Protein 5MQ6 (pdb70)

Organism: Thermothelomyces thermophilus (strain ATCC 42464 / BCRC 31852 / DSM 1799) (NCBI:txid573729)

Radius of gyration: 24.21 Å; Cα contacts (8 Å, |Δi|>4): 1312; chains: 1; bounding box: 60×59×62 Å

Secondary structure (DSSP, 8-state):
-HHHHHTTHHHHHHHHHHTT--TTGGGGEEEGGG-SSHHHHGGGS-SS--HHHHHTSPPPPTT-EEEEEEE--SHHHHHHHHHHHHTTS--STTSEEEE-SSSSTTTHHHH---TT-B-SS-HHHHSTTHHHHT---SBSS-BHHHHHHHHHHHHHHTT-TTSEE-SEEEEEEEEETTTTEEEEEEEE---TTS--EEEEEEEEEEEE---SS-SBEEE--TTGGG--S-EEEGGG--HHHH-SBTTB---GGGTT-EEEEE--SHHHHHHHHHHHTT-SEEEEEESS---EE-----BPPHHHIIIIIS-STTHHHHHHHHHHHHHTT---TT---SS-SGGGG-GGGHHHHB-SSS----SSHHHHHHHHHHHHHHHHHHHHHHHHHHHHH-SSHHHHHHH---S-GGGS--EE-SSHHHHTTSTTEEEEE-TTS---EEETTEEEETTEEEE-SEEEE---BS-TTGGGG-HHHHHT-EEE-GGG-BHHHHHHHH----BTTTB-TT-TTEEE---TTS---SSHHHHHHHHHHHHHHHHHHHHHHTTS-EEEEE-HHHHHHHHHHHHHTGGGGGGGTTPPSSGGGTTTT--THHHHHHTTS--SB-HHHHHHHHHHHHTTS--TTEEEEE--

Foldseek 3Di:
DVLVVVVVLLVVLLVLLVLFQDPCQLPQKDFQCPDPDPVSNCLQAAPPADLVVVVPDDDDDFPAEAAEEEEAQALLSLLLVVLCVVLVNQPDPRHYAYEYLARDHHQLLRQFLFAQAWDQQFPLQFQPPCVVLVDDDFKRIDHSVVRRVSSVSSCVVSVCPVRYDYSKAWAAWAADPPLQKIWTWIWHDNDPPDHIDTHIYIHNFYEYPLDQFHTDMDGPFAAPSAAAFAEHESSHDDCVQQPADSPGLARQNQAPFFEEEEDAAQSCLRNVLSSLVHHQAYEYFDQAAALAAARPMGTDDVVCCPPQRPPDVPRNLVLNVLLQCQLLVRHDDPDDSRSPDDSSVANLLLLAFFAQPPDFQDPDPVSLVVLLVVSCSSQVVVLVVSLVVLVVQAPDVVVSVLNRGSHGPNQGPHYHDPPRSNSNNDPRYHYDYQSNHGWHHAHHQGTDHPNDTDGGNYYYYHPTGQFSCPLVNQPQVSSNYWYAFAPRHTSSCCCVPVNDWDAQQFAHARHKNYTYQHDFLHGAGSRNSSSSNLRSNLVSLLVSLLCVVAVHAKTKGFDRVNRVVSLVVQLSRLSSNVSNVSHNADSSCSRVPNVCVVSSSSSGHYHRHHDVVRSVVSCVCSVPSPVPRMDMDHSD

Sequence (636 aa):
PEDLKLHQLSQKYTAEAAKRFRPEGLGQFIRLKEVGNERFRALAEDPWVDHAALNAKEPVKDGSRYKFIILGAGYGGLLYAVRLAEAGLASGPDDILMVDAAGGFGGTWWWNRYPGLHCCDVESYSYMPLLEETGYIPKSKYAAGPELLEHAYRIATQWKLHDKALFRSNVKTIRWDDESRLWSLEVTEGRGPGQQSRELKLQARYVLLASGILTNPQVPKIPGLETFTGPVFHTARWNYDVTGGSPTDEALNRLEGKRVGIIGTGATAIQVVPKLAKYAKELYVFQRTPSGVWWRGQRPTDPVEWKTKIARKKGWQRERMLNLDSYLTDAAEEGQENMVADGWTEMPAFSAVIGSPRHGIVEPTPEKIAEHLGRLYKLDLPHAEQVRARTDSIVKDPKTAAKLKAWYPTWCKRPTFSDEYLQTFNLPNVHLVDTDGKGVDAANPSGLVVADKEYPLDILVLSTGYVTPSIGGGSPAVRTGVDIYGRGGKSLDDKWQTHGAATLHGVCSNGFPNLFFTPLSQSSQAANNAFTLDVGTEHIVQVIKTAEDRVDGDALVEVTSEAEEAWSFEIMKHAGWFASVTGCTPGYITSEGEAPMEMAKRARSGNLSQGMASYMKLLQEYRADGSLKGFDISSRA

Structure (mmCIF, N/CA/C/O backbone):
data_5MQ6
#
_entry.id   5MQ6
#
_cell.length_a   59.200
_cell.length_b   91.020
_cell.length_c   133.520
_cell.angle_alpha   90.00
_cell.angle_beta   90.00
_cell.angle_gamma   90.00
#
_symmetry.space_group_name_H-M   'P 21 21 21'
#
loop_
_entity.id
_entity.type
_entity.pdbx_description
1 polymer 'Pyridine nucleotide-disulfide oxidoreductase-like protein'
2 non-polymer 'FLAVIN-ADENINE DINUCLEOTIDE'
3 non-polymer 'NADPH DIHYDRO-NICOTINAMIDE-ADENINE-DINUCLEOTIDE PHOSPHATE'
4 non-polymer GLYCEROL
5 water water
#
loop_
_atom_site.group_PDB
_atom_site.id
_atom_site.type_symbol
_atom_site.label_atom_id
_atom_site.label_alt_id
_atom_site.label_comp_id
_atom_site.label_asym_id
_atom_site.label_entity_id
_atom_site.label_seq_id
_atom_site.pdbx_PDB_ins_code
_atom_site.Cartn_x
_atom_site.Cartn_y
_atom_site.Cartn_z
_atom_site.occupancy
_atom_site.B_iso_or_equiv
_atom_site.auth_seq_id
_atom_site.auth_comp_id
_atom_site.auth_asym_id
_atom_site.auth_atom_id
_atom_site.pdbx_PDB_model_num
ATOM 1 N N . PRO A 1 14 ? 70.828 97.653 54.612 1.00 55.10 14 PRO A N 1
ATOM 2 C CA . PRO A 1 14 ? 70.944 98.894 53.850 1.00 63.54 14 PRO A CA 1
ATOM 3 C C . PRO A 1 14 ? 69.598 99.519 53.460 1.00 70.38 14 PRO A C 1
ATOM 4 O O . PRO A 1 14 ? 68.558 98.851 53.450 1.00 68.16 14 PRO A O 1
ATOM 8 N N . GLU A 1 15 ? 69.658 100.805 53.146 1.00 67.64 15 GLU A N 1
ATOM 9 C CA . GLU A 1 15 ? 68.572 101.533 52.481 1.00 69.39 15 GLU A CA 1
ATOM 10 C C . GLU A 1 15 ? 67.886 100.780 51.264 1.00 64.13 15 GLU A C 1
ATOM 11 O O . GLU A 1 15 ? 66.683 100.487 51.335 1.00 59.95 15 GLU A O 1
ATOM 17 N N . ASP A 1 16 ? 68.640 100.433 50.206 1.00 60.93 16 ASP A N 1
ATOM 18 C CA . ASP A 1 16 ? 68.156 99.662 49.025 1.00 58.95 16 ASP A CA 1
ATOM 19 C C . ASP A 1 16 ? 67.346 98.435 49.522 1.00 60.58 16 ASP A C 1
ATOM 20 O O . ASP A 1 16 ? 66.144 98.256 49.130 1.00 53.59 16 ASP A O 1
ATOM 25 N N . LEU A 1 17 ? 67.968 97.652 50.429 1.00 43.33 17 LEU A N 1
ATOM 26 C CA . LEU A 1 17 ? 67.373 96.368 50.887 1.00 53.43 17 LEU A CA 1
ATOM 27 C C . LEU A 1 17 ? 66.184 96.632 51.839 1.00 58.32 17 LEU A C 1
ATOM 28 O O . LEU A 1 17 ? 65.158 95.929 51.790 1.00 59.03 17 LEU A O 1
ATOM 33 N N . LYS A 1 18 ? 66.293 97.679 52.653 1.00 60.85 18 LYS A N 1
ATOM 34 C CA . LYS A 1 18 ? 65.174 98.116 53.465 1.00 65.84 18 LYS A CA 1
ATOM 35 C C . LYS A 1 18 ? 63.950 98.410 52.594 1.00 52.03 18 LYS A C 1
ATOM 36 O O . LYS A 1 18 ? 62.894 97.863 52.833 1.00 54.41 18 LYS A O 1
ATOM 42 N N . LEU A 1 19 ? 64.103 99.265 51.582 1.00 50.29 19 LEU A N 1
ATOM 43 C CA . LEU A 1 19 ? 62.992 99.640 50.703 1.00 58.28 19 LEU A CA 1
ATOM 44 C C . LEU A 1 19 ? 62.204 98.366 50.215 1.00 53.22 19 LEU A C 1
ATOM 45 O O . LEU A 1 19 ? 61.017 98.460 50.026 1.00 53.97 19 LEU A O 1
ATOM 50 N N . HIS A 1 20 ? 62.792 97.167 50.156 1.00 62.90 20 HIS A N 1
ATOM 51 C CA . HIS A 1 20 ? 61.920 95.935 50.002 1.00 68.82 20 HIS A CA 1
ATOM 52 C C . HIS A 1 20 ? 61.182 95.410 51.296 1.00 67.23 20 HIS A C 1
ATOM 53 O O . HIS A 1 20 ? 61.195 94.263 51.622 1.00 61.10 20 HIS A O 1
ATOM 60 N N . GLN A 1 21 ? 60.591 96.327 52.056 1.00 60.95 21 GLN A N 1
ATOM 61 C CA . GLN A 1 21 ? 59.295 96.127 52.726 1.00 63.25 21 GLN A CA 1
ATOM 62 C C . GLN A 1 21 ? 58.148 96.589 51.746 1.00 60.83 21 GLN A C 1
ATOM 63 O O . GLN A 1 21 ? 56.963 96.408 51.983 1.00 69.09 21 GLN A O 1
ATOM 69 N N . LEU A 1 22 ? 58.523 97.217 50.644 1.00 46.00 22 LEU A N 1
ATOM 70 C CA . LEU A 1 22 ? 57.671 97.347 49.451 1.00 44.42 22 LEU A CA 1
ATOM 71 C C . LEU A 1 22 ? 56.986 96.006 49.058 1.00 46.28 22 LEU A C 1
ATOM 72 O O . LEU A 1 22 ? 55.717 95.914 48.846 1.00 39.02 22 LEU A O 1
ATOM 77 N N . SER A 1 23 ? 57.815 94.961 48.977 1.00 43.43 23 SER A N 1
ATOM 78 C CA . SER A 1 23 ? 57.286 93.630 48.649 1.00 53.15 23 SER A CA 1
ATOM 79 C C . SER A 1 23 ? 56.358 93.089 49.778 1.00 53.43 23 SER A C 1
ATOM 80 O O . SER A 1 23 ? 55.514 92.222 49.519 1.00 50.66 23 SER A O 1
ATOM 83 N N . GLN A 1 24 ? 56.442 93.663 50.985 1.00 48.64 24 GLN A N 1
ATOM 84 C CA . GLN A 1 24 ? 55.364 93.465 51.960 1.00 46.97 24 GLN A CA 1
ATOM 85 C C . GLN A 1 24 ? 54.061 94.182 51.607 1.00 40.13 24 GLN A C 1
ATOM 86 O O . GLN A 1 24 ? 52.968 93.604 51.766 1.00 43.46 24 GLN A O 1
ATOM 92 N N . LYS A 1 25 ? 54.134 95.427 51.150 1.00 35.28 25 LYS A N 1
ATOM 93 C CA . LYS A 1 25 ? 52.922 96.122 50.666 1.00 40.26 25 LYS A CA 1
ATOM 94 C C . LYS A 1 25 ? 52.328 95.393 49.434 1.00 41.97 25 LYS A C 1
ATOM 95 O O . LYS A 1 25 ? 51.110 95.280 49.312 1.00 46.31 25 LYS A O 1
ATOM 101 N N . TYR A 1 26 ? 53.205 94.902 48.557 1.00 38.72 26 TYR A N 1
ATOM 102 C CA . TYR A 1 26 ? 52.835 94.145 47.347 1.00 36.37 26 TYR A CA 1
ATOM 103 C C . TYR A 1 26 ? 52.105 92.816 47.686 1.00 42.47 26 TYR A C 1
ATOM 104 O O . TYR A 1 26 ? 51.037 92.562 47.126 1.00 33.16 26 TYR A O 1
ATOM 113 N N . THR A 1 27 ? 52.647 92.001 48.606 1.00 45.53 27 THR A N 1
ATOM 114 C CA . THR A 1 27 ? 51.913 90.771 48.984 1.00 44.24 27 THR A CA 1
ATOM 115 C C . THR A 1 27 ? 50.561 91.096 49.707 1.00 40.95 27 THR A C 1
ATOM 116 O O . THR A 1 27 ? 49.537 90.512 49.353 1.00 50.28 27 THR A O 1
ATOM 120 N N . ALA A 1 28 ? 50.506 92.094 50.596 1.00 41.51 28 ALA A N 1
ATOM 121 C CA . ALA A 1 28 ? 49.213 92.514 51.207 1.00 39.65 28 ALA A CA 1
ATOM 122 C C . ALA A 1 28 ? 48.135 92.885 50.187 1.00 43.31 28 ALA A C 1
ATOM 123 O O . ALA A 1 28 ? 46.926 92.461 50.313 1.00 42.42 28 ALA A O 1
ATOM 125 N N . GLU A 1 29 ? 48.549 93.675 49.188 1.00 36.49 29 GLU A N 1
ATOM 126 C CA . GLU A 1 29 ? 47.617 94.087 48.137 1.00 39.21 29 GLU A CA 1
ATOM 127 C C . GLU A 1 29 ? 47.232 92.915 47.230 1.00 41.63 29 GLU A C 1
ATOM 128 O O . GLU A 1 29 ? 46.087 92.895 46.706 1.00 40.82 29 GLU A O 1
ATOM 134 N N . ALA A 1 30 ? 48.148 91.950 47.064 1.00 43.28 30 ALA A N 1
ATOM 135 C CA . ALA A 1 30 ? 47.838 90.754 46.258 1.00 42.97 30 ALA A CA 1
ATOM 136 C C . ALA A 1 30 ? 46.860 89.828 46.992 1.00 47.65 30 ALA A C 1
ATOM 137 O O . ALA A 1 30 ? 45.915 89.314 46.368 1.00 42.46 30 ALA A O 1
ATOM 139 N N . ALA A 1 31 ? 47.073 89.676 48.311 1.00 47.46 31 ALA A N 1
ATOM 140 C CA . ALA A 1 31 ? 46.242 88.837 49.204 1.00 47.39 31 ALA A CA 1
ATOM 141 C C . ALA A 1 31 ? 44.820 89.333 49.241 1.00 47.67 31 ALA A C 1
ATOM 142 O O . ALA A 1 31 ? 43.859 88.554 49.161 1.00 48.48 31 ALA A O 1
ATOM 144 N N . LYS A 1 32 ? 44.708 90.645 49.392 1.00 44.95 32 LYS A N 1
ATOM 145 C CA . LYS A 1 32 ? 43.441 91.324 49.311 1.00 46.54 32 LYS A CA 1
ATOM 146 C C . LYS A 1 32 ? 42.548 90.783 48.212 1.00 50.96 32 LYS A C 1
ATOM 147 O O . LYS A 1 32 ? 41.348 90.768 48.385 1.00 41.77 32 LYS A O 1
ATOM 153 N N . ARG A 1 33 ? 43.107 90.357 47.078 1.00 53.97 33 ARG A N 1
ATOM 154 C CA . ARG A 1 33 ? 42.257 89.877 45.980 1.00 51.85 33 ARG A CA 1
ATOM 155 C C . ARG A 1 33 ? 42.395 88.405 45.556 1.00 48.89 33 ARG A C 1
ATOM 156 O O . ARG A 1 33 ? 42.005 88.014 44.450 1.00 46.41 33 ARG A O 1
ATOM 164 N N . PHE A 1 34 ? 42.868 8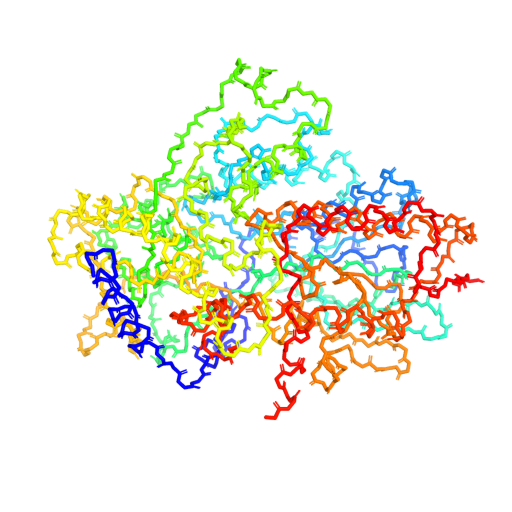7.578 46.477 1.00 49.64 34 PHE A N 1
ATOM 165 C CA . PHE A 1 34 ? 42.783 86.141 46.278 1.00 56.93 34 PHE A CA 1
ATOM 166 C C . PHE A 1 34 ? 41.296 85.785 46.191 1.00 52.74 34 PHE A C 1
ATOM 167 O O . PHE A 1 34 ? 40.509 86.113 47.072 1.00 53.21 34 PHE A O 1
ATOM 175 N N . ARG A 1 35 ? 40.929 85.184 45.070 1.00 57.05 35 ARG A N 1
ATOM 176 C CA . ARG A 1 35 ? 39.625 84.574 44.864 1.00 61.84 35 ARG A CA 1
ATOM 177 C C . ARG A 1 35 ? 39.858 83.060 44.762 1.00 65.36 35 ARG A C 1
ATOM 178 O O . ARG A 1 35 ? 40.549 82.606 43.829 1.00 60.83 35 ARG A O 1
ATOM 186 N N . PRO A 1 36 ? 39.314 82.276 45.724 1.00 60.31 36 PRO A N 1
ATOM 187 C CA . PRO A 1 36 ? 39.389 80.787 45.579 1.00 59.58 36 PRO A CA 1
ATOM 188 C C . PRO A 1 36 ? 38.841 80.198 44.225 1.00 49.32 36 PRO A C 1
ATOM 189 O O . PRO A 1 36 ? 39.371 79.225 43.691 1.00 46.37 36 PRO A O 1
ATOM 193 N N . GLU A 1 37 ? 37.799 80.819 43.691 1.00 51.83 37 GLU A N 1
ATOM 194 C CA . GLU A 1 37 ? 37.204 80.458 42.381 1.00 58.27 37 GLU A CA 1
ATOM 195 C C . GLU A 1 37 ? 38.151 80.642 41.174 1.00 58.85 37 GLU A C 1
ATOM 196 O O . GLU A 1 37 ? 37.873 80.139 40.101 1.00 62.91 37 GLU A O 1
ATOM 202 N N . GLY A 1 38 ? 39.229 81.392 41.306 1.00 56.53 38 GLY A N 1
ATOM 203 C CA . GLY A 1 38 ? 40.067 81.681 40.132 1.00 59.23 38 GLY A CA 1
ATOM 204 C C . GLY A 1 38 ? 39.269 82.257 38.956 1.00 58.11 38 GLY A C 1
ATOM 205 O O . GLY A 1 38 ? 38.462 83.162 39.152 1.00 63.55 38 GLY A O 1
ATOM 206 N N . LEU A 1 39 ? 39.476 81.711 37.749 1.00 50.61 39 LEU A N 1
ATOM 207 C CA . LEU A 1 39 ? 38.709 82.081 36.540 1.00 48.07 39 LEU A CA 1
ATOM 208 C C . LEU A 1 39 ? 37.186 81.922 36.687 1.00 48.80 39 LEU A C 1
ATOM 209 O O . LEU A 1 39 ? 36.427 82.555 35.923 1.00 50.96 39 LEU A O 1
ATOM 214 N N . GLY A 1 40 ? 36.742 81.086 37.640 1.00 43.55 40 GLY A N 1
ATOM 215 C CA . GLY A 1 40 ? 35.285 80.892 37.940 1.00 43.32 40 GLY A CA 1
ATOM 216 C C . GLY A 1 40 ? 34.447 82.134 38.261 1.00 49.14 40 GLY A C 1
ATOM 217 O O . GLY A 1 40 ? 33.223 82.110 38.167 1.00 51.22 40 GLY A O 1
ATOM 218 N N . GLN A 1 41 ? 35.098 83.204 38.694 1.00 46.05 41 GLN A N 1
ATOM 219 C CA . GLN A 1 41 ? 34.450 84.524 38.875 1.00 44.08 41 GLN A CA 1
ATOM 220 C C . GLN A 1 41 ? 33.903 85.269 37.591 1.00 42.01 41 GLN A C 1
ATOM 221 O O . GLN A 1 41 ? 33.188 86.288 37.710 1.00 35.62 41 GLN A O 1
ATOM 227 N N . PHE A 1 42 ? 34.285 84.810 36.387 1.00 38.87 42 PHE A N 1
ATOM 228 C CA . PHE A 1 42 ? 33.950 85.494 35.133 1.00 41.69 42 PHE A CA 1
ATOM 229 C C . PHE A 1 42 ? 33.117 84.556 34.321 1.00 36.58 42 PHE A C 1
ATOM 230 O O . PHE A 1 42 ? 33.171 83.373 34.512 1.00 42.58 42 PHE A O 1
ATOM 238 N N . ILE A 1 43 ? 32.309 85.108 33.436 1.00 38.30 43 ILE A N 1
ATOM 239 C CA . ILE A 1 43 ? 31.607 84.320 32.450 1.00 39.83 43 ILE A CA 1
ATOM 240 C C . ILE A 1 43 ? 31.669 85.076 31.148 1.00 37.71 43 ILE A C 1
ATOM 241 O O . ILE A 1 43 ? 31.651 86.331 31.148 1.00 34.74 43 ILE A O 1
ATOM 246 N N . ARG A 1 44 ? 31.771 84.338 30.042 1.00 33.20 44 ARG A N 1
ATOM 247 C CA . ARG A 1 44 ? 31.664 84.983 28.756 1.00 40.25 44 ARG A CA 1
ATOM 248 C C . ARG A 1 44 ? 30.280 85.608 28.587 1.00 44.83 44 ARG A C 1
ATOM 249 O O . ARG A 1 44 ? 29.219 84.997 28.881 1.00 46.33 44 ARG A O 1
ATOM 257 N N . LEU A 1 45 ? 30.304 86.816 28.062 1.00 42.03 45 LEU A N 1
ATOM 258 C CA . LEU A 1 45 ? 29.099 87.565 27.746 1.00 45.35 45 LEU A CA 1
ATOM 259 C C . LEU A 1 45 ? 28.124 86.709 26.927 1.00 55.69 45 LEU A C 1
ATOM 260 O O . LEU A 1 45 ? 26.949 86.560 27.318 1.00 47.41 45 LEU A O 1
ATOM 265 N N . LYS A 1 46 ? 28.636 86.119 25.831 1.00 54.33 46 LYS A N 1
ATOM 266 C CA . LYS A 1 46 ? 27.819 85.285 24.984 1.00 48.16 46 LYS A CA 1
ATOM 267 C C . LYS A 1 46 ? 27.292 83.992 25.659 1.00 42.54 46 LYS A C 1
ATOM 268 O O . LYS A 1 46 ? 26.359 83.434 25.139 1.00 39.92 46 LYS A O 1
ATOM 274 N N . GLU A 1 47 ? 27.882 83.517 26.759 1.00 41.86 47 GLU A N 1
ATOM 275 C CA . GLU A 1 47 ? 27.269 82.426 27.575 1.00 47.76 47 GLU A CA 1
ATOM 276 C C . GLU A 1 47 ? 26.418 82.791 28.827 1.00 51.71 47 GLU A C 1
ATOM 277 O O . GLU A 1 47 ? 26.124 81.893 29.640 1.00 49.04 47 GLU A O 1
ATOM 283 N N . VAL A 1 48 ? 26.032 84.057 29.025 1.00 49.18 48 VAL A N 1
ATOM 284 C CA . VAL A 1 48 ? 25.275 84.394 30.224 1.00 53.55 48 VAL A CA 1
ATOM 285 C C . VAL A 1 48 ? 23.858 83.795 30.053 1.00 58.70 48 VAL A C 1
ATOM 286 O O . VAL A 1 48 ? 23.337 83.779 28.923 1.00 46.17 48 VAL A O 1
ATOM 290 N N . GLY A 1 49 ? 23.275 83.292 31.153 1.00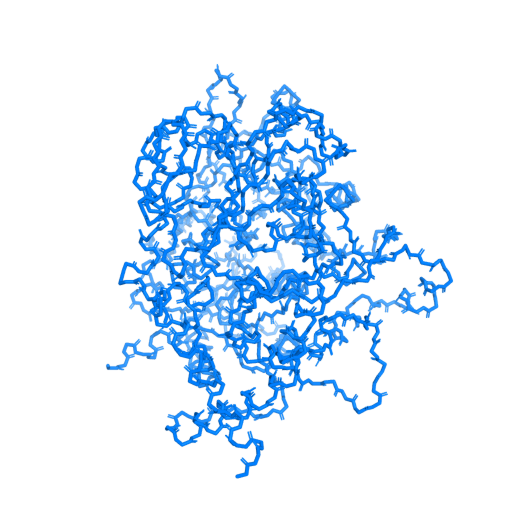 52.51 49 GLY A N 1
ATOM 291 C CA . GLY A 1 49 ? 21.883 82.758 31.134 1.00 57.95 49 GLY A CA 1
ATOM 292 C C . GLY A 1 49 ? 20.885 83.639 30.351 1.00 61.33 49 GLY A C 1
ATOM 293 O O . GLY A 1 49 ? 20.314 83.222 29.334 1.00 72.96 49 GLY A O 1
ATOM 294 N N . ASN A 1 50 ? 20.743 84.876 30.820 1.00 52.84 50 ASN A N 1
ATOM 295 C CA . ASN A 1 50 ? 19.814 85.890 30.315 1.00 53.26 50 ASN A CA 1
ATOM 296 C C . ASN A 1 50 ? 20.114 86.333 28.878 1.00 52.60 50 ASN A C 1
ATOM 297 O O . ASN A 1 50 ? 21.215 86.805 28.579 1.00 68.50 50 ASN A O 1
ATOM 302 N N . GLU A 1 51 ? 19.112 86.232 28.006 1.00 48.83 51 GLU A N 1
ATOM 303 C CA . GLU A 1 51 ? 19.272 86.514 26.574 1.00 63.32 51 GLU A CA 1
ATOM 304 C C . GLU A 1 51 ? 19.580 87.984 26.211 1.00 63.87 51 GLU A C 1
ATOM 305 O O . GLU A 1 51 ? 20.365 88.249 25.281 1.00 49.19 51 GLU A O 1
ATOM 311 N N . ARG A 1 52 ? 18.929 88.920 26.919 1.00 62.23 52 ARG A N 1
ATOM 312 C CA . ARG A 1 52 ? 19.281 90.371 26.879 1.00 65.88 52 ARG A CA 1
ATOM 313 C C . ARG A 1 52 ? 20.776 90.584 26.975 1.00 59.36 52 ARG A C 1
ATOM 314 O O . ARG A 1 52 ? 21.358 91.379 26.223 1.00 56.10 52 ARG A O 1
ATOM 322 N N . PHE A 1 53 ? 21.352 89.888 27.951 1.00 48.82 53 PHE A N 1
ATOM 323 C CA . PHE A 1 53 ? 22.751 89.933 28.246 1.00 49.72 53 PHE A CA 1
ATOM 324 C C . PHE A 1 53 ? 23.675 89.362 27.194 1.00 50.40 53 PHE A C 1
ATOM 325 O O . PHE A 1 53 ? 24.664 90.007 26.815 1.00 43.21 53 PHE A O 1
ATOM 333 N N . ARG A 1 54 ? 23.384 88.130 26.793 1.00 45.54 54 ARG A N 1
ATOM 334 C CA . ARG A 1 54 ? 23.996 87.521 25.621 1.00 46.15 54 ARG A CA 1
ATOM 335 C C . ARG A 1 54 ? 23.999 88.388 24.393 1.00 43.78 54 ARG A C 1
ATOM 336 O O . ARG A 1 54 ? 24.976 88.397 23.643 1.00 48.85 54 ARG A O 1
ATOM 344 N N . ALA A 1 55 ? 22.913 89.105 24.156 1.00 36.40 55 ALA A N 1
ATOM 345 C CA . ALA A 1 55 ? 22.824 89.936 22.967 1.00 31.08 55 ALA A CA 1
ATOM 346 C C . ALA A 1 55 ? 23.826 91.048 22.950 1.00 34.09 55 ALA A C 1
ATOM 347 O O . ALA A 1 55 ? 24.086 91.647 21.896 1.00 38.64 55 ALA A O 1
ATOM 349 N N . LEU A 1 56 ? 24.378 91.344 24.123 1.00 31.77 56 LEU A N 1
ATOM 350 C CA . LEU A 1 56 ? 25.425 92.373 24.233 1.00 36.94 56 LEU A CA 1
ATOM 351 C C . LEU A 1 56 ? 26.698 91.971 23.533 1.00 32.84 56 LEU A C 1
ATOM 352 O O . LEU A 1 56 ? 27.506 92.784 23.224 1.00 35.91 56 LEU A O 1
ATOM 357 N N . ALA A 1 57 ? 26.870 90.698 23.296 1.00 33.62 57 ALA A N 1
ATOM 358 C CA . ALA A 1 57 ? 27.997 90.215 22.589 1.00 33.91 57 ALA A CA 1
ATOM 359 C C . ALA A 1 57 ? 27.893 90.352 21.053 1.00 34.70 57 ALA A C 1
ATOM 360 O O . ALA A 1 57 ? 28.870 90.092 20.352 1.00 30.91 57 ALA A O 1
ATOM 362 N N . GLU A 1 58 ? 26.756 90.789 20.520 1.00 28.19 58 GLU A N 1
ATOM 363 C CA . GLU A 1 58 ? 26.571 90.792 19.086 1.00 32.58 58 GLU A CA 1
ATOM 364 C C . GLU A 1 58 ? 27.309 91.918 18.464 1.00 34.08 58 GLU A C 1
ATOM 365 O O . GLU A 1 58 ? 27.618 92.902 19.112 1.00 31.30 58 GLU A O 1
ATOM 371 N N . ASP A 1 59 ? 27.527 91.796 17.161 1.00 39.51 59 ASP A N 1
ATOM 372 C CA . ASP A 1 59 ? 28.318 92.732 16.360 1.00 33.10 59 ASP A CA 1
ATOM 373 C C . ASP A 1 59 ? 27.475 93.948 16.073 1.00 36.18 59 ASP A C 1
ATOM 374 O O . ASP A 1 59 ? 26.540 93.821 15.341 1.00 40.18 59 ASP A O 1
ATOM 379 N N . PRO A 1 60 ? 27.846 95.134 16.609 1.00 35.15 60 PRO A N 1
ATOM 380 C CA . PRO A 1 60 ? 27.076 96.317 16.315 1.00 33.10 60 PRO A CA 1
ATOM 381 C C . PRO A 1 60 ? 27.300 96.918 14.997 1.00 27.72 60 PRO A C 1
ATOM 382 O O . PRO A 1 60 ? 26.608 97.874 14.671 1.00 30.35 60 PRO A O 1
ATOM 386 N N . TRP A 1 61 ? 28.374 96.551 14.316 1.00 23.35 61 TRP A N 1
ATOM 387 C CA . TRP A 1 61 ? 28.807 97.322 13.203 1.00 26.04 61 TRP A CA 1
ATOM 388 C C . TRP A 1 61 ? 28.444 96.688 11.873 1.00 27.21 61 TRP A C 1
ATOM 389 O O . TRP A 1 61 ? 28.577 97.314 10.818 1.00 30.21 61 TRP A O 1
ATOM 400 N N . VAL A 1 62 ? 28.079 95.429 11.884 1.00 24.49 62 VAL A N 1
ATOM 401 C CA . VAL A 1 62 ? 27.893 94.700 10.586 1.00 27.22 62 VAL A CA 1
ATOM 402 C C . VAL A 1 62 ? 26.694 95.182 9.765 1.00 29.76 62 VAL A C 1
ATOM 403 O O . VAL A 1 62 ? 25.650 95.418 10.284 1.00 30.03 62 VAL A O 1
ATOM 407 N N . ASP A 1 63 ? 26.896 95.389 8.485 1.00 33.32 63 ASP A N 1
ATOM 408 C CA . ASP A 1 63 ? 25.851 95.698 7.571 1.00 32.97 63 ASP A CA 1
ATOM 409 C C . ASP A 1 63 ? 25.322 94.393 6.921 1.00 31.93 63 ASP A C 1
ATOM 410 O O . ASP A 1 63 ? 25.827 93.957 5.891 1.00 34.36 63 ASP A O 1
ATOM 415 N N . HIS A 1 64 ? 24.304 93.815 7.523 1.00 27.25 64 HIS A N 1
ATOM 416 C CA . HIS A 1 64 ? 23.763 92.548 7.086 1.00 33.13 64 HIS A CA 1
ATOM 417 C C . HIS A 1 64 ? 23.172 92.594 5.672 1.00 32.97 64 HIS A C 1
ATOM 418 O O . HIS A 1 64 ? 23.342 91.677 4.900 1.00 30.78 64 HIS A O 1
ATOM 425 N N . ALA A 1 65 ? 22.496 93.673 5.337 1.00 34.91 65 ALA A N 1
ATOM 426 C CA . ALA A 1 65 ? 21.992 93.901 3.971 1.00 35.11 65 ALA A CA 1
ATOM 427 C C . ALA A 1 65 ? 23.090 93.779 2.965 1.00 32.09 65 ALA A C 1
ATOM 428 O O . ALA A 1 65 ? 22.974 93.025 1.991 1.00 39.14 65 ALA A O 1
ATOM 430 N N . ALA A 1 66 ? 24.164 94.521 3.179 1.00 30.66 66 ALA A N 1
ATOM 431 C CA . ALA A 1 66 ? 25.316 94.463 2.254 1.00 35.47 66 ALA A CA 1
ATOM 432 C C . ALA A 1 66 ? 25.878 93.059 2.081 1.00 37.29 66 ALA A C 1
ATOM 433 O O . ALA A 1 66 ? 26.210 92.654 0.955 1.00 37.70 66 ALA A O 1
ATOM 435 N N . LEU A 1 67 ? 26.053 92.368 3.209 1.00 32.02 67 LEU A N 1
ATOM 436 C CA . LEU A 1 67 ? 26.606 90.982 3.163 1.00 32.42 67 LEU A CA 1
ATOM 437 C C . LEU A 1 67 ? 25.627 89.975 2.557 1.00 31.01 67 LEU A C 1
ATOM 438 O O . LEU A 1 67 ? 25.983 89.184 1.746 1.00 28.10 67 LEU A O 1
ATOM 443 N N . ASN A 1 68 ? 24.392 89.996 3.026 1.00 34.59 68 ASN A N 1
ATOM 444 C CA . ASN A 1 68 ? 23.343 89.185 2.418 1.00 37.05 68 ASN A CA 1
ATOM 445 C C . ASN A 1 68 ? 23.157 89.356 0.888 1.00 39.59 68 ASN A C 1
ATOM 446 O O . ASN A 1 68 ? 22.636 88.479 0.239 1.00 42.90 68 ASN A O 1
ATOM 451 N N . ALA A 1 69 ? 23.625 90.452 0.308 1.00 37.32 69 ALA A N 1
ATOM 452 C CA . ALA A 1 69 ? 23.505 90.603 -1.104 1.00 36.53 69 ALA A CA 1
ATOM 453 C C . ALA A 1 69 ? 24.704 90.062 -1.869 1.00 40.24 69 ALA A C 1
ATOM 454 O O . ALA A 1 69 ? 24.676 90.035 -3.082 1.00 44.83 69 ALA A O 1
ATOM 456 N N . LYS A 1 70 ? 25.759 89.618 -1.218 1.00 33.30 70 LYS A N 1
ATOM 457 C CA . LYS A 1 70 ? 26.860 89.060 -1.987 1.00 34.72 70 LYS A CA 1
ATOM 458 C C . LYS A 1 70 ? 26.538 87.591 -2.255 1.00 32.03 70 LYS A C 1
ATOM 459 O O . LYS A 1 70 ? 25.636 87.003 -1.648 1.00 27.86 70 LYS A O 1
ATOM 465 N N . GLU A 1 71 ? 27.249 87.006 -3.195 1.00 34.88 71 GLU A N 1
ATOM 466 C CA . GLU A 1 71 ? 27.061 85.570 -3.510 1.00 38.38 71 GLU A CA 1
ATOM 467 C C . GLU A 1 71 ? 27.406 84.761 -2.241 1.00 32.45 71 GLU A C 1
ATOM 468 O O . GLU A 1 71 ? 28.476 84.898 -1.726 1.00 29.04 71 GLU A O 1
ATOM 474 N N . PRO A 1 72 ? 26.496 83.932 -1.748 1.00 32.02 72 PRO A N 1
ATOM 475 C CA . PRO A 1 72 ? 26.845 83.223 -0.524 1.00 28.26 72 PRO A CA 1
ATOM 476 C C . PRO A 1 72 ? 27.877 82.148 -0.754 1.00 24.57 72 PRO A C 1
ATOM 477 O O . PRO A 1 72 ? 27.994 81.587 -1.841 1.00 27.96 72 PRO A O 1
ATOM 481 N N . VAL A 1 73 ? 28.645 81.869 0.267 1.00 21.33 73 VAL A N 1
ATOM 482 C CA . VAL A 1 73 ? 29.519 80.690 0.267 1.00 21.68 73 VAL A CA 1
ATOM 483 C C . VAL A 1 73 ? 28.661 79.414 0.302 1.00 21.93 73 VAL A C 1
ATOM 484 O O . VAL A 1 73 ? 27.718 79.256 1.116 1.00 17.85 73 VAL A O 1
ATOM 488 N N . LYS A 1 74 ? 28.993 78.473 -0.589 1.00 21.03 74 LYS A N 1
ATOM 489 C CA . LYS A 1 74 ? 28.200 77.239 -0.649 1.00 20.53 74 LYS A CA 1
ATOM 490 C C . LYS A 1 74 ? 28.623 76.211 0.362 1.00 19.66 74 LYS A C 1
ATOM 491 O O . LYS A 1 74 ? 29.840 76.038 0.615 1.00 23.53 74 LYS A O 1
ATOM 497 N N . ASP A 1 75 ? 27.636 75.532 0.923 1.00 16.48 75 ASP A N 1
ATOM 498 C CA . ASP A 1 75 ? 27.875 74.360 1.748 1.00 18.70 75 ASP A CA 1
ATOM 499 C C . ASP A 1 75 ? 28.646 73.326 0.907 1.00 18.14 75 ASP A C 1
ATOM 500 O O . ASP A 1 75 ? 28.416 73.204 -0.273 1.00 17.96 75 ASP A O 1
ATOM 505 N N . GLY A 1 76 ? 29.627 72.672 1.533 1.00 17.70 76 GLY A N 1
ATOM 506 C CA . GLY A 1 76 ? 30.511 71.709 0.870 1.00 18.63 76 GLY A CA 1
ATOM 507 C C . GLY A 1 76 ? 31.661 72.177 0.019 1.00 17.02 76 GLY A C 1
ATOM 508 O O . GLY A 1 76 ? 32.234 71.399 -0.694 1.00 20.48 76 GLY A O 1
ATOM 509 N N . SER A 1 77 ? 31.912 73.458 0.041 1.00 17.63 77 SER A N 1
ATOM 510 C CA . SER A 1 77 ? 33.031 74.123 -0.602 1.00 20.13 77 SER A CA 1
ATOM 511 C C . SER A 1 77 ? 34.417 73.646 -0.100 1.00 18.84 77 SER A C 1
ATOM 512 O O . SER A 1 77 ? 34.545 73.318 1.052 1.00 18.85 77 SER A O 1
ATOM 515 N N . ARG A 1 78 ? 35.413 73.615 -1.005 1.00 19.90 78 ARG A N 1
ATOM 516 C CA . ARG A 1 78 ? 36.781 73.122 -0.759 1.00 19.63 78 ARG A CA 1
ATOM 517 C C . ARG A 1 78 ? 37.766 74.205 -1.126 1.00 19.32 78 ARG A C 1
ATOM 518 O O . ARG A 1 78 ? 37.618 74.867 -2.162 1.00 20.98 78 ARG A O 1
ATOM 526 N N . TYR A 1 79 ? 38.801 74.370 -0.314 1.00 17.43 79 TYR A N 1
ATOM 527 C CA . TYR A 1 79 ? 39.774 75.408 -0.524 1.00 18.85 79 TYR A CA 1
ATOM 528 C C . TYR A 1 79 ? 41.152 74.809 -0.288 1.00 17.76 79 TYR A C 1
ATOM 529 O O . TYR A 1 79 ? 41.271 73.707 0.260 1.00 16.68 79 TYR A O 1
ATOM 538 N N . LYS A 1 80 ? 42.201 75.518 -0.677 1.00 14.98 80 LYS A N 1
ATOM 539 C CA . LYS A 1 80 ? 43.551 75.007 -0.360 1.00 16.25 80 LYS A CA 1
ATOM 540 C C . LYS A 1 80 ? 43.841 75.341 1.121 1.00 14.63 80 LYS A C 1
ATOM 541 O O . LYS A 1 80 ? 44.162 74.470 1.887 1.00 15.62 80 LYS A O 1
ATOM 547 N N . PHE A 1 81 ? 43.780 76.638 1.475 1.00 15.58 81 PHE A N 1
ATOM 548 C CA . PHE A 1 81 ? 43.981 77.132 2.828 1.00 16.77 81 PHE A CA 1
ATOM 549 C C . PHE A 1 81 ? 42.655 77.736 3.379 1.00 17.49 81 PHE A C 1
ATOM 550 O O . PHE A 1 81 ? 41.996 78.565 2.729 1.00 16.42 81 PHE A O 1
ATOM 558 N N . ILE A 1 82 ? 42.302 77.329 4.579 1.00 16.41 82 ILE A N 1
ATOM 559 C CA . ILE A 1 82 ? 41.372 78.106 5.405 1.00 15.60 82 ILE A CA 1
ATOM 560 C C . ILE A 1 82 ? 42.142 78.771 6.523 1.00 14.76 82 ILE A C 1
ATOM 561 O O . ILE A 1 82 ? 42.867 78.138 7.303 1.00 16.00 82 ILE A O 1
ATOM 566 N N . ILE A 1 83 ? 41.956 80.079 6.579 1.00 15.18 83 ILE A N 1
ATOM 567 C CA . ILE A 1 83 ? 42.464 80.908 7.673 1.00 16.55 83 ILE A CA 1
ATOM 568 C C . ILE A 1 83 ? 41.321 81.305 8.624 1.00 17.28 83 ILE A C 1
ATOM 569 O O . ILE A 1 83 ? 40.350 81.896 8.175 1.00 17.44 83 ILE A O 1
ATOM 574 N N . LEU A 1 84 ? 41.469 81.006 9.911 1.00 17.16 84 LEU A N 1
ATOM 575 C CA . LEU A 1 84 ? 40.465 81.400 10.888 1.00 18.55 84 LEU A CA 1
ATOM 576 C C . LEU A 1 84 ? 40.962 82.677 11.500 1.00 18.39 84 LEU A C 1
ATOM 577 O O . LEU A 1 84 ? 42.039 82.720 12.116 1.00 19.55 84 LEU A O 1
ATOM 582 N N . GLY A 1 85 ? 40.210 83.740 11.241 1.00 18.14 85 GLY A N 1
ATOM 583 C CA . GLY A 1 85 ? 40.560 85.052 11.645 1.00 19.58 85 GLY A CA 1
ATOM 584 C C . GLY A 1 85 ? 40.968 85.959 10.491 1.00 18.11 85 GLY A C 1
ATOM 585 O O . GLY A 1 85 ? 41.831 85.592 9.724 1.00 21.49 85 GLY A O 1
ATOM 586 N N . ALA A 1 86 ? 40.396 87.150 10.469 1.00 18.09 86 ALA A N 1
ATOM 587 C CA . ALA A 1 86 ? 40.587 88.137 9.473 1.00 18.63 86 ALA A CA 1
ATOM 588 C C . ALA A 1 86 ? 41.080 89.461 10.122 1.00 18.90 86 ALA A C 1
ATOM 589 O O . ALA A 1 86 ? 40.980 90.559 9.540 1.00 15.41 86 ALA A O 1
ATOM 591 N N . GLY A 1 87 ? 41.680 89.337 11.309 1.00 18.72 87 GLY A N 1
ATOM 592 C CA . GLY A 1 87 ? 42.382 90.460 11.886 1.00 17.75 87 GLY A CA 1
ATOM 593 C C . GLY A 1 87 ? 43.776 90.569 11.268 1.00 17.82 87 GLY A C 1
ATOM 594 O O . GLY A 1 87 ? 44.058 89.960 10.235 1.00 18.62 87 GLY A O 1
ATOM 595 N N . TYR A 1 88 ? 44.650 91.364 11.894 1.00 17.83 88 TYR A N 1
ATOM 596 C CA . TYR A 1 88 ? 46.027 91.543 11.410 1.00 20.06 88 TYR A CA 1
ATOM 597 C C . TYR A 1 88 ? 46.761 90.214 11.288 1.00 19.47 88 TYR A C 1
ATOM 598 O O . TYR A 1 88 ? 47.549 90.017 10.373 1.00 18.09 88 TYR A O 1
ATOM 607 N N . GLY A 1 89 ? 46.514 89.302 12.195 1.00 19.43 89 GLY A N 1
ATOM 608 C CA . GLY A 1 89 ? 47.129 87.999 12.084 1.00 20.04 89 GLY A CA 1
ATOM 609 C C . GLY A 1 89 ? 46.750 87.185 10.876 1.00 19.33 89 GLY A C 1
ATOM 610 O O . GLY A 1 89 ? 47.600 86.687 10.173 1.00 21.14 89 GLY A O 1
ATOM 611 N N . GLY A 1 90 ? 45.464 86.989 10.661 1.00 18.85 90 GLY A N 1
ATOM 612 C CA . GLY A 1 90 ? 45.038 86.295 9.481 1.00 18.47 90 GLY A CA 1
ATOM 613 C C . GLY A 1 90 ? 45.388 86.992 8.196 1.00 17.19 90 GLY A C 1
ATOM 614 O O . GLY A 1 90 ? 45.699 86.335 7.184 1.00 15.16 90 GLY A O 1
ATOM 615 N N . LEU A 1 91 ? 45.299 88.324 8.204 1.00 17.71 91 LEU A N 1
ATOM 616 C CA . LEU A 1 91 ? 45.782 89.066 7.042 1.00 18.54 91 LEU A CA 1
ATOM 617 C C . LEU A 1 91 ? 47.263 88.788 6.732 1.00 19.96 91 LEU A C 1
ATOM 618 O O . LEU A 1 91 ? 47.608 88.615 5.570 1.00 16.68 91 LEU A O 1
ATOM 623 N N . LEU A 1 92 ? 48.123 88.820 7.754 1.00 17.88 92 LEU A N 1
ATOM 624 C CA . LEU A 1 92 ? 49.512 88.459 7.559 1.00 18.71 92 LEU A CA 1
ATOM 625 C C . LEU A 1 92 ? 49.686 87.077 6.987 1.00 17.47 92 LEU A C 1
ATOM 626 O O . LEU A 1 92 ? 50.530 86.857 6.091 1.00 20.00 92 LEU A O 1
ATOM 631 N N . TYR A 1 93 ? 48.908 86.139 7.434 1.00 15.43 93 TYR A N 1
ATOM 632 C CA . TYR A 1 93 ? 49.021 84.782 6.829 1.00 18.14 93 TYR A CA 1
ATOM 633 C C . TYR A 1 93 ? 48.648 84.855 5.336 1.00 17.49 93 TYR A C 1
ATOM 634 O O . TYR A 1 93 ? 49.322 84.261 4.460 1.00 16.97 93 TYR A O 1
ATOM 643 N N . ALA A 1 94 ? 47.563 85.574 5.045 1.00 16.45 94 ALA A N 1
ATOM 644 C CA . ALA A 1 94 ? 47.069 85.641 3.676 1.00 17.30 94 ALA A CA 1
ATOM 645 C C . ALA A 1 94 ? 48.069 86.331 2.756 1.00 19.03 94 ALA A C 1
ATOM 646 O O . ALA A 1 94 ? 48.428 85.800 1.653 1.00 16.33 94 ALA A O 1
ATOM 648 N N . VAL A 1 95 ? 48.534 87.492 3.196 1.00 19.25 95 VAL A N 1
ATOM 649 C CA . VAL A 1 95 ? 49.562 88.185 2.450 1.00 21.24 95 VAL A CA 1
ATOM 650 C C . VAL A 1 95 ? 50.836 87.305 2.256 1.00 20.85 95 VAL A C 1
ATOM 651 O O . VAL A 1 95 ? 51.382 87.218 1.153 1.00 23.30 95 VAL A O 1
ATOM 655 N N . ARG A 1 96 ? 51.285 86.621 3.293 1.00 18.01 96 ARG A N 1
ATOM 656 C CA . ARG A 1 96 ? 52.476 85.844 3.199 1.00 19.06 96 ARG A CA 1
ATOM 657 C C . ARG A 1 96 ? 52.288 84.662 2.235 1.00 16.68 96 ARG A C 1
ATOM 658 O O . ARG A 1 96 ? 53.191 84.334 1.471 1.00 18.31 96 ARG A O 1
ATOM 666 N N . LEU A 1 97 ? 51.148 83.989 2.292 1.00 16.26 97 LEU A N 1
ATOM 667 C CA . LEU A 1 97 ? 50.859 82.919 1.354 1.00 16.86 97 LEU A CA 1
ATOM 668 C C . LEU A 1 97 ? 50.886 83.436 -0.107 1.00 18.29 97 LEU A C 1
ATOM 669 O O . LEU A 1 97 ? 51.499 82.824 -1.013 1.00 18.04 97 LEU A O 1
ATOM 674 N N . ALA A 1 98 ? 50.228 84.560 -0.317 1.00 17.60 98 ALA A N 1
ATOM 675 C CA . ALA A 1 98 ? 50.175 85.154 -1.666 1.00 19.77 98 ALA A CA 1
ATOM 676 C C . ALA A 1 98 ? 51.608 85.443 -2.152 1.00 21.56 98 ALA A C 1
ATOM 677 O O . ALA A 1 98 ? 51.939 84.989 -3.186 1.00 23.12 98 ALA A O 1
ATOM 679 N N . GLU A 1 99 ? 52.463 86.088 -1.353 1.00 23.05 99 GLU A N 1
ATOM 680 C CA . GLU A 1 99 ? 53.854 86.430 -1.724 1.00 24.42 99 GLU A CA 1
ATOM 681 C C . GLU A 1 99 ? 54.747 85.183 -1.821 1.00 24.76 99 GLU A C 1
ATOM 682 O O . GLU A 1 99 ? 55.718 85.162 -2.549 1.00 28.13 99 GLU A O 1
ATOM 688 N N . ALA A 1 100 ? 54.419 84.129 -1.139 1.00 20.78 100 ALA A N 1
ATOM 689 C CA . ALA A 1 100 ? 55.194 82.917 -1.258 1.00 21.80 100 ALA A CA 1
ATOM 690 C C . ALA A 1 100 ? 54.864 82.135 -2.494 1.00 21.71 100 ALA A C 1
ATOM 691 O O . ALA A 1 100 ? 55.471 81.093 -2.692 1.00 24.06 100 ALA A O 1
ATOM 693 N N . GLY A 1 101 ? 53.871 82.587 -3.263 1.00 20.40 101 GLY A N 1
ATOM 694 C CA . GLY A 1 101 ? 53.372 81.872 -4.424 1.00 20.43 101 GLY A CA 1
ATOM 695 C C . GLY A 1 101 ? 52.489 80.665 -4.098 1.00 19.72 101 GLY A C 1
ATOM 696 O O . GLY A 1 101 ? 52.339 79.817 -4.942 1.00 17.92 101 GLY A O 1
ATOM 697 N N . LEU A 1 102 ? 51.923 80.561 -2.895 1.00 17.84 102 LEU A N 1
ATOM 698 C CA . LEU A 1 102 ? 51.098 79.400 -2.517 1.00 17.31 102 LEU A CA 1
ATOM 699 C C . LEU A 1 102 ? 49.576 79.573 -2.756 1.00 17.36 102 LEU A C 1
ATOM 700 O O . LEU A 1 102 ? 48.831 78.646 -2.611 1.00 16.47 102 LEU A O 1
ATOM 705 N N . ALA A 1 103 ? 49.146 80.754 -3.133 1.00 17.73 103 ALA A N 1
ATOM 706 C CA . ALA A 1 103 ? 47.706 81.065 -3.183 1.00 24.00 103 ALA A CA 1
ATOM 707 C C . ALA A 1 103 ? 47.401 81.908 -4.410 1.00 29.58 103 ALA A C 1
ATOM 708 O O . ALA A 1 103 ? 46.920 82.996 -4.313 1.00 33.18 103 ALA A O 1
ATOM 710 N N . SER A 1 104 ? 47.721 81.408 -5.573 1.00 31.93 104 SER A N 1
ATOM 711 C CA . SER A 1 104 ? 47.419 82.131 -6.835 1.00 36.96 104 SER A CA 1
ATOM 712 C C . SER A 1 104 ? 46.053 81.855 -7.423 1.00 45.45 104 SER A C 1
ATOM 713 O O . SER A 1 104 ? 45.404 82.769 -7.948 1.00 48.52 104 SER A O 1
ATOM 716 N N . GLY A 1 105 ? 45.650 80.597 -7.349 1.00 40.46 105 GLY A N 1
ATOM 717 C CA . GLY A 1 105 ? 44.304 80.154 -7.677 1.00 39.33 105 GLY A CA 1
ATOM 718 C C . GLY A 1 105 ? 43.118 80.804 -6.957 1.00 36.83 105 GLY A C 1
ATOM 719 O O . GLY A 1 105 ? 43.187 81.255 -5.809 1.00 37.23 105 GLY A O 1
ATOM 720 N N . PRO A 1 106 ? 41.983 80.802 -7.605 1.00 38.33 106 PRO A N 1
ATOM 721 C CA . PRO A 1 106 ? 40.857 81.564 -7.041 1.00 40.27 106 PRO A CA 1
ATOM 722 C C . PRO A 1 106 ? 40.224 80.997 -5.734 1.00 36.91 106 PRO A C 1
ATOM 723 O O . PRO A 1 106 ? 39.693 81.800 -4.942 1.00 36.16 106 PRO A O 1
ATOM 727 N N . ASP A 1 107 ? 40.298 79.666 -5.521 1.00 26.17 107 ASP A N 1
ATOM 728 C CA . ASP A 1 107 ? 39.881 79.007 -4.263 1.00 28.35 107 ASP A CA 1
ATOM 729 C C . ASP A 1 107 ? 41.003 78.590 -3.309 1.00 22.60 107 ASP A C 1
ATOM 730 O O . ASP A 1 107 ? 40.829 77.657 -2.501 1.00 21.71 107 ASP A O 1
ATOM 735 N N . ASP A 1 108 ? 42.164 79.224 -3.442 1.00 19.42 108 ASP A N 1
ATOM 736 C CA . ASP A 1 108 ? 43.273 78.904 -2.602 1.00 18.77 108 ASP A CA 1
ATOM 737 C C . ASP A 1 108 ? 43.153 79.409 -1.158 1.00 19.13 108 ASP A C 1
ATOM 738 O O . ASP A 1 108 ? 43.806 78.891 -0.304 1.00 20.67 108 ASP A O 1
ATOM 743 N N . ILE A 1 109 ? 42.352 80.440 -0.918 1.00 19.25 109 ILE A N 1
ATOM 744 C CA . ILE A 1 109 ? 42.171 81.046 0.397 1.00 19.98 109 ILE A CA 1
ATOM 745 C C . ILE A 1 109 ? 40.715 81.294 0.676 1.00 19.85 109 ILE A C 1
ATOM 746 O O . ILE A 1 109 ? 40.046 81.916 -0.135 1.00 22.13 109 ILE A O 1
ATOM 751 N N . LEU A 1 110 ? 40.252 80.854 1.864 1.00 17.95 110 LEU A N 1
ATOM 752 C CA . LEU A 1 110 ? 39.082 81.357 2.503 1.00 18.15 110 LEU A CA 1
ATOM 753 C C . LEU A 1 110 ? 39.450 81.759 3.892 1.00 17.72 110 LEU A C 1
ATOM 754 O O . LEU A 1 110 ? 39.905 80.938 4.670 1.00 19.21 110 LEU A O 1
ATOM 759 N N . MET A 1 111 ? 39.197 83.021 4.191 1.00 16.02 111 MET A N 1
ATOM 760 C CA . MET A 1 111 ? 39.363 83.555 5.544 1.00 19.45 111 MET A CA 1
ATOM 761 C C . MET A 1 111 ? 37.991 83.515 6.172 1.00 20.30 111 MET A C 1
ATOM 762 O O . MET A 1 111 ? 36.991 83.874 5.494 1.00 20.73 111 MET A O 1
ATOM 767 N N . VAL A 1 112 ? 37.938 83.049 7.421 1.00 15.58 112 VAL A N 1
ATOM 768 C CA . VAL A 1 112 ? 36.676 82.913 8.147 1.00 17.60 112 VAL A CA 1
ATOM 769 C C . VAL A 1 112 ? 36.776 83.637 9.457 1.00 18.94 112 VAL A C 1
ATOM 770 O O . VAL A 1 112 ? 37.737 83.461 10.231 1.00 19.21 112 VAL A O 1
ATOM 774 N N . ASP A 1 113 ? 35.742 84.432 9.755 1.00 19.13 113 ASP A N 1
ATOM 775 C CA . ASP A 1 113 ? 35.743 85.244 10.951 1.00 16.57 113 ASP A CA 1
ATOM 776 C C . ASP A 1 113 ? 34.286 85.477 11.371 1.00 17.17 113 ASP A C 1
ATOM 777 O O . ASP A 1 113 ? 33.416 85.737 10.552 1.00 18.38 113 ASP A O 1
ATOM 782 N N . ALA A 1 114 ? 34.051 85.461 12.656 1.00 17.72 114 ALA A N 1
ATOM 783 C CA . ALA A 1 114 ? 32.780 85.837 13.284 1.00 18.83 114 ALA A CA 1
ATOM 784 C C . ALA A 1 114 ? 32.517 87.326 13.145 1.00 20.36 114 ALA A C 1
ATOM 785 O O . ALA A 1 114 ? 31.405 87.707 13.127 1.00 21.29 114 ALA A O 1
ATOM 787 N N . ALA A 1 115 ? 33.526 88.173 13.040 1.00 21.34 115 ALA A N 1
ATOM 788 C CA . ALA A 1 115 ? 33.301 89.590 12.766 1.00 22.29 115 ALA A CA 1
ATOM 789 C C . ALA A 1 115 ? 32.610 89.832 11.470 1.00 22.74 115 ALA A C 1
ATOM 790 O O . ALA A 1 115 ? 32.651 89.008 10.551 1.00 21.29 115 ALA A O 1
ATOM 792 N N . GLY A 1 116 ? 32.046 91.026 11.334 1.00 24.21 116 GLY A N 1
ATOM 793 C CA . GLY A 1 116 ? 31.344 91.422 10.084 1.00 22.41 116 GLY A CA 1
ATOM 794 C C . GLY A 1 116 ? 32.217 91.948 8.964 1.00 20.61 116 GLY A C 1
ATOM 795 O O . GLY A 1 116 ? 31.748 92.302 7.835 1.00 19.73 116 GLY A O 1
ATOM 796 N N . GLY A 1 117 ? 33.512 91.996 9.227 1.00 19.41 117 GLY A N 1
ATOM 797 C CA . GLY A 1 117 ? 34.439 92.500 8.254 1.00 18.37 117 GLY A CA 1
ATOM 798 C C . GLY A 1 117 ? 35.870 92.301 8.766 1.00 16.58 117 GLY A C 1
ATOM 799 O O . GLY A 1 117 ? 36.083 91.710 9.813 1.00 18.56 117 GLY A O 1
ATOM 800 N N . PHE A 1 118 ? 36.827 92.817 8.007 1.00 15.79 118 PHE A N 1
ATOM 801 C CA . PHE A 1 118 ? 38.242 92.677 8.340 1.00 19.06 118 PHE A CA 1
ATOM 802 C C . PHE A 1 118 ? 38.616 93.483 9.574 1.00 22.22 118 PHE A C 1
ATOM 803 O O . PHE A 1 118 ? 37.981 94.500 9.884 1.00 21.41 118 PHE A O 1
ATOM 811 N N . GLY A 1 119 ? 39.667 93.040 10.247 1.00 21.20 119 GLY A N 1
ATOM 812 C CA . GLY A 1 119 ? 40.241 93.853 11.310 1.00 23.42 119 GLY A CA 1
ATOM 813 C C . GLY A 1 119 ? 40.395 93.196 12.673 1.00 18.93 119 GLY A C 1
ATOM 814 O O . GLY A 1 119 ? 41.172 93.661 13.449 1.00 19.77 119 GLY A O 1
ATOM 815 N N . GLY A 1 120 ? 39.639 92.119 12.948 1.00 20.76 120 GLY A N 1
ATOM 816 C CA . GLY A 1 120 ? 39.651 91.474 14.237 1.00 17.78 120 GLY A CA 1
ATOM 817 C C . GLY A 1 120 ? 39.377 92.476 15.386 1.00 19.47 120 GLY A C 1
ATOM 818 O O . GLY A 1 120 ? 38.341 93.185 15.398 1.00 19.21 120 GLY A O 1
ATOM 819 N N . THR A 1 121 ? 40.294 92.511 16.337 1.00 16.77 121 THR A N 1
ATOM 820 C CA . THR A 1 121 ? 40.314 93.533 17.366 1.00 18.27 121 THR A CA 1
ATOM 821 C C . THR A 1 121 ? 39.793 94.930 16.926 1.00 17.95 121 THR A C 1
ATOM 822 O O . THR A 1 121 ? 38.982 95.531 17.646 1.00 18.54 121 THR A O 1
ATOM 826 N N . TRP A 1 122 ? 40.312 95.403 15.790 1.00 18.15 122 TRP A N 1
ATOM 827 C CA . TRP A 1 122 ? 40.010 96.740 15.243 1.00 22.02 122 TRP A CA 1
ATOM 828 C C . TRP A 1 122 ? 38.643 96.836 14.513 1.00 23.25 122 TRP A C 1
ATOM 829 O O . TRP A 1 122 ? 38.209 97.946 14.162 1.00 20.31 122 TRP A O 1
ATOM 840 N N . TRP A 1 123 ? 38.046 95.673 14.229 1.00 22.80 123 TRP A N 1
ATOM 841 C CA . TRP A 1 123 ? 36.661 95.583 13.760 1.00 22.14 123 TRP A CA 1
ATOM 842 C C . TRP A 1 123 ? 35.746 95.727 14.989 1.00 19.70 123 TRP A C 1
ATOM 843 O O . TRP A 1 123 ? 34.846 96.505 14.983 1.00 21.81 123 TRP A O 1
ATOM 854 N N . TRP A 1 124 ? 35.968 94.924 16.014 1.00 18.85 124 TRP A N 1
ATOM 855 C CA . TRP A 1 124 ? 35.056 94.857 17.149 1.00 19.97 124 TRP A CA 1
ATOM 856 C C . TRP A 1 124 ? 35.069 96.073 18.083 1.00 24.86 124 TRP A C 1
ATOM 857 O O . TRP A 1 124 ? 34.042 96.589 18.447 1.00 25.77 124 TRP A O 1
ATOM 868 N N . ASN A 1 125 ? 36.258 96.544 18.410 1.00 27.74 125 ASN A N 1
ATOM 869 C CA . ASN A 1 125 ? 36.468 97.591 19.384 1.00 25.04 125 ASN A CA 1
ATOM 870 C C . ASN A 1 125 ? 36.513 98.866 18.646 1.00 24.51 125 ASN A C 1
ATOM 871 O O . ASN A 1 125 ? 37.393 99.110 17.767 1.00 24.62 125 ASN A O 1
ATOM 876 N N . ARG A 1 126 ? 35.530 99.714 18.939 1.00 23.52 126 ARG A N 1
ATOM 877 C CA . ARG A 1 126 ? 35.533 101.055 18.349 1.00 24.53 126 ARG A CA 1
ATOM 878 C C . ARG A 1 126 ? 35.062 102.086 19.381 1.00 30.12 126 ARG A C 1
ATOM 879 O O . ARG A 1 126 ? 34.470 103.102 19.030 1.00 30.58 126 ARG A O 1
ATOM 887 N N . TYR A 1 127 ? 35.354 101.817 20.654 1.00 30.07 127 TYR A N 1
ATOM 888 C CA . TYR A 1 127 ? 34.849 102.629 21.749 1.00 27.83 127 TYR A CA 1
ATOM 889 C C . TYR A 1 127 ? 35.540 103.995 21.678 1.00 29.55 127 TYR A C 1
ATOM 890 O O . TYR A 1 127 ? 36.523 104.134 20.967 1.00 27.46 127 TYR A O 1
ATOM 899 N N . PRO A 1 128 ? 34.991 105.036 22.352 1.00 30.31 128 PRO A N 1
ATOM 900 C CA . PRO A 1 128 ? 35.566 106.395 22.270 1.00 26.97 128 PRO A CA 1
ATOM 901 C C . PRO A 1 128 ? 36.952 106.467 22.901 1.00 22.23 128 PRO A C 1
ATOM 902 O O . PRO A 1 128 ? 37.174 105.934 23.987 1.00 28.02 128 PRO A O 1
ATOM 906 N N . GLY A 1 129 ? 37.884 107.036 22.205 1.00 25.31 129 GLY A N 1
ATOM 907 C CA . GLY A 1 129 ? 39.283 107.097 22.682 1.00 31.52 129 GLY A CA 1
ATOM 908 C C . GLY A 1 129 ? 40.251 105.944 22.366 1.00 29.87 129 GLY A C 1
ATOM 909 O O . GLY A 1 129 ? 41.437 106.016 22.698 1.00 26.79 129 GLY A O 1
ATOM 910 N N . LEU A 1 130 ? 39.775 104.906 21.699 1.00 29.29 130 LEU A N 1
ATOM 911 C CA . LEU A 1 130 ? 40.602 103.756 21.428 1.00 26.10 130 LEU A CA 1
ATOM 912 C C . LEU A 1 130 ? 41.820 104.084 20.583 1.00 21.68 130 LEU A C 1
ATOM 913 O O . LEU A 1 130 ? 41.729 104.694 19.544 1.00 23.16 130 LEU A O 1
ATOM 918 N N . HIS A 1 131 ? 42.965 103.665 21.081 1.00 18.73 131 HIS A N 1
ATOM 919 C CA . HIS A 1 131 ? 44.218 103.729 20.382 1.00 21.43 131 HIS A CA 1
ATOM 920 C C . HIS A 1 131 ? 45.039 102.464 20.647 1.00 21.41 131 HIS A C 1
ATOM 921 O O . HIS A 1 131 ? 44.899 101.839 21.689 1.00 23.85 131 HIS A O 1
ATOM 928 N N . CYS A 1 132 ? 45.883 102.066 19.723 1.00 23.34 132 CYS A N 1
ATOM 929 C CA A CYS A 1 132 ? 46.897 101.054 19.962 0.58 24.20 132 CYS A CA 1
ATOM 930 C CA B CYS A 1 132 ? 46.859 100.996 20.056 0.42 23.99 132 CYS A CA 1
ATOM 931 C C . CYS A 1 132 ? 47.842 101.656 21.033 1.00 25.62 132 CYS A C 1
ATOM 932 O O . CYS A 1 132 ? 48.094 102.861 21.000 1.00 25.22 132 CYS A O 1
ATOM 937 N N . ASP A 1 133 ? 48.344 100.837 21.925 1.00 23.54 133 ASP A N 1
ATOM 938 C CA . ASP A 1 133 ? 49.251 101.224 23.019 1.00 22.39 133 ASP A CA 1
ATOM 939 C C . ASP A 1 133 ? 50.703 101.067 22.652 1.00 21.49 133 ASP A C 1
ATOM 940 O O . ASP A 1 133 ? 51.560 101.620 23.347 1.00 25.62 133 ASP A O 1
ATOM 945 N N . VAL A 1 134 ? 51.001 100.422 21.512 1.00 20.01 134 VAL A N 1
ATOM 946 C CA . VAL A 1 134 ? 52.327 100.353 20.987 1.00 17.23 134 VAL A CA 1
ATOM 947 C C . VAL A 1 134 ? 52.411 101.404 19.860 1.00 17.79 134 VAL A C 1
ATOM 948 O O . VAL A 1 134 ? 51.433 101.581 19.099 1.00 18.69 134 VAL A O 1
ATOM 952 N N . GLU A 1 135 ? 53.561 102.059 19.737 1.00 15.30 135 GLU A N 1
ATOM 953 C CA . GLU A 1 135 ? 53.809 102.941 18.572 1.00 18.31 135 GLU A CA 1
ATOM 954 C C . GLU A 1 135 ? 53.256 102.371 17.245 1.00 21.39 135 GLU A C 1
ATOM 955 O O . GLU A 1 135 ? 53.619 101.265 16.837 1.00 18.21 135 GLU A O 1
ATOM 961 N N . SER A 1 136 ? 52.500 103.200 16.538 1.00 21.77 136 SER A N 1
ATOM 962 C CA . SER A 1 136 ? 51.946 102.900 15.224 1.00 19.72 136 SER A CA 1
ATOM 963 C C . SER A 1 136 ? 52.971 102.367 14.227 1.00 20.18 136 SER A C 1
ATOM 964 O O . SER A 1 136 ? 52.676 101.372 13.481 1.00 20.18 136 SER A O 1
ATOM 967 N N . TYR A 1 137 ? 54.162 102.988 14.187 1.00 19.08 137 TYR A N 1
ATOM 968 C CA . TYR A 1 137 ? 55.210 102.613 13.223 1.00 20.17 137 TYR A CA 1
ATOM 969 C C . TYR A 1 137 ? 55.757 101.198 13.496 1.00 19.58 137 TYR A C 1
ATOM 970 O O . TYR A 1 137 ? 56.274 100.541 12.614 1.00 19.83 137 TYR A O 1
ATOM 979 N N . SER A 1 138 ? 55.637 100.756 14.733 1.00 21.84 138 SER A N 1
ATOM 980 C CA . SER A 1 138 ? 56.076 99.436 15.168 1.00 18.01 138 SER A CA 1
ATOM 981 C C . SER A 1 138 ? 54.981 98.398 15.108 1.00 19.69 138 SER A C 1
ATOM 982 O O . SER A 1 138 ? 55.265 97.222 14.892 1.00 22.73 138 SER A O 1
ATOM 985 N N . TYR A 1 139 ? 53.732 98.844 15.252 1.00 19.72 139 TYR A N 1
ATOM 986 C CA . TYR A 1 1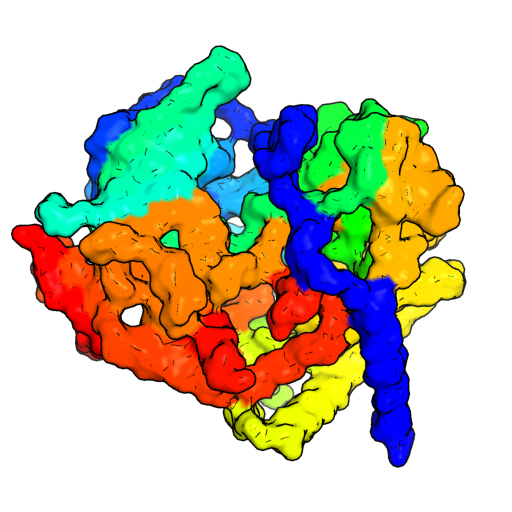39 ? 52.580 97.972 15.412 1.00 19.60 139 TYR A CA 1
ATOM 987 C C . TYR A 1 139 ? 51.842 97.672 14.113 1.00 20.73 139 TYR A C 1
ATOM 988 O O . TYR A 1 139 ? 51.554 96.519 13.827 1.00 19.48 139 TYR A O 1
ATOM 997 N N . MET A 1 140 ? 51.519 98.703 13.326 1.00 18.70 140 MET A N 1
ATOM 998 C CA . MET A 1 140 ? 50.739 98.484 12.101 1.00 19.99 140 MET A CA 1
ATOM 999 C C . MET A 1 140 ? 51.533 97.583 11.130 1.00 19.24 140 MET A C 1
ATOM 1000 O O . MET A 1 140 ? 52.673 97.836 10.834 1.00 19.43 140 MET A O 1
ATOM 1005 N N . PRO A 1 141 ? 50.977 96.487 10.711 1.00 18.09 141 PRO A N 1
ATOM 1006 C CA . PRO A 1 141 ? 51.687 95.625 9.791 1.00 18.53 141 PRO A CA 1
ATOM 1007 C C . PRO A 1 141 ? 51.886 96.148 8.407 1.00 17.89 141 PRO A C 1
ATOM 1008 O O . PRO A 1 141 ? 51.062 96.896 7.890 1.00 20.66 141 PRO A O 1
ATOM 1012 N N . LEU A 1 142 ? 52.961 95.698 7.782 1.00 17.44 142 LEU A N 1
ATOM 1013 C CA . LEU A 1 142 ? 53.152 95.873 6.337 1.00 20.18 142 LEU A CA 1
ATOM 1014 C C . LEU A 1 142 ? 53.182 97.329 5.928 1.00 21.34 142 LEU A C 1
ATOM 1015 O O . LEU A 1 142 ? 52.728 97.691 4.835 1.00 20.18 142 LEU A O 1
ATOM 1020 N N . LEU A 1 143 ? 53.780 98.157 6.777 1.00 20.81 143 LEU A N 1
ATOM 1021 C CA . LEU A 1 143 ? 53.901 99.582 6.474 1.00 24.49 143 LEU A CA 1
ATOM 1022 C C . LEU A 1 143 ? 54.743 99.807 5.229 1.00 25.12 143 LEU A C 1
ATOM 1023 O O . LEU A 1 143 ? 54.335 100.500 4.302 1.00 27.82 143 LEU A O 1
ATOM 1028 N N . GLU A 1 144 ? 55.892 99.172 5.180 1.00 27.38 144 GLU A N 1
ATOM 1029 C CA . GLU A 1 144 ? 56.749 99.386 4.044 1.00 29.82 144 GLU A CA 1
ATOM 1030 C C . GLU A 1 144 ? 56.068 98.880 2.765 1.00 33.14 144 GLU A C 1
ATOM 1031 O O . GLU A 1 144 ? 56.215 99.505 1.740 1.00 30.52 144 GLU A O 1
ATOM 1037 N N . GLU A 1 145 ? 55.314 97.777 2.844 1.00 31.66 145 GLU A N 1
ATOM 1038 C CA . GLU A 1 145 ? 54.734 97.140 1.661 1.00 28.92 145 GLU A CA 1
ATOM 1039 C C . GLU A 1 145 ? 53.480 97.822 1.166 1.00 25.88 145 GLU A C 1
ATOM 1040 O O . GLU A 1 145 ? 53.149 97.752 -0.022 1.00 29.62 145 GLU A O 1
ATOM 1046 N N . THR A 1 146 ? 52.777 98.509 2.039 1.00 21.45 146 THR A N 1
ATOM 1047 C CA . THR A 1 146 ? 51.634 99.242 1.629 1.00 24.15 146 THR A CA 1
ATOM 1048 C C . THR A 1 146 ? 51.988 100.697 1.259 1.00 28.18 146 THR A C 1
ATOM 1049 O O . THR A 1 146 ? 51.172 101.403 0.665 1.00 30.97 146 THR A O 1
ATOM 1053 N N . GLY A 1 147 ? 53.174 101.168 1.647 1.00 28.83 147 GLY A N 1
ATOM 1054 C CA . GLY A 1 147 ? 53.464 102.604 1.592 1.00 30.71 147 GLY A CA 1
ATOM 1055 C C . GLY A 1 147 ? 52.694 103.559 2.532 1.00 27.18 147 GLY A C 1
ATOM 1056 O O . GLY A 1 147 ? 52.810 104.732 2.425 1.00 28.56 147 GLY A O 1
ATOM 1057 N N . TYR A 1 148 ? 51.952 103.064 3.493 1.00 24.59 148 TYR A N 1
ATOM 1058 C CA . TYR A 1 148 ? 51.129 103.888 4.340 1.00 24.44 148 TYR A CA 1
ATOM 1059 C C . TYR A 1 148 ? 51.968 104.555 5.432 1.00 28.89 148 TYR A C 1
ATOM 1060 O O . TYR A 1 148 ? 52.914 103.948 5.970 1.00 26.09 148 TYR A O 1
ATOM 1069 N N . ILE A 1 149 ? 51.639 105.817 5.722 1.00 29.12 149 ILE A N 1
ATOM 1070 C CA . ILE A 1 149 ? 52.353 106.614 6.735 1.00 29.50 149 ILE A CA 1
ATOM 1071 C C . ILE A 1 149 ? 51.306 106.881 7.772 1.00 25.89 149 ILE A C 1
ATOM 1072 O O . ILE A 1 149 ? 50.392 107.641 7.506 1.00 27.13 149 ILE A O 1
ATOM 1077 N N . PRO A 1 150 ? 51.418 106.266 8.964 1.00 21.12 150 PRO A N 1
ATOM 1078 C CA . PRO A 1 150 ? 50.514 106.584 10.010 1.00 21.42 150 PRO A CA 1
ATOM 1079 C C . PRO A 1 150 ? 50.530 108.079 10.410 1.00 23.63 150 PRO A C 1
ATOM 1080 O O . PRO A 1 150 ? 51.589 108.715 10.321 1.00 19.67 150 PRO A O 1
ATOM 1084 N N . LYS A 1 151 ? 49.357 108.571 10.807 1.00 22.01 151 LYS A N 1
ATOM 1085 C CA . LYS A 1 151 ? 49.105 110.000 11.065 1.00 30.01 151 LYS A CA 1
ATOM 1086 C C . LYS A 1 151 ? 49.733 110.512 12.360 1.00 30.96 151 LYS A C 1
ATOM 1087 O O . LYS A 1 151 ? 50.042 111.671 12.461 1.00 28.25 151 LYS A O 1
ATOM 1093 N N . SER A 1 152 ? 49.884 109.627 13.330 1.00 29.04 152 SER A N 1
ATOM 1094 C CA . SER A 1 152 ? 50.367 109.932 14.697 1.00 25.06 152 SER A CA 1
ATOM 1095 C C . SER A 1 152 ? 51.308 108.839 15.240 1.00 26.40 152 SER A C 1
ATOM 1096 O O . SER A 1 152 ? 51.502 107.729 14.612 1.00 22.53 152 SER A O 1
ATOM 1099 N N . LYS A 1 153 ? 51.885 109.151 16.396 1.00 26.22 153 LYS A N 1
ATOM 1100 C CA . LYS A 1 153 ? 52.727 108.190 17.118 1.00 26.28 153 LYS A CA 1
ATOM 1101 C C . LYS A 1 153 ? 51.970 106.923 17.575 1.00 21.14 153 LYS A C 1
ATOM 1102 O O . LYS A 1 153 ? 52.547 105.902 17.586 1.00 22.40 153 LYS A O 1
ATOM 1108 N N . TYR A 1 154 ? 50.730 107.079 17.979 1.00 18.70 154 TYR A N 1
ATOM 1109 C CA . TYR A 1 154 ? 49.818 106.066 18.409 1.00 20.75 154 TYR A CA 1
ATOM 1110 C C . TYR A 1 154 ? 48.568 106.212 17.517 1.00 27.76 154 TYR A C 1
ATOM 1111 O O . TYR A 1 154 ? 47.913 107.279 17.451 1.00 30.24 154 TYR A O 1
ATOM 1120 N N . ALA A 1 155 ? 48.219 105.120 16.863 1.00 27.05 155 ALA A N 1
ATOM 1121 C CA . ALA A 1 155 ? 47.032 105.076 16.002 1.00 25.01 155 ALA A CA 1
ATOM 1122 C C . ALA A 1 155 ? 45.730 104.937 16.737 1.00 22.43 155 ALA A C 1
ATOM 1123 O O . ALA A 1 155 ? 45.593 104.132 17.664 1.00 22.57 155 ALA A O 1
ATOM 1125 N N . ALA A 1 156 ? 44.718 105.667 16.264 1.00 24.77 156 ALA A N 1
ATOM 1126 C CA . ALA A 1 156 ? 43.330 105.499 16.750 1.00 24.62 156 ALA A CA 1
ATOM 1127 C C . ALA A 1 156 ? 42.614 104.316 15.983 1.00 23.58 156 ALA A C 1
ATOM 1128 O O . ALA A 1 156 ? 43.055 103.902 14.922 1.00 23.96 156 ALA A O 1
ATOM 1130 N N . GLY A 1 157 ? 41.568 103.772 16.594 1.00 23.70 157 GLY A N 1
ATOM 1131 C CA . GLY A 1 157 ? 40.781 102.691 16.053 1.00 25.20 157 GLY A CA 1
ATOM 1132 C C . GLY A 1 157 ? 40.544 102.813 14.577 1.00 27.60 157 GLY A C 1
ATOM 1133 O O . GLY A 1 157 ? 40.913 101.900 13.819 1.00 30.63 157 GLY A O 1
ATOM 1134 N N . PRO A 1 158 ? 39.916 103.916 14.144 1.00 28.53 158 PRO A N 1
ATOM 1135 C CA . PRO A 1 158 ? 39.559 104.095 12.747 1.00 26.14 158 PRO A CA 1
ATOM 1136 C C . PRO A 1 158 ? 40.696 103.989 11.801 1.00 24.85 158 PRO A C 1
ATOM 1137 O O . PRO A 1 158 ? 40.543 103.390 10.749 1.00 25.67 158 PRO A O 1
ATOM 1141 N N . GLU A 1 159 ? 41.842 104.558 12.144 1.00 22.44 159 GLU A N 1
ATOM 1142 C CA . GLU A 1 159 ? 43.002 104.411 11.313 1.00 23.26 159 GLU A CA 1
ATOM 1143 C C . GLU A 1 159 ? 43.462 102.919 11.248 1.00 23.62 159 GLU A C 1
ATOM 1144 O O . GLU A 1 159 ? 43.960 102.448 10.199 1.00 21.58 159 GLU A O 1
ATOM 1150 N N . LEU A 1 160 ? 43.271 102.216 12.356 1.00 20.29 160 LEU A N 1
ATOM 1151 C CA . LEU A 1 160 ? 43.657 100.827 12.456 1.00 21.22 160 LEU A CA 1
ATOM 1152 C C . LEU A 1 160 ? 42.789 99.912 11.645 1.00 20.91 160 LEU A C 1
ATOM 1153 O O . LEU A 1 160 ? 43.283 98.993 10.963 1.00 21.24 160 LEU A O 1
ATOM 1158 N N . LEU A 1 161 ? 41.508 100.170 11.727 1.00 22.64 161 LEU A N 1
ATOM 1159 C CA . LEU A 1 161 ? 40.547 99.448 10.929 1.00 23.95 161 LEU A CA 1
ATOM 1160 C C . LEU A 1 161 ? 40.718 99.730 9.403 1.00 24.32 161 LEU A C 1
ATOM 1161 O O . LEU A 1 161 ? 40.743 98.782 8.545 1.00 19.50 161 LEU A O 1
ATOM 1166 N N . GLU A 1 162 ? 40.909 101.003 9.068 1.00 20.50 162 GLU A N 1
ATOM 1167 C CA . GLU A 1 162 ? 41.107 101.351 7.692 1.00 23.39 162 GLU A CA 1
ATOM 1168 C C . GLU A 1 162 ? 42.375 100.635 7.119 1.00 26.29 162 GLU A C 1
ATOM 1169 O O . GLU A 1 162 ? 42.400 100.217 5.966 1.00 22.89 162 GLU A O 1
ATOM 1175 N N . HIS A 1 163 ? 43.413 100.476 7.933 1.00 23.80 163 HIS A N 1
ATOM 1176 C CA . HIS A 1 163 ? 44.611 99.822 7.472 1.00 22.56 163 HIS A CA 1
ATOM 1177 C C . HIS A 1 163 ? 44.388 98.325 7.164 1.00 20.72 163 HIS A C 1
ATOM 1178 O O . HIS A 1 163 ? 44.954 97.819 6.170 1.00 21.33 163 HIS A O 1
ATOM 1185 N N . ALA A 1 164 ? 43.610 97.671 8.010 1.00 18.44 164 ALA A N 1
ATOM 1186 C CA . ALA A 1 164 ? 43.142 96.317 7.746 1.00 20.14 164 ALA A CA 1
ATOM 1187 C C . ALA A 1 164 ? 42.459 96.227 6.360 1.00 22.51 164 ALA A C 1
ATOM 1188 O O . ALA A 1 164 ? 42.759 95.330 5.550 1.00 23.14 164 ALA A O 1
ATOM 1190 N N . TYR A 1 165 ? 41.578 97.182 6.085 1.00 21.68 165 TYR A N 1
ATOM 1191 C CA . TYR A 1 165 ? 40.949 97.324 4.752 1.00 22.78 165 TYR A CA 1
ATOM 1192 C C . TYR A 1 165 ? 41.931 97.637 3.673 1.00 22.87 165 TYR A C 1
ATOM 1193 O O . TYR A 1 165 ? 41.830 97.078 2.580 1.00 23.28 165 TYR A O 1
ATOM 1202 N N . ARG A 1 166 ? 42.928 98.459 3.992 1.00 22.79 166 ARG A N 1
ATOM 1203 C CA . ARG A 1 166 ? 43.972 98.749 3.026 1.00 20.28 166 ARG A CA 1
ATOM 1204 C C . ARG A 1 166 ? 44.705 97.462 2.624 1.00 23.58 166 ARG A C 1
ATOM 1205 O O . ARG A 1 166 ? 45.076 97.237 1.433 1.00 23.86 166 ARG A O 1
ATOM 1213 N N . ILE A 1 167 ? 44.991 96.629 3.617 1.00 24.21 167 ILE A N 1
ATOM 1214 C CA . ILE A 1 167 ? 45.729 95.387 3.336 1.00 20.88 167 ILE A CA 1
ATOM 1215 C C . ILE A 1 167 ? 44.832 94.475 2.500 1.00 20.97 167 ILE A C 1
ATOM 1216 O O . ILE A 1 167 ? 45.272 93.943 1.489 1.00 20.45 167 ILE A O 1
ATOM 1221 N N . ALA A 1 168 ? 43.594 94.292 2.928 1.00 22.52 168 ALA A N 1
ATOM 1222 C CA . ALA A 1 168 ? 42.721 93.384 2.188 1.00 23.89 168 ALA A CA 1
ATOM 1223 C C . ALA A 1 168 ? 42.525 93.809 0.746 1.00 25.32 168 ALA A C 1
ATOM 1224 O O . ALA A 1 168 ? 42.443 92.952 -0.180 1.00 24.74 168 ALA A O 1
ATOM 1226 N N . THR A 1 169 ? 42.487 95.133 0.533 1.00 25.96 169 THR A N 1
ATOM 1227 C CA . THR A 1 169 ? 42.374 95.717 -0.803 1.00 25.63 169 THR A CA 1
ATOM 1228 C C . THR A 1 169 ? 43.618 95.466 -1.606 1.00 25.94 169 THR A C 1
ATOM 1229 O O . THR A 1 169 ? 43.551 95.011 -2.744 1.00 25.60 169 THR A O 1
ATOM 1233 N N . GLN A 1 170 ? 44.766 95.754 -1.007 1.00 23.18 170 GLN A N 1
ATOM 1234 C CA . GLN A 1 170 ? 46.004 95.618 -1.708 1.00 22.34 170 GLN A CA 1
ATOM 1235 C C . GLN A 1 170 ? 46.219 94.167 -2.169 1.00 25.91 170 GLN A C 1
ATOM 1236 O O . GLN A 1 170 ? 46.690 93.938 -3.285 1.00 24.61 170 GLN A O 1
ATOM 1242 N N . TRP A 1 171 ? 45.862 93.188 -1.355 1.00 24.34 171 TRP A N 1
ATOM 1243 C CA . TRP A 1 171 ? 46.125 91.798 -1.758 1.00 25.13 171 TRP A CA 1
ATOM 1244 C C . TRP A 1 171 ? 44.911 91.089 -2.240 1.00 23.74 171 TRP A C 1
ATOM 1245 O O . TRP A 1 171 ? 44.922 89.867 -2.332 1.00 22.79 171 TRP A O 1
ATOM 1256 N N . LYS A 1 172 ? 43.868 91.849 -2.581 1.00 22.47 172 LYS A N 1
ATOM 1257 C CA . LYS A 1 172 ? 42.666 91.336 -3.196 1.00 25.60 172 LYS A CA 1
ATOM 1258 C C . LYS A 1 172 ? 42.029 90.237 -2.438 1.00 25.21 172 LYS A C 1
ATOM 1259 O O . LYS A 1 172 ? 41.723 89.195 -2.938 1.00 28.19 172 LYS A O 1
ATOM 1265 N N . LEU A 1 173 ? 41.733 90.533 -1.199 1.00 27.20 173 LEU A N 1
ATOM 1266 C CA . LEU A 1 173 ? 41.175 89.553 -0.304 1.00 24.67 173 LEU A CA 1
ATOM 1267 C C . LEU A 1 173 ? 39.710 89.694 -0.090 1.00 19.89 173 LEU A C 1
ATOM 1268 O O . LEU A 1 173 ? 39.126 88.853 0.563 1.00 21.77 173 LEU A O 1
ATOM 1273 N N . HIS A 1 174 ? 39.085 90.745 -0.628 1.00 19.72 174 HIS A N 1
ATOM 1274 C CA . HIS A 1 174 ? 37.685 90.973 -0.352 1.00 22.67 174 HIS A CA 1
ATOM 1275 C C . HIS A 1 174 ? 36.730 89.880 -0.740 1.00 22.38 174 HIS A C 1
ATOM 1276 O O . HIS A 1 174 ? 35.708 89.716 -0.114 1.00 21.92 174 HIS A O 1
ATOM 1283 N N . ASP A 1 175 ? 37.025 89.172 -1.798 1.00 20.97 175 ASP A N 1
ATOM 1284 C CA . ASP A 1 175 ? 36.165 88.091 -2.288 1.00 26.34 175 ASP A CA 1
ATOM 1285 C C . ASP A 1 175 ? 36.724 86.784 -1.774 1.00 27.75 175 ASP A C 1
ATOM 1286 O O . ASP A 1 175 ? 36.426 85.768 -2.347 1.00 23.16 175 ASP A O 1
ATOM 1291 N N . LYS A 1 176 ? 37.591 86.772 -0.752 1.00 27.34 176 LYS A N 1
ATOM 1292 C CA . LYS A 1 176 ? 38.082 85.508 -0.172 1.00 21.57 176 LYS A CA 1
ATOM 1293 C C . LYS A 1 176 ? 37.830 85.366 1.348 1.00 21.49 176 LYS A C 1
ATOM 1294 O O . LYS A 1 176 ? 38.565 84.705 2.076 1.00 21.04 176 LYS A O 1
ATOM 1300 N N . ALA A 1 177 ? 36.782 85.991 1.795 1.00 18.02 177 ALA A N 1
ATOM 1301 C CA . ALA A 1 177 ? 36.393 86.020 3.169 1.00 21.13 177 ALA A CA 1
ATOM 1302 C C . ALA A 1 177 ? 34.934 85.696 3.411 1.00 20.04 177 ALA A C 1
ATOM 1303 O O . ALA A 1 177 ? 34.053 86.116 2.733 1.00 24.19 177 ALA A O 1
ATOM 1305 N N . LEU A 1 178 ? 34.706 84.947 4.462 1.00 18.67 178 LEU A N 1
ATOM 1306 C CA . LEU A 1 178 ? 33.437 84.625 4.933 1.00 17.89 178 LEU A CA 1
ATOM 1307 C C . LEU A 1 178 ? 33.286 85.219 6.349 1.00 18.44 178 LEU A C 1
ATOM 1308 O O . LEU A 1 178 ? 33.916 84.784 7.311 1.00 16.72 178 LEU A O 1
ATOM 1313 N N . PHE A 1 179 ? 32.401 86.198 6.472 1.00 18.78 179 PHE A N 1
ATOM 1314 C CA . PHE A 1 179 ? 32.234 86.920 7.759 1.00 19.26 179 PHE A CA 1
ATOM 1315 C C . PHE A 1 179 ? 30.965 86.449 8.478 1.00 19.48 179 PHE A C 1
ATOM 1316 O O . PHE A 1 179 ? 30.215 85.578 7.954 1.00 23.39 179 PHE A O 1
ATOM 1324 N N . ARG A 1 180 ? 30.746 86.997 9.661 1.00 18.67 180 ARG A N 1
ATOM 1325 C CA . ARG A 1 180 ? 29.620 86.627 10.499 1.00 21.66 180 ARG A CA 1
ATOM 1326 C C . ARG A 1 180 ? 29.585 85.149 10.822 1.00 21.95 180 ARG A C 1
ATOM 1327 O O . ARG A 1 180 ? 28.518 84.607 11.171 1.00 22.44 180 ARG A O 1
ATOM 1335 N N . SER A 1 181 ? 30.715 84.468 10.705 1.00 21.13 181 SER A N 1
ATOM 1336 C CA . SER A 1 181 ? 30.701 83.038 10.817 1.00 20.08 181 SER A CA 1
ATOM 1337 C C . SER A 1 181 ? 31.480 82.497 12.015 1.00 20.63 181 SER A C 1
ATOM 1338 O O . SER A 1 181 ? 32.684 82.731 12.146 1.00 20.59 181 SER A O 1
ATOM 1341 N N . ASN A 1 182 ? 30.830 81.675 12.809 1.00 18.82 182 ASN A N 1
ATOM 1342 C CA . ASN A 1 182 ? 31.443 81.004 13.908 1.00 21.22 182 ASN A CA 1
ATOM 1343 C C . ASN A 1 182 ? 31.859 79.620 13.524 1.00 19.30 182 ASN A C 1
ATOM 1344 O O . ASN A 1 182 ? 31.034 78.777 13.154 1.00 19.73 182 ASN A O 1
ATOM 1349 N N . VAL A 1 183 ? 33.139 79.344 13.694 1.00 18.29 183 VAL A N 1
ATOM 1350 C CA . VAL A 1 183 ? 33.670 77.982 13.509 1.00 17.92 183 VAL A CA 1
ATOM 1351 C C . VAL A 1 183 ? 33.489 77.257 14.804 1.00 17.33 183 VAL A C 1
ATOM 1352 O O . VAL A 1 183 ? 33.863 77.783 15.843 1.00 18.83 183 VAL A O 1
ATOM 1356 N N . LYS A 1 184 ? 32.964 76.032 14.749 1.00 18.80 184 LYS A N 1
ATOM 1357 C CA . LYS A 1 184 ? 32.733 75.212 15.987 1.00 21.27 184 LYS A CA 1
ATOM 1358 C C . LYS A 1 184 ? 33.625 73.998 16.107 1.00 21.60 184 LYS A C 1
ATOM 1359 O O . LYS A 1 184 ? 34.028 73.634 17.200 1.00 24.33 184 LYS A O 1
ATOM 1365 N N . THR A 1 185 ? 33.953 73.374 14.973 1.00 21.24 185 THR A N 1
ATOM 1366 C CA . THR A 1 185 ? 34.632 72.105 14.913 1.00 21.13 185 THR A CA 1
ATOM 1367 C C . THR A 1 185 ? 35.553 72.114 13.732 1.00 17.74 185 THR A C 1
ATOM 1368 O O . THR A 1 185 ? 35.188 72.603 12.666 1.00 16.66 185 THR A O 1
ATOM 1372 N N . ILE A 1 186 ? 36.730 71.536 13.905 1.00 19.14 186 ILE A N 1
ATOM 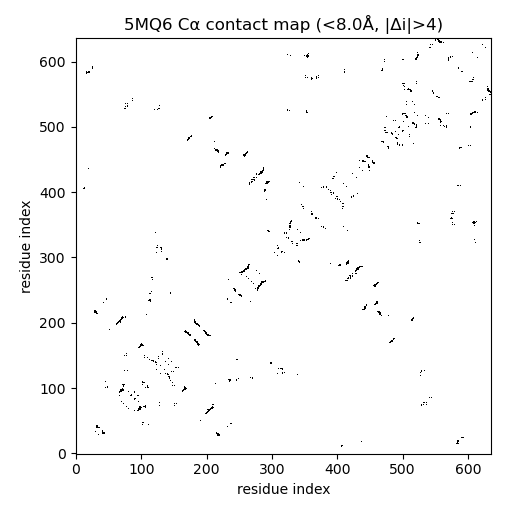1373 C CA . ILE A 1 186 ? 37.695 71.340 12.827 1.00 18.21 186 ILE A CA 1
ATOM 1374 C C . ILE A 1 186 ? 38.094 69.867 12.944 1.00 20.96 186 ILE A C 1
ATOM 1375 O O . ILE A 1 186 ? 38.620 69.400 13.970 1.00 20.85 186 ILE A O 1
ATOM 1380 N N . ARG A 1 187 ? 37.824 69.099 11.894 1.00 18.90 187 ARG A N 1
ATOM 1381 C CA . ARG A 1 187 ? 37.958 67.677 11.961 1.00 21.02 187 ARG A CA 1
ATOM 1382 C C . ARG A 1 187 ? 38.721 67.158 10.767 1.00 18.23 187 ARG A C 1
ATOM 1383 O O . ARG A 1 187 ? 38.318 67.403 9.639 1.00 18.60 187 ARG A O 1
ATOM 1391 N N . TRP A 1 188 ? 39.793 66.410 11.013 1.00 19.61 188 TRP A N 1
ATOM 1392 C CA . TRP A 1 188 ? 40.587 65.801 9.951 1.00 22.06 188 TRP A CA 1
ATOM 1393 C C . TRP A 1 188 ? 39.880 64.517 9.482 1.00 24.59 188 TRP A C 1
ATOM 1394 O O . TRP A 1 188 ? 39.447 63.708 10.318 1.00 22.45 188 TRP A O 1
ATOM 1405 N N . ASP A 1 189 ? 39.851 64.317 8.173 1.00 22.74 189 ASP A N 1
ATOM 1406 C CA . ASP A 1 189 ? 39.273 63.140 7.567 1.00 27.02 189 ASP A CA 1
ATOM 1407 C C . ASP A 1 189 ? 40.388 62.276 6.972 1.00 28.62 189 ASP A C 1
ATOM 1408 O O . ASP A 1 189 ? 40.912 62.660 5.918 1.00 27.57 189 ASP A O 1
ATOM 1413 N N . ASP A 1 190 ? 40.737 61.133 7.652 1.00 29.45 190 ASP A N 1
ATOM 1414 C CA . ASP A 1 190 ? 41.806 60.212 7.246 1.00 33.96 190 ASP A CA 1
ATOM 1415 C C . ASP A 1 190 ? 41.576 59.722 5.831 1.00 35.01 190 ASP A C 1
ATOM 1416 O O . ASP A 1 190 ? 42.534 59.399 5.137 1.00 43.70 190 ASP A O 1
ATOM 1421 N N . GLU A 1 191 ? 40.341 59.651 5.380 1.00 38.83 191 GLU A N 1
ATOM 1422 C CA . GLU A 1 191 ? 40.085 59.083 4.050 1.00 45.25 191 GLU A CA 1
ATOM 1423 C C . GLU A 1 191 ? 40.420 60.046 2.959 1.00 36.95 191 GLU A C 1
ATOM 1424 O O . GLU A 1 191 ? 41.330 59.818 2.237 1.00 40.46 191 GLU A O 1
ATOM 1430 N N . SER A 1 192 ? 39.699 61.134 2.852 1.00 33.02 192 SER A N 1
ATOM 1431 C CA . SER A 1 192 ? 40.007 62.152 1.859 1.00 29.50 192 SER A CA 1
ATOM 1432 C C . SER A 1 192 ? 41.229 63.080 2.173 1.00 24.87 192 SER A C 1
ATOM 1433 O O . SER A 1 192 ? 41.595 63.903 1.328 1.00 26.84 192 SER A O 1
ATOM 1436 N N . ARG A 1 193 ? 41.829 62.960 3.357 1.00 20.66 193 ARG A N 1
ATOM 1437 C CA . ARG A 1 193 ? 42.979 63.774 3.707 1.00 25.43 193 ARG A CA 1
ATOM 1438 C C . ARG A 1 193 ? 42.675 65.283 3.605 1.00 21.26 193 ARG A C 1
ATOM 1439 O O . ARG A 1 193 ? 43.349 66.004 2.897 1.00 18.57 193 ARG A O 1
ATOM 1447 N N . LEU A 1 194 ? 41.585 65.694 4.235 1.00 20.44 194 LEU A N 1
ATOM 1448 C CA . LEU A 1 194 ? 41.180 67.084 4.253 1.00 19.77 194 LEU A CA 1
ATOM 1449 C C . LEU A 1 194 ? 40.661 67.378 5.634 1.00 20.02 194 LEU A C 1
ATOM 1450 O O . LEU A 1 194 ? 40.163 66.481 6.319 1.00 17.83 194 LEU A O 1
ATOM 1455 N N . TRP A 1 195 ? 40.824 68.631 6.048 1.00 17.24 195 TRP A N 1
ATOM 1456 C CA . TRP A 1 195 ? 40.144 69.158 7.200 1.00 17.83 195 TRP A CA 1
ATOM 1457 C C . TRP A 1 195 ? 38.700 69.574 6.784 1.00 17.69 195 TRP A C 1
ATOM 1458 O O . TRP A 1 195 ? 38.523 70.113 5.696 1.00 17.26 195 TRP A O 1
ATOM 1469 N N . SER A 1 196 ? 37.712 69.296 7.646 1.00 15.00 196 SER A N 1
ATOM 1470 C CA . SER A 1 196 ? 36.365 69.812 7.539 1.00 16.11 196 SER A CA 1
ATOM 1471 C C . SER A 1 196 ? 36.096 70.761 8.717 1.00 16.83 196 SER A C 1
ATOM 1472 O O . SER A 1 196 ? 36.322 70.402 9.876 1.00 17.09 196 SER A O 1
ATOM 1475 N N . LEU A 1 197 ? 35.589 71.934 8.398 1.00 14.81 197 LEU A N 1
ATOM 1476 C CA . LEU A 1 197 ? 35.152 72.862 9.387 1.00 17.42 197 LEU A CA 1
ATOM 1477 C C . LEU A 1 197 ? 33.629 72.922 9.420 1.00 18.73 197 LEU A C 1
ATOM 1478 O O . LEU A 1 197 ? 33.026 73.041 8.361 1.00 18.93 197 LEU A O 1
ATOM 1483 N N . GLU A 1 198 ? 33.060 72.881 10.626 1.00 18.09 198 GLU A N 1
ATOM 1484 C CA . GLU A 1 198 ? 31.664 73.186 10.843 1.00 19.84 198 GLU A CA 1
ATOM 1485 C C . GLU A 1 198 ? 31.526 74.595 11.268 1.00 18.94 198 GLU A C 1
ATOM 1486 O O . GLU A 1 198 ? 32.040 74.956 12.329 1.00 18.34 198 GLU A O 1
ATOM 1492 N N . VAL A 1 199 ? 30.729 75.341 10.512 1.00 16.24 199 VAL A N 1
ATOM 1493 C CA . VAL A 1 199 ? 30.646 76.774 10.576 1.00 17.87 199 VAL A CA 1
ATOM 1494 C C . VAL A 1 199 ? 29.151 77.175 10.567 1.00 18.56 199 VAL A C 1
ATOM 1495 O O . VAL A 1 199 ? 28.333 76.621 9.793 1.00 18.48 199 VAL A O 1
ATOM 1499 N N . THR A 1 200 ? 28.807 78.160 11.374 1.00 19.06 200 THR A N 1
ATOM 1500 C CA . THR A 1 200 ? 27.461 78.788 11.359 1.00 21.21 200 THR A CA 1
ATOM 1501 C C . THR A 1 200 ? 27.569 80.231 10.965 1.00 20.33 200 THR A C 1
ATOM 1502 O O . THR A 1 200 ? 28.238 81.005 11.666 1.00 23.03 200 THR A O 1
ATOM 1506 N N . GLU A 1 201 ? 26.978 80.587 9.835 1.00 17.51 201 GLU A N 1
ATOM 1507 C CA . GLU A 1 201 ? 26.986 81.952 9.326 1.00 18.34 201 GLU A CA 1
ATOM 1508 C C . GLU A 1 201 ? 25.680 82.667 9.684 1.00 24.09 201 GLU A C 1
ATOM 1509 O O . GLU A 1 201 ? 24.616 82.301 9.153 1.00 23.96 201 GLU A O 1
ATOM 1515 N N . GLY A 1 202 ? 25.805 83.707 10.529 1.00 28.73 202 GLY A N 1
ATOM 1516 C CA . GLY A 1 202 ? 24.773 84.702 10.767 1.00 25.57 202 GLY A CA 1
ATOM 1517 C C . GLY A 1 202 ? 24.325 85.400 9.529 1.00 23.76 202 GLY A C 1
ATOM 1518 O O . GLY A 1 202 ? 25.139 85.742 8.685 1.00 26.49 202 GLY A O 1
ATOM 1519 N N . ARG A 1 203 ? 23.011 85.575 9.382 1.00 24.90 203 ARG A N 1
ATOM 1520 C CA . ARG A 1 203 ? 22.478 86.322 8.221 1.00 26.50 203 ARG A CA 1
ATOM 1521 C C . ARG A 1 203 ? 21.654 87.540 8.583 1.00 30.16 203 ARG A C 1
ATOM 1522 O O . ARG A 1 203 ? 21.038 88.161 7.719 1.00 26.79 203 ARG A O 1
ATOM 1530 N N . GLY A 1 204 ? 21.638 87.911 9.838 1.00 33.75 204 GLY A N 1
ATOM 1531 C CA . GLY A 1 204 ? 21.015 89.189 10.204 1.00 37.79 204 GLY A CA 1
ATOM 1532 C C . GLY A 1 204 ? 19.725 88.941 10.962 1.00 45.61 204 GLY A C 1
ATOM 1533 O O . GLY A 1 204 ? 19.278 87.792 11.109 1.00 35.23 204 GLY A O 1
ATOM 1534 N N . PRO A 1 205 ? 19.122 90.022 11.470 1.00 53.82 205 PRO A N 1
ATOM 1535 C CA . PRO A 1 205 ? 18.003 89.831 12.385 1.00 52.00 205 PRO A CA 1
ATOM 1536 C C . PRO A 1 205 ? 16.779 89.217 11.667 1.00 48.10 205 PRO A C 1
ATOM 1537 O O . PRO A 1 205 ? 16.538 89.526 10.478 1.00 43.60 205 PRO A O 1
ATOM 1541 N N . GLY A 1 206 ? 16.075 88.319 12.378 1.00 50.16 206 GLY A N 1
ATOM 1542 C CA . GLY A 1 206 ? 14.954 87.507 11.796 1.00 50.38 206 GLY A CA 1
ATOM 1543 C C . GLY A 1 206 ? 15.270 86.714 10.509 1.00 57.97 206 GLY A C 1
ATOM 1544 O O . GLY A 1 206 ? 14.361 86.454 9.721 1.00 51.04 206 GLY A O 1
ATOM 1545 N N . GLN A 1 207 ? 16.540 86.351 10.264 1.00 42.94 207 GLN A N 1
ATOM 1546 C CA . GLN A 1 207 ? 16.915 85.519 9.105 1.00 43.11 207 GLN A CA 1
ATOM 1547 C C . GLN A 1 207 ? 17.423 84.258 9.677 1.00 37.92 207 GLN A C 1
ATOM 1548 O O . GLN A 1 207 ? 17.862 84.241 10.773 1.00 46.76 207 GLN A O 1
ATOM 1554 N N . GLN A 1 208 ? 17.401 83.177 8.945 1.00 31.62 208 GLN A N 1
ATOM 1555 C CA . GLN A 1 208 ? 17.918 81.980 9.502 1.00 33.30 208 GLN A CA 1
ATOM 1556 C C . GLN A 1 208 ? 19.452 81.984 9.220 1.00 28.14 208 GLN A C 1
ATOM 1557 O O . GLN A 1 208 ? 19.858 82.394 8.142 1.00 31.38 208 GLN A O 1
ATOM 1563 N N . SER A 1 209 ? 20.245 81.581 10.206 1.00 24.11 209 SER A N 1
ATOM 1564 C CA . SER A 1 209 ? 21.662 81.254 10.070 1.00 26.18 209 SER A CA 1
ATOM 1565 C C . SER A 1 209 ? 21.853 80.093 9.093 1.00 25.22 209 SER A C 1
ATOM 1566 O O . SER A 1 209 ? 20.954 79.329 8.915 1.00 25.10 209 SER A O 1
ATOM 1569 N N . ARG A 1 210 ? 23.000 80.002 8.447 1.00 22.25 210 ARG A N 1
ATOM 1570 C CA . ARG A 1 210 ? 23.322 78.932 7.462 1.00 21.38 210 ARG A CA 1
ATOM 1571 C C . ARG A 1 210 ? 24.373 78.035 8.117 1.00 21.16 210 ARG A C 1
ATOM 1572 O O . ARG A 1 210 ? 25.339 78.532 8.695 1.00 20.64 210 ARG A O 1
ATOM 1580 N N . GLU A 1 211 ? 24.137 76.744 8.156 1.00 18.82 211 GLU A N 1
ATOM 1581 C CA . GLU A 1 211 ? 25.091 75.805 8.606 1.00 20.52 211 GLU A CA 1
ATOM 1582 C C . GLU A 1 211 ? 25.910 75.430 7.386 1.00 22.69 211 GLU A C 1
ATOM 1583 O O . GLU A 1 211 ? 25.329 75.089 6.329 1.00 21.50 211 GLU A O 1
ATOM 1589 N N . LEU A 1 212 ? 27.245 75.540 7.527 1.00 19.68 212 LEU A N 1
ATOM 1590 C CA . LEU A 1 212 ? 28.192 75.240 6.452 1.00 18.37 212 LEU A CA 1
ATOM 1591 C C . LEU A 1 212 ? 29.247 74.243 6.893 1.00 18.29 212 LEU A C 1
ATOM 1592 O O . LEU A 1 212 ? 29.685 74.286 8.075 1.00 17.65 212 LEU A O 1
ATOM 1597 N N . LYS A 1 213 ? 29.562 73.322 5.951 1.00 16.98 213 LYS A N 1
ATOM 1598 C CA . LYS A 1 213 ? 30.687 72.439 6.044 1.00 18.12 213 LYS A CA 1
ATOM 1599 C C . LYS A 1 213 ? 31.699 72.826 4.978 1.00 19.26 213 LYS A C 1
ATOM 1600 O O . LYS A 1 213 ? 31.379 72.815 3.783 1.00 18.73 213 LYS A O 1
ATOM 1606 N N . LEU A 1 214 ? 32.912 73.185 5.410 1.00 17.59 214 LEU A N 1
ATOM 1607 C CA . LEU A 1 214 ? 33.910 73.695 4.482 1.00 18.76 214 LEU A CA 1
ATOM 1608 C C . LEU A 1 214 ? 35.113 72.849 4.618 1.00 21.30 214 LEU A C 1
ATOM 1609 O O . LEU A 1 214 ? 35.433 72.478 5.725 1.00 19.83 214 LEU A O 1
ATOM 1614 N N . GLN A 1 215 ? 35.755 72.538 3.494 1.00 19.47 215 GLN A N 1
ATOM 1615 C CA . GLN A 1 215 ? 36.946 71.727 3.536 1.00 18.67 215 GLN A CA 1
ATOM 1616 C C . GLN A 1 215 ? 38.201 72.400 3.047 1.00 17.22 215 GLN A C 1
ATOM 1617 O O . GLN A 1 215 ? 38.146 73.296 2.231 1.00 18.18 215 GLN A O 1
ATOM 1623 N N . ALA A 1 216 ? 39.333 71.985 3.581 1.00 15.58 216 ALA A N 1
ATOM 1624 C CA . ALA A 1 216 ? 40.619 72.563 3.172 1.00 17.25 216 ALA A CA 1
ATOM 1625 C C . ALA A 1 216 ? 41.750 71.595 3.314 1.00 17.22 216 ALA A C 1
ATOM 1626 O O . ALA A 1 216 ? 41.709 70.769 4.201 1.00 17.86 216 ALA A O 1
ATOM 1628 N N . ARG A 1 217 ? 42.835 71.816 2.585 1.00 17.30 217 ARG A N 1
ATOM 1629 C CA . ARG A 1 217 ? 44.059 70.974 2.757 1.00 15.10 217 ARG A CA 1
ATOM 1630 C C . ARG A 1 217 ? 44.800 71.382 4.015 1.00 14.65 217 ARG A C 1
ATOM 1631 O O . ARG A 1 217 ? 45.307 70.566 4.703 1.00 17.92 217 ARG A O 1
ATOM 1639 N N . TYR A 1 218 ? 44.849 72.679 4.289 1.00 14.41 218 TYR A N 1
ATOM 1640 C CA . TYR A 1 218 ? 45.485 73.247 5.431 1.00 14.36 218 TYR A CA 1
ATOM 1641 C C . TYR A 1 218 ? 44.543 74.163 6.204 1.00 15.92 218 TYR A C 1
ATOM 1642 O O . TYR A 1 218 ? 43.751 74.955 5.554 1.00 14.22 218 TYR A O 1
ATOM 1651 N N . VAL A 1 219 ? 44.673 74.131 7.526 1.00 13.57 219 VAL A N 1
ATOM 1652 C CA . VAL A 1 219 ? 43.964 75.105 8.359 1.00 14.96 219 VAL A CA 1
ATOM 1653 C C . VAL A 1 219 ? 44.984 75.894 9.147 1.00 13.37 219 VAL A C 1
ATOM 1654 O O . VAL A 1 219 ? 45.774 75.354 9.815 1.00 14.82 219 VAL A O 1
ATOM 1658 N N . LEU A 1 220 ? 44.937 77.202 9.035 1.00 13.54 220 LEU A N 1
ATOM 1659 C CA . LEU A 1 220 ? 45.840 78.119 9.740 1.00 15.06 220 LEU A CA 1
ATOM 1660 C C . LEU A 1 220 ? 45.000 78.938 10.775 1.00 14.45 220 LEU A C 1
ATOM 1661 O O . LEU A 1 220 ? 44.148 79.743 10.390 1.00 14.20 220 LEU A O 1
ATOM 1666 N N . LEU A 1 221 ? 45.256 78.777 12.053 1.00 15.10 221 LEU A N 1
ATOM 1667 C CA . LEU A 1 221 ? 44.491 79.533 13.049 1.00 16.72 221 LEU A CA 1
ATOM 1668 C C . LEU A 1 221 ? 45.195 80.850 13.369 1.00 16.75 221 LEU A C 1
ATOM 1669 O O . LEU A 1 221 ? 46.352 80.862 13.778 1.00 17.83 221 LEU A O 1
ATOM 1674 N N . ALA A 1 222 ? 44.497 81.963 13.173 1.00 15.96 222 ALA A N 1
ATOM 1675 C CA . ALA A 1 222 ? 44.931 83.277 13.696 1.00 18.40 222 ALA A CA 1
ATOM 1676 C C . ALA A 1 222 ? 43.725 83.829 14.499 1.00 20.97 222 ALA A C 1
ATOM 1677 O O . ALA A 1 222 ? 43.150 84.887 14.247 1.00 22.48 222 ALA A O 1
ATOM 1679 N N . SER A 1 223 ? 43.362 83.062 15.501 1.00 22.22 223 SER A N 1
ATOM 1680 C CA . SER A 1 223 ? 42.066 83.199 16.208 1.00 24.63 223 SER A CA 1
ATOM 1681 C C . SER A 1 223 ? 42.185 84.206 17.312 1.00 25.39 223 SER A C 1
ATOM 1682 O O . SER A 1 223 ? 41.167 84.463 18.016 1.00 23.25 223 SER A O 1
ATOM 1687 N N . GLY A 1 224 ? 43.420 84.700 17.561 1.00 27.57 224 GLY A N 1
ATOM 1688 C CA . GLY A 1 224 ? 43.619 85.793 18.546 1.00 29.34 224 GLY A CA 1
ATOM 1689 C C . GLY A 1 224 ? 43.658 85.320 20.002 1.00 31.40 224 GLY A C 1
ATOM 1690 O O . GLY A 1 224 ? 43.679 84.116 20.302 1.00 25.85 224 GLY A O 1
ATOM 1691 N N . ILE A 1 225 ? 43.714 86.309 20.897 1.00 27.89 225 ILE A N 1
ATOM 1692 C CA . ILE A 1 225 ? 43.900 86.056 22.319 1.00 29.13 225 ILE A CA 1
ATOM 1693 C C . ILE A 1 225 ? 42.902 86.807 23.226 1.00 32.30 225 ILE A C 1
ATOM 1694 O O . ILE A 1 225 ? 42.657 86.363 24.344 1.00 29.83 225 ILE A O 1
ATOM 1699 N N . LEU A 1 226 ? 42.386 87.964 22.771 1.00 32.45 226 LEU A N 1
ATOM 1700 C CA . LEU A 1 226 ? 41.440 88.809 23.582 1.00 33.19 226 LEU A CA 1
ATOM 1701 C C . LEU A 1 226 ? 40.184 89.022 22.716 1.00 33.44 226 LEU A C 1
ATOM 1702 O O . LEU A 1 226 ? 40.001 90.076 22.051 1.00 36.71 226 LEU A O 1
ATOM 1707 N N . THR A 1 227 ? 39.359 87.967 22.692 1.00 29.42 227 THR A N 1
ATOM 1708 C CA . THR A 1 227 ? 38.360 87.724 21.632 1.00 30.50 227 THR A CA 1
ATOM 1709 C C . THR A 1 227 ? 36.930 87.608 22.111 1.00 34.44 227 THR A C 1
ATOM 1710 O O . THR A 1 227 ? 36.015 87.853 21.362 1.00 29.74 227 THR A O 1
ATOM 1714 N N . ASN A 1 228 ? 36.766 87.274 23.383 1.00 38.18 228 ASN A N 1
ATOM 1715 C CA . ASN A 1 228 ? 35.481 86.879 23.953 1.00 34.69 228 ASN A CA 1
ATOM 1716 C C . ASN A 1 228 ? 35.244 87.728 25.159 1.00 33.41 228 ASN A C 1
ATOM 1717 O O . ASN A 1 228 ? 35.799 87.407 26.237 1.00 28.72 228 ASN A O 1
ATOM 1722 N N . PRO A 1 229 ? 34.485 88.822 24.995 1.00 33.20 229 PRO A N 1
ATOM 1723 C CA . PRO A 1 229 ? 34.263 89.744 26.124 1.00 33.04 229 PRO A CA 1
ATOM 1724 C C . PRO A 1 229 ? 33.692 88.983 27.304 1.00 32.42 229 PRO A C 1
ATOM 1725 O O . PRO A 1 229 ? 32.755 88.214 27.096 1.00 30.95 229 PRO A O 1
ATOM 1729 N N . GLN A 1 230 ? 34.238 89.202 28.522 1.00 32.99 230 GLN A N 1
ATOM 1730 C CA . GLN A 1 230 ? 33.663 88.620 29.731 1.00 32.17 230 GLN A CA 1
ATOM 1731 C C . GLN A 1 230 ? 33.057 89.666 30.604 1.00 34.15 230 GLN A C 1
ATOM 1732 O O . GLN A 1 230 ? 33.270 90.876 30.421 1.00 36.49 230 GLN A O 1
ATOM 1738 N N . VAL A 1 231 ? 32.287 89.168 31.559 1.00 40.15 231 VAL A N 1
ATOM 1739 C CA . VAL A 1 231 ? 31.745 89.960 32.674 1.00 39.33 231 VAL A CA 1
ATOM 1740 C C . VAL A 1 231 ? 31.897 89.175 33.952 1.00 38.68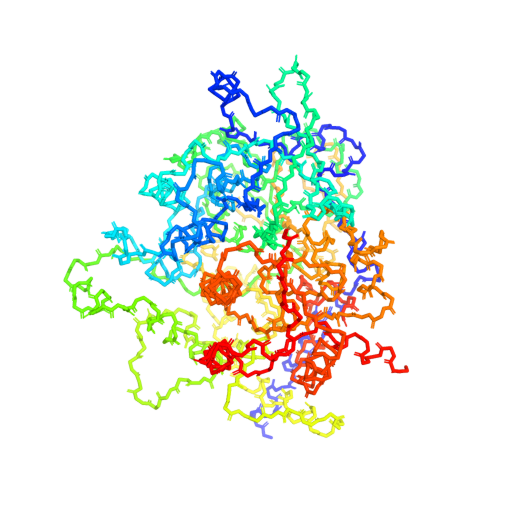 231 VAL A C 1
ATOM 1741 O O . VAL A 1 231 ? 31.888 87.920 33.954 1.00 36.20 231 VAL A O 1
ATOM 1745 N N . PRO A 1 232 ? 32.048 89.913 35.046 1.00 44.35 232 PRO A N 1
ATOM 1746 C CA . PRO A 1 232 ? 32.130 89.250 36.341 1.00 41.02 232 PRO A CA 1
ATOM 1747 C C . PRO A 1 232 ? 30.759 88.738 36.741 1.00 40.22 232 PRO A C 1
ATOM 1748 O O . PRO A 1 232 ? 29.760 89.313 36.316 1.00 42.59 232 PRO A O 1
ATOM 1752 N N . LYS A 1 233 ? 30.729 87.677 37.545 1.00 40.98 233 LYS A N 1
ATOM 1753 C CA . LYS A 1 233 ? 29.485 87.123 38.069 1.00 42.34 233 LYS A CA 1
ATOM 1754 C C . LYS A 1 233 ? 29.022 88.046 39.191 1.00 45.42 233 LYS A C 1
ATOM 1755 O O . LYS A 1 233 ? 29.148 87.681 40.350 1.00 51.65 233 LYS A O 1
ATOM 1761 N N . ILE A 1 234 ? 28.521 89.232 38.871 1.00 47.07 234 ILE A N 1
ATOM 1762 C CA . ILE A 1 234 ? 28.053 90.129 39.932 1.00 47.22 234 ILE A CA 1
ATOM 1763 C C . ILE A 1 234 ? 26.586 89.792 40.233 1.00 43.11 234 ILE A C 1
ATOM 1764 O O . ILE A 1 234 ? 25.728 90.062 39.393 1.00 35.15 234 ILE A O 1
ATOM 1769 N N . PRO A 1 235 ? 26.280 89.276 41.441 1.00 48.26 235 PRO A N 1
ATOM 1770 C CA . PRO A 1 235 ? 24.879 88.911 41.770 1.00 51.58 235 PRO A CA 1
ATOM 1771 C C . PRO A 1 235 ? 23.876 89.975 41.381 1.00 52.28 235 PRO A C 1
ATOM 1772 O O . PRO A 1 235 ? 24.055 91.146 41.730 1.00 63.32 235 PRO A O 1
ATOM 1776 N N . GLY A 1 236 ? 22.864 89.581 40.622 1.00 53.64 236 GLY A N 1
ATOM 1777 C CA . GLY A 1 236 ? 21.775 90.475 40.271 1.00 46.42 236 GLY A CA 1
ATOM 1778 C C . GLY A 1 236 ? 22.089 91.439 39.177 1.00 51.46 236 GLY A C 1
ATOM 1779 O O . GLY A 1 236 ? 21.335 92.393 38.960 1.00 55.23 236 GLY A O 1
ATOM 1780 N N . LEU A 1 237 ? 23.184 91.220 38.449 1.00 52.99 237 LEU A N 1
ATOM 1781 C CA . LEU A 1 237 ? 23.563 92.147 37.348 1.00 51.63 237 LEU A CA 1
ATOM 1782 C C . LEU A 1 237 ? 22.532 92.146 36.209 1.00 53.13 237 LEU A C 1
ATOM 1783 O O . LEU A 1 237 ? 22.222 93.172 35.588 1.00 55.52 237 LEU A O 1
ATOM 1788 N N . GLU A 1 238 ? 22.013 90.960 35.932 1.00 60.04 238 GLU A N 1
ATOM 1789 C CA . GLU A 1 238 ? 20.925 90.768 34.978 1.00 64.18 238 GLU A CA 1
ATOM 1790 C C . GLU A 1 238 ? 19.782 91.768 35.165 1.00 62.82 238 GLU A C 1
ATOM 1791 O O . GLU A 1 238 ? 19.196 92.201 34.186 1.00 75.11 238 GLU A O 1
ATOM 1797 N N . THR A 1 239 ? 19.538 92.174 36.418 1.00 66.55 239 THR A N 1
ATOM 1798 C CA . THR A 1 239 ? 18.368 92.985 36.856 1.00 61.09 239 THR A CA 1
ATOM 1799 C C . THR A 1 239 ? 18.521 94.502 36.701 1.00 64.40 239 THR A C 1
ATOM 1800 O O . THR A 1 239 ? 17.505 95.226 36.695 1.00 62.34 239 THR A O 1
ATOM 1804 N N . PHE A 1 240 ? 19.755 95.004 36.636 1.00 52.69 240 PHE A N 1
ATOM 1805 C CA . PHE A 1 240 ? 19.951 96.441 36.383 1.00 51.86 240 PHE A CA 1
ATOM 1806 C C . PHE A 1 240 ? 19.080 96.870 35.206 1.00 48.69 240 PHE A C 1
ATOM 1807 O O . PHE A 1 240 ? 19.123 96.265 34.149 1.00 57.17 240 PHE A O 1
ATOM 1815 N N . THR A 1 241 ? 18.289 97.912 35.359 1.00 46.93 241 THR A N 1
ATOM 1816 C CA . THR A 1 241 ? 17.302 98.213 34.323 1.00 48.30 241 THR A CA 1
ATOM 1817 C C . THR A 1 241 ? 17.730 99.254 33.300 1.00 43.43 241 THR A C 1
ATOM 1818 O O . THR A 1 241 ? 17.075 99.430 32.306 1.00 50.55 241 THR A O 1
ATOM 1822 N N . GLY A 1 242 ? 18.803 99.977 33.534 1.00 43.58 242 GLY A N 1
ATOM 1823 C CA . GLY A 1 242 ? 19.290 100.948 32.527 1.00 42.49 242 GLY A CA 1
ATOM 1824 C C . GLY A 1 242 ? 20.092 100.268 31.396 1.00 38.58 242 GLY A C 1
ATOM 1825 O O . GLY A 1 242 ? 20.427 99.084 31.496 1.00 36.73 242 GLY A O 1
ATOM 1826 N N . PRO A 1 243 ? 20.375 100.994 30.305 1.00 31.81 243 PRO A N 1
ATOM 1827 C CA . PRO A 1 243 ? 21.204 100.466 29.231 1.00 38.92 243 PRO A CA 1
ATOM 1828 C C . PRO A 1 243 ? 22.639 100.023 29.724 1.00 43.25 243 PRO A C 1
ATOM 1829 O O . PRO A 1 243 ? 23.298 100.695 30.520 1.00 44.35 243 PRO A O 1
ATOM 1833 N N . VAL A 1 244 ? 23.075 98.849 29.295 1.00 42.11 244 VAL A N 1
ATOM 1834 C CA . VAL A 1 244 ? 24.331 98.235 29.667 1.00 37.21 244 VAL A CA 1
ATOM 1835 C C . VAL A 1 244 ? 24.967 97.810 28.337 1.00 45.42 244 VAL A C 1
ATOM 1836 O O . VAL A 1 244 ? 24.245 97.362 27.389 1.00 33.66 244 VAL A O 1
ATOM 1840 N N . PHE A 1 245 ? 26.303 97.911 28.290 1.00 36.00 245 PHE A N 1
ATOM 1841 C CA . PHE A 1 245 ? 27.046 97.445 27.172 1.00 37.48 245 PHE A CA 1
ATOM 1842 C C . PHE A 1 245 ? 28.485 97.222 27.569 1.00 42.55 245 PHE A C 1
ATOM 1843 O O . PHE A 1 245 ? 28.921 97.739 28.590 1.00 38.87 245 PHE A O 1
ATOM 1851 N N . HIS A 1 246 ? 29.179 96.392 26.785 1.00 34.50 246 HIS A N 1
ATOM 1852 C CA . HIS A 1 246 ? 30.592 96.108 27.028 1.00 30.24 246 HIS A CA 1
ATOM 1853 C C . HIS A 1 246 ? 31.381 97.022 26.101 1.00 27.38 246 HIS A C 1
ATOM 1854 O O . HIS A 1 246 ? 30.927 97.409 25.047 1.00 29.70 246 HIS A O 1
ATOM 1861 N N . THR A 1 247 ? 32.544 97.468 26.527 1.00 25.50 247 THR A N 1
ATOM 1862 C CA . THR A 1 247 ? 33.360 98.351 25.709 1.00 22.86 247 THR A CA 1
ATOM 1863 C C . THR A 1 247 ? 33.726 97.753 24.357 1.00 21.74 247 THR A C 1
ATOM 1864 O O . THR A 1 247 ? 33.970 98.455 23.344 1.00 21.98 247 THR A O 1
ATOM 1868 N N . ALA A 1 248 ? 33.864 96.429 24.358 1.00 21.25 248 ALA A N 1
ATOM 1869 C CA . ALA A 1 248 ? 34.208 95.680 23.121 1.00 25.62 248 ALA A CA 1
ATOM 1870 C C . ALA A 1 248 ? 32.985 95.574 22.166 1.00 31.79 248 ALA A C 1
ATOM 1871 O O . ALA A 1 248 ? 33.120 95.212 21.005 1.00 29.78 248 ALA A O 1
ATOM 1873 N N . ARG A 1 249 ? 31.792 95.900 22.673 1.00 29.43 249 ARG A N 1
ATOM 1874 C CA . ARG A 1 249 ? 30.612 96.054 21.784 1.00 29.96 249 ARG A CA 1
ATOM 1875 C C . ARG A 1 249 ? 29.875 97.400 22.076 1.00 31.42 249 ARG A C 1
ATOM 1876 O O . ARG A 1 249 ? 28.690 97.405 22.561 1.00 29.22 249 ARG A O 1
ATOM 1884 N N . TRP A 1 250 ? 30.563 98.518 21.758 1.00 28.57 250 TRP A N 1
ATOM 1885 C CA . TRP A 1 250 ? 30.085 99.836 22.176 1.00 30.79 250 TRP A CA 1
ATOM 1886 C C . TRP A 1 250 ? 28.728 100.225 21.557 1.00 34.71 250 TRP A C 1
ATOM 1887 O O . TRP A 1 250 ? 28.541 100.127 20.361 1.00 35.80 250 TRP A O 1
ATOM 1898 N N . ASN A 1 251 ? 27.859 100.783 22.383 1.00 36.33 251 ASN A N 1
ATOM 1899 C CA . ASN A 1 251 ? 26.489 101.199 21.971 1.00 31.23 251 ASN A CA 1
ATOM 1900 C C . ASN A 1 251 ? 26.376 102.708 21.836 1.00 32.73 251 ASN A C 1
ATOM 1901 O O . ASN A 1 251 ? 26.031 103.437 22.794 1.00 32.40 251 ASN A O 1
ATOM 1906 N N . TYR A 1 252 ? 26.647 103.148 20.613 1.00 32.32 252 TYR A N 1
ATOM 1907 C CA . TYR A 1 252 ? 26.568 104.517 20.244 1.00 34.69 252 TYR A CA 1
ATOM 1908 C C . TYR A 1 252 ? 25.156 105.099 20.203 1.00 43.68 252 TYR A C 1
ATOM 1909 O O . TYR A 1 252 ? 25.006 106.356 20.163 1.00 39.30 252 TYR A O 1
ATOM 1918 N N . ASP A 1 253 ? 24.138 104.229 20.230 1.00 44.26 253 ASP A N 1
ATOM 1919 C CA . ASP A 1 253 ? 22.749 104.697 20.223 1.00 46.79 253 ASP A CA 1
ATOM 1920 C C . ASP A 1 253 ? 22.478 105.201 21.617 1.00 44.90 253 ASP A C 1
ATOM 1921 O O . ASP A 1 253 ? 21.815 106.176 21.754 1.00 46.69 253 ASP A O 1
ATOM 1926 N N . VAL A 1 254 ? 23.051 104.565 22.625 1.00 42.22 254 VAL A N 1
ATOM 1927 C CA . VAL A 1 254 ? 22.900 104.988 24.027 1.00 43.34 254 VAL A CA 1
ATOM 1928 C C . VAL A 1 254 ? 23.721 106.243 24.330 1.00 49.75 254 VAL A C 1
ATOM 1929 O O . VAL A 1 254 ? 23.327 107.122 25.074 1.00 51.17 254 VAL A O 1
ATOM 1933 N N . THR A 1 255 ? 24.859 106.318 23.700 1.00 45.10 255 THR A N 1
ATOM 1934 C CA . THR A 1 255 ? 25.917 107.171 24.113 1.00 40.02 255 THR A CA 1
ATOM 1935 C C . THR A 1 255 ? 25.850 108.494 23.316 1.00 36.92 255 THR A C 1
ATOM 1936 O O . THR A 1 255 ? 26.235 109.608 23.806 1.00 38.54 255 THR A O 1
ATOM 1940 N N . GLY A 1 256 ? 25.358 108.385 22.086 1.00 33.91 256 GLY A N 1
ATOM 1941 C CA . GLY A 1 256 ? 25.577 109.412 21.069 1.00 33.70 256 GLY A CA 1
ATOM 1942 C C . GLY A 1 256 ? 26.976 109.255 20.544 1.00 32.41 256 GLY A C 1
ATOM 1943 O O . GLY A 1 256 ? 27.777 108.493 21.084 1.00 33.96 256 GLY A O 1
ATOM 1944 N N . GLY A 1 257 ? 27.315 110.035 19.544 1.00 30.91 257 GLY A N 1
ATOM 1945 C CA . GLY A 1 257 ? 28.596 109.911 18.875 1.00 38.12 257 GLY A CA 1
ATOM 1946 C C . GLY A 1 257 ? 28.598 108.731 17.908 1.00 38.97 257 GLY A C 1
ATOM 1947 O O . GLY A 1 257 ? 27.561 108.152 17.591 1.00 36.15 257 GLY A O 1
ATOM 1948 N N . SER A 1 258 ? 29.792 108.393 17.449 1.00 41.31 258 SER A N 1
ATOM 1949 C CA . SER A 1 258 ? 30.047 107.298 16.539 1.00 37.15 258 SER A CA 1
ATOM 1950 C C . SER A 1 258 ? 31.550 106.850 16.613 1.00 45.23 258 SER A C 1
ATOM 1951 O O . SER A 1 258 ? 32.447 107.506 17.231 1.00 38.98 258 SER A O 1
ATOM 1954 N N . PRO A 1 259 ? 31.867 105.769 15.924 1.00 40.95 259 PRO A N 1
ATOM 1955 C CA . PRO A 1 259 ? 33.264 105.424 15.922 1.00 36.64 259 PRO A CA 1
ATOM 1956 C C . PRO A 1 259 ? 34.180 106.549 15.568 1.00 30.61 259 PRO A C 1
ATOM 1957 O O . PRO A 1 259 ? 35.345 106.506 15.925 1.00 41.16 259 PRO A O 1
ATOM 1961 N N . THR A 1 260 ? 33.721 107.531 14.823 1.00 36.83 260 THR A N 1
ATOM 1962 C CA . THR A 1 260 ? 34.603 108.674 14.500 1.00 41.71 260 THR A CA 1
ATOM 1963 C C . THR A 1 260 ? 34.035 109.974 14.996 1.00 38.42 260 THR A C 1
ATOM 1964 O O . THR A 1 260 ? 34.369 111.022 14.511 1.00 37.83 260 THR A O 1
ATOM 1968 N N . ASP A 1 261 ? 33.186 109.906 15.987 1.00 34.38 261 ASP A N 1
ATOM 1969 C CA . ASP A 1 261 ? 32.659 111.131 16.608 1.00 38.16 261 ASP A CA 1
ATOM 1970 C C . ASP A 1 261 ? 32.633 110.870 18.098 1.00 36.08 261 ASP A C 1
ATOM 1971 O O . ASP A 1 261 ? 31.820 110.071 18.556 1.00 34.77 261 ASP A O 1
ATOM 1976 N N . GLU A 1 262 ? 33.531 111.508 18.867 1.00 39.65 262 GLU A N 1
ATOM 1977 C CA . GLU A 1 262 ? 33.571 111.279 20.332 1.00 38.47 262 GLU A CA 1
ATOM 1978 C C . GLU A 1 262 ? 32.703 112.210 21.131 1.00 44.06 262 GLU A C 1
ATOM 1979 O O . GLU A 1 262 ? 32.786 112.222 22.404 1.00 36.99 262 GLU A O 1
ATOM 1985 N N . ALA A 1 263 ? 31.909 113.039 20.451 1.00 42.50 263 ALA A N 1
ATOM 1986 C CA . ALA A 1 263 ? 30.955 113.874 21.186 1.00 41.08 263 ALA A CA 1
ATOM 1987 C C . ALA A 1 263 ? 29.759 113.015 21.575 1.00 38.28 263 ALA A C 1
ATOM 1988 O O . ALA A 1 263 ? 28.873 112.745 20.781 1.00 46.07 263 ALA A O 1
ATOM 1990 N N . LEU A 1 264 ? 29.796 112.559 22.816 1.00 36.78 264 LEU A N 1
ATOM 1991 C CA . LEU A 1 264 ? 28.831 111.682 23.432 1.00 38.04 264 LEU A CA 1
ATOM 1992 C C . LEU A 1 264 ? 27.671 112.471 24.025 1.00 39.90 264 LEU A C 1
ATOM 1993 O O . LEU A 1 264 ? 27.347 112.361 25.232 1.00 37.58 264 LEU A O 1
ATOM 1998 N N . ASN A 1 265 ? 27.031 113.252 23.159 1.00 53.66 265 ASN A N 1
ATOM 1999 C CA . ASN A 1 265 ? 25.931 114.181 23.539 1.00 52.15 265 ASN A CA 1
ATOM 2000 C C . ASN A 1 265 ? 24.856 113.519 24.379 1.00 45.01 265 ASN A C 1
ATOM 2001 O O . ASN A 1 265 ? 24.412 114.116 25.280 1.00 50.28 265 ASN A O 1
ATOM 2006 N N . ARG A 1 266 ? 24.517 112.247 24.164 1.00 45.00 266 ARG A N 1
ATOM 2007 C CA . ARG A 1 266 ? 23.446 111.596 24.921 1.00 36.82 266 ARG A CA 1
ATOM 2008 C C . ARG A 1 266 ? 23.741 111.143 26.273 1.00 36.78 266 ARG A C 1
ATOM 2009 O O . ARG A 1 266 ? 22.847 110.618 26.980 1.00 39.92 266 ARG A O 1
ATOM 2017 N N . LEU A 1 267 ? 24.985 111.297 26.677 1.00 37.19 267 LEU A N 1
ATOM 2018 C CA . LEU A 1 267 ? 25.281 111.158 28.102 1.00 44.89 267 LEU A CA 1
ATOM 2019 C C . LEU A 1 267 ? 24.955 112.404 28.946 1.00 42.27 267 LEU A C 1
ATOM 2020 O O . LEU A 1 267 ? 24.908 112.314 30.189 1.00 40.64 267 LEU A O 1
ATOM 2025 N N . GLU A 1 268 ? 24.762 113.552 28.312 1.00 42.13 268 GLU A N 1
ATOM 2026 C CA . GLU A 1 268 ? 24.507 114.786 29.090 1.00 43.93 268 GLU A CA 1
ATOM 2027 C C . GLU A 1 268 ? 23.310 114.562 29.970 1.00 46.71 268 GLU A C 1
ATOM 2028 O O . GLU A 1 268 ? 22.379 113.899 29.576 1.00 53.64 268 GLU A O 1
ATOM 2034 N N . GLY A 1 269 ? 23.401 115.002 31.215 1.00 46.65 269 GLY A N 1
ATOM 2035 C CA . GLY A 1 269 ? 22.352 114.786 32.167 1.00 39.12 269 GLY A CA 1
ATOM 2036 C C . GLY A 1 269 ? 22.376 113.456 32.835 1.00 39.93 269 GLY A C 1
ATOM 2037 O O . GLY A 1 269 ? 21.576 113.240 33.737 1.00 43.56 269 GLY A O 1
ATOM 2038 N N . LYS A 1 270 ? 23.262 112.540 32.439 1.00 38.96 270 LYS A N 1
ATOM 2039 C CA . LYS A 1 270 ? 23.153 111.150 32.905 1.00 40.83 270 LYS A CA 1
ATOM 2040 C C . LYS A 1 270 ? 24.218 110.795 33.888 1.00 33.86 270 LYS A C 1
ATOM 2041 O O . LYS A 1 270 ? 25.350 111.291 33.825 1.00 38.68 270 LYS A O 1
ATOM 2047 N N . ARG A 1 271 ? 23.879 109.774 34.639 1.00 38.11 271 ARG A N 1
ATOM 2048 C CA . ARG A 1 271 ? 24.670 109.150 35.658 1.00 48.32 271 ARG A CA 1
ATOM 2049 C C . ARG A 1 271 ? 25.272 107.816 35.116 1.00 53.43 271 ARG A C 1
ATOM 2050 O O . ARG A 1 271 ? 24.626 106.768 35.128 1.00 48.40 271 ARG A O 1
ATOM 2058 N N . VAL A 1 272 ? 26.517 107.893 34.653 1.00 44.96 272 VAL A N 1
ATOM 2059 C CA . VAL A 1 272 ? 27.212 106.774 33.970 1.00 39.06 272 VAL A CA 1
ATOM 2060 C C . VAL A 1 272 ? 28.163 105.985 34.911 1.00 43.01 272 VAL A C 1
ATOM 2061 O O . VAL A 1 272 ? 28.977 106.588 35.613 1.00 40.97 272 VAL A O 1
ATOM 2065 N N . GLY A 1 273 ? 28.067 104.652 34.913 1.00 41.53 273 GLY A N 1
ATOM 2066 C CA . GLY A 1 273 ? 28.942 103.797 35.711 1.00 39.63 273 GLY A CA 1
ATOM 2067 C C . GLY A 1 273 ? 29.895 103.084 34.763 1.00 40.98 273 GLY A C 1
ATOM 2068 O O . GLY A 1 273 ? 29.488 102.658 33.666 1.00 36.52 273 GLY A O 1
ATOM 2069 N N . ILE A 1 274 ? 31.160 102.945 35.159 1.00 35.88 274 ILE A N 1
ATOM 2070 C CA . ILE A 1 274 ? 32.111 102.038 34.423 1.00 29.56 274 ILE A CA 1
ATOM 2071 C C . ILE A 1 274 ? 32.772 101.045 35.366 1.00 30.72 274 ILE A C 1
ATOM 2072 O O . ILE A 1 274 ? 33.375 101.443 36.370 1.00 32.81 274 ILE A O 1
ATOM 2077 N N . ILE A 1 275 ? 32.597 99.742 35.091 1.00 30.03 275 ILE A N 1
ATOM 2078 C CA . ILE A 1 275 ? 33.281 98.704 35.875 1.00 30.00 275 ILE A CA 1
ATOM 2079 C C . ILE A 1 275 ? 34.571 98.372 35.200 1.00 31.89 275 ILE A C 1
ATOM 2080 O O . ILE A 1 275 ? 34.553 98.057 34.044 1.00 28.32 275 ILE A O 1
ATOM 2085 N N . GLY A 1 276 ? 35.680 98.514 35.927 1.00 32.72 276 GLY A N 1
ATOM 2086 C CA . GLY A 1 276 ? 37.003 98.187 35.404 1.00 28.44 276 GLY A CA 1
ATOM 2087 C C . GLY A 1 276 ? 37.928 99.396 35.235 1.00 28.08 276 GLY A C 1
ATOM 2088 O O . GLY A 1 276 ? 37.518 100.566 34.915 1.00 27.13 276 GLY A O 1
ATOM 2089 N N . THR A 1 277 ? 39.203 99.107 35.449 1.00 27.96 277 THR A N 1
ATOM 2090 C CA . THR A 1 277 ? 40.288 100.100 35.317 1.00 29.20 277 THR A CA 1
ATOM 2091 C C . THR A 1 277 ? 41.513 99.524 34.502 1.00 31.21 277 THR A C 1
ATOM 2092 O O . THR A 1 277 ? 42.666 99.840 34.811 1.00 32.45 277 THR A O 1
ATOM 2096 N N . GLY A 1 278 ? 41.259 98.754 33.430 1.00 29.65 278 GLY A N 1
ATOM 2097 C CA . GLY A 1 278 ? 42.340 98.212 32.541 1.00 26.53 278 GLY A CA 1
ATOM 2098 C C . GLY A 1 278 ? 42.591 99.215 31.433 1.00 24.73 278 GLY A C 1
ATOM 2099 O O . GLY A 1 278 ? 42.027 100.323 31.445 1.00 28.88 278 GLY A O 1
ATOM 2100 N N . ALA A 1 279 ? 43.328 98.832 30.393 1.00 23.93 279 ALA A N 1
ATOM 2101 C CA . ALA A 1 279 ? 43.675 99.756 29.336 1.00 22.88 279 ALA A CA 1
ATOM 2102 C C . ALA A 1 279 ? 42.458 100.396 28.686 1.00 27.23 279 ALA A C 1
ATOM 2103 O O . ALA A 1 279 ? 42.427 101.596 28.326 1.00 25.89 279 ALA A O 1
ATOM 2105 N N . THR A 1 280 ? 41.418 99.606 28.515 1.00 24.91 280 THR A N 1
ATOM 2106 C CA . THR A 1 280 ? 40.205 100.144 27.885 1.00 25.18 280 THR A CA 1
ATOM 2107 C C . THR A 1 280 ? 39.618 101.264 28.739 1.00 24.25 280 THR A C 1
ATOM 2108 O O . THR A 1 280 ? 39.253 102.314 28.219 1.00 24.23 280 THR A O 1
ATOM 2112 N N . ALA A 1 281 ? 39.459 101.013 30.024 1.00 25.33 281 ALA A N 1
ATOM 2113 C CA . ALA A 1 281 ? 38.953 102.085 30.923 1.00 27.24 281 ALA A CA 1
ATOM 2114 C C . ALA A 1 281 ? 39.859 103.360 30.926 1.00 30.45 281 ALA A C 1
ATOM 2115 O O . ALA A 1 281 ? 39.365 104.503 30.886 1.00 30.08 281 ALA A O 1
ATOM 2117 N N . ILE A 1 282 ? 41.168 103.157 30.942 1.00 27.40 282 ILE A N 1
ATOM 2118 C CA . ILE A 1 282 ? 42.110 104.266 30.856 1.00 27.48 282 ILE A CA 1
ATOM 2119 C C . ILE A 1 282 ? 41.850 105.182 29.644 1.00 27.27 282 ILE A C 1
ATOM 2120 O O . ILE A 1 282 ? 41.944 106.430 29.728 1.00 23.92 282 ILE A O 1
ATOM 2125 N N . GLN A 1 283 ? 41.463 104.578 28.527 1.00 23.55 283 GLN A N 1
ATOM 2126 C CA . GLN A 1 283 ? 41.227 105.328 27.292 1.00 23.19 283 GLN A CA 1
ATOM 2127 C C . GLN A 1 283 ? 39.807 105.913 27.311 1.00 26.17 283 GLN A C 1
ATOM 2128 O O . GLN A 1 283 ? 39.630 107.017 26.813 1.00 28.72 283 GLN A O 1
ATOM 2134 N N . VAL A 1 284 ? 38.822 105.194 27.870 1.00 26.93 284 VAL A N 1
ATOM 2135 C CA . VAL A 1 284 ? 37.410 105.586 27.756 1.00 30.59 284 VAL A CA 1
ATOM 2136 C C . VAL A 1 284 ? 37.042 106.635 28.813 1.00 30.94 284 VAL A C 1
ATOM 2137 O O . VAL A 1 284 ? 36.250 107.523 28.532 1.00 28.65 284 VAL A O 1
ATOM 2141 N N . VAL A 1 285 ? 37.574 106.468 30.014 1.00 30.90 285 VAL A N 1
ATOM 2142 C CA . VAL A 1 285 ? 37.163 107.300 31.163 1.00 28.12 285 VAL A CA 1
ATOM 2143 C C . VAL A 1 285 ? 37.207 108.803 30.877 1.00 25.33 285 VAL A C 1
ATOM 2144 O O . VAL A 1 285 ? 36.286 109.484 31.167 1.00 29.40 285 VAL A O 1
ATOM 2148 N N . PRO A 1 286 ? 38.255 109.307 30.240 1.00 28.27 286 PRO A N 1
ATOM 2149 C CA . PRO A 1 286 ? 38.221 110.716 29.937 1.00 27.02 286 PRO A CA 1
ATOM 2150 C C . PRO A 1 286 ? 37.102 111.206 28.983 1.00 35.52 286 PRO A C 1
ATOM 2151 O O . PRO A 1 286 ? 36.663 112.403 29.033 1.00 29.71 286 PRO A O 1
ATOM 2155 N N . LYS A 1 287 ? 36.691 110.299 28.094 1.00 33.55 287 LYS A N 1
ATOM 2156 C CA . LYS A 1 287 ? 35.780 110.613 27.044 1.00 31.35 287 LYS A CA 1
ATOM 2157 C C . LYS A 1 287 ? 34.438 110.600 27.677 1.00 29.33 287 LYS A C 1
ATOM 2158 O O . LYS A 1 287 ? 33.637 111.390 27.295 1.00 34.26 287 LYS A O 1
ATOM 2164 N N . LEU A 1 288 ? 34.211 109.685 28.616 1.00 27.50 288 LEU A N 1
ATOM 2165 C CA . LEU A 1 288 ? 32.979 109.652 29.379 1.00 29.13 288 LEU A CA 1
ATOM 2166 C C . LEU A 1 288 ? 32.806 110.878 30.272 1.00 40.83 288 LEU A C 1
ATOM 2167 O O . LEU A 1 288 ? 31.675 111.401 30.345 1.00 42.22 288 LEU A O 1
ATOM 2172 N N . ALA A 1 289 ? 33.896 111.294 30.948 1.00 40.95 289 ALA A N 1
ATOM 2173 C CA . ALA A 1 289 ? 33.900 112.453 31.861 1.00 37.55 289 ALA A CA 1
ATOM 2174 C C . ALA A 1 289 ? 33.521 113.714 31.158 1.00 31.93 289 ALA A C 1
ATOM 2175 O O . ALA A 1 289 ? 32.888 114.549 31.726 1.00 33.37 289 ALA A O 1
ATOM 2177 N N . LYS A 1 290 ? 33.882 113.859 29.910 1.00 30.08 290 LYS A N 1
ATOM 2178 C CA . LYS A 1 290 ? 33.541 115.056 29.245 1.00 36.45 290 LYS A CA 1
ATOM 2179 C C . LYS A 1 290 ? 32.071 115.265 28.959 1.00 41.79 290 LYS A C 1
ATOM 2180 O O . LYS A 1 290 ? 31.661 116.397 28.653 1.00 41.46 290 LYS A O 1
ATOM 2186 N N . TYR A 1 291 ? 31.283 114.217 29.042 1.00 41.21 291 TYR A N 1
ATOM 2187 C CA . TYR A 1 291 ? 29.868 114.294 28.642 1.00 39.82 291 TYR A CA 1
ATOM 2188 C C . TYR A 1 291 ? 28.909 113.941 29.683 1.00 35.70 291 TYR A C 1
ATOM 2189 O O . TYR A 1 291 ? 27.840 114.511 29.710 1.00 43.80 291 TYR A O 1
ATOM 2198 N N . ALA A 1 292 ? 29.240 112.985 30.529 1.00 33.19 292 ALA A N 1
ATOM 2199 C CA . ALA A 1 292 ? 28.295 112.504 31.495 1.00 33.44 292 ALA A CA 1
ATOM 2200 C C . ALA A 1 292 ? 28.077 113.555 32.530 1.00 39.03 292 ALA A C 1
ATOM 2201 O O . ALA A 1 292 ? 28.959 114.386 32.755 1.00 36.41 292 ALA A O 1
ATOM 2203 N N . LYS A 1 293 ? 26.927 113.494 33.189 1.00 42.02 293 LYS A N 1
ATOM 2204 C CA . LYS A 1 293 ? 26.677 114.438 34.267 1.00 49.32 293 LYS A CA 1
ATOM 2205 C C . LYS A 1 293 ? 27.520 113.997 35.470 1.00 51.49 293 LYS A C 1
ATOM 2206 O O . LYS A 1 293 ? 28.222 114.819 36.045 1.00 44.19 293 LYS A O 1
ATOM 2212 N N . GLU A 1 294 ? 27.433 112.710 35.824 1.00 48.97 294 GLU A N 1
ATOM 2213 C CA . GLU A 1 294 ? 28.298 112.103 36.812 1.00 48.65 294 GLU A CA 1
ATOM 2214 C C . GLU A 1 294 ? 28.958 110.910 36.160 1.00 50.26 294 GLU A C 1
ATOM 2215 O O . GLU A 1 294 ? 28.322 110.254 35.339 1.00 43.60 294 GLU A O 1
ATOM 2221 N N . LEU A 1 295 ? 30.205 110.616 36.523 1.00 43.13 295 LEU A N 1
ATOM 2222 C CA . LEU A 1 295 ? 30.865 109.341 36.134 1.00 35.47 295 LEU A CA 1
ATOM 2223 C C . LEU A 1 295 ? 31.374 108.658 37.376 1.00 34.17 295 LEU A C 1
ATOM 2224 O O . LEU A 1 295 ? 32.194 109.226 38.080 1.00 35.61 295 LEU A O 1
ATOM 2229 N N . TYR A 1 296 ? 30.891 107.447 37.631 1.00 25.90 296 TYR A N 1
ATOM 2230 C CA . TYR A 1 296 ? 31.379 106.635 38.677 1.00 32.01 296 TYR A CA 1
ATOM 2231 C C . TYR A 1 296 ? 32.276 105.545 38.077 1.00 39.45 296 TYR A C 1
ATOM 2232 O O . TYR A 1 296 ? 31.837 104.816 37.188 1.00 33.46 296 TYR A O 1
ATOM 2241 N N . VAL A 1 297 ? 33.506 105.426 38.587 1.00 39.39 297 VAL A N 1
ATOM 2242 C CA . VAL A 1 297 ? 34.432 104.444 38.126 1.00 32.27 297 VAL A CA 1
ATOM 2243 C C . VAL A 1 297 ? 34.615 103.380 39.183 1.00 32.71 297 VAL A C 1
ATOM 2244 O O . VAL A 1 297 ? 35.086 103.656 40.276 1.00 30.81 297 VAL A O 1
ATOM 2248 N N . PHE A 1 298 ? 34.251 102.144 38.844 1.00 33.66 298 PHE A N 1
ATOM 2249 C CA . PHE A 1 298 ? 34.292 101.037 39.809 1.00 33.80 298 PHE A CA 1
ATOM 2250 C C . PHE A 1 298 ? 35.539 100.181 39.654 1.00 34.79 298 PHE A C 1
ATOM 2251 O O . PHE A 1 298 ? 35.716 99.474 38.673 1.00 35.31 298 PHE A O 1
ATOM 2259 N N . GLN A 1 299 ? 36.376 100.224 40.684 1.00 32.66 299 GLN A N 1
ATOM 2260 C CA . GLN A 1 299 ? 37.722 99.699 40.662 1.00 31.61 299 GLN A CA 1
ATOM 2261 C C . GLN A 1 299 ? 37.950 98.547 41.670 1.00 31.46 299 GLN A C 1
ATOM 2262 O O . GLN A 1 299 ? 37.645 98.604 42.882 1.00 32.81 299 GLN A O 1
ATOM 2268 N N . ARG A 1 300 ? 38.533 97.498 41.157 1.00 31.38 300 ARG A N 1
ATOM 2269 C CA . ARG A 1 300 ? 39.034 96.435 42.026 1.00 33.55 300 ARG A CA 1
ATOM 2270 C C . ARG A 1 300 ? 40.526 96.428 42.098 1.00 29.81 300 ARG A C 1
ATOM 2271 O O . ARG A 1 300 ? 41.065 96.166 43.161 1.00 32.43 300 ARG A O 1
ATOM 2279 N N . THR A 1 301 ? 41.220 96.708 41.003 1.00 29.90 301 THR A N 1
ATOM 2280 C CA . THR A 1 301 ? 42.694 96.904 41.029 1.00 27.54 301 THR A CA 1
ATOM 2281 C C . THR A 1 301 ? 43.118 98.064 40.144 1.00 28.30 301 THR A C 1
ATOM 2282 O O . THR A 1 301 ? 42.896 98.059 38.940 1.00 27.28 301 THR A O 1
ATOM 2286 N N . PRO A 1 302 ? 43.767 99.072 40.734 1.00 27.42 302 PRO A N 1
ATOM 2287 C CA . PRO A 1 302 ? 44.208 100.162 39.905 1.00 27.91 302 PRO A CA 1
ATOM 2288 C C . PRO A 1 302 ? 45.251 99.728 38.844 1.00 24.42 302 PRO A C 1
ATOM 2289 O O . PRO A 1 302 ? 45.990 98.812 39.080 1.00 26.25 302 PRO A O 1
ATOM 2293 N N . SER A 1 303 ? 45.277 100.387 37.683 1.00 25.04 303 SER A N 1
ATOM 2294 C CA . SER A 1 303 ? 46.418 100.298 36.728 1.00 27.65 303 SER A CA 1
ATOM 2295 C C . SER A 1 303 ? 47.574 101.223 37.126 1.00 26.35 303 SER A C 1
ATOM 2296 O O . SER A 1 303 ? 47.377 102.320 37.723 1.00 26.16 303 SER A O 1
ATOM 2299 N N . GLY A 1 304 ? 48.780 100.778 36.810 1.00 23.90 304 GLY A N 1
ATOM 2300 C CA . GLY A 1 304 ? 49.895 101.663 36.777 1.00 26.46 304 GLY A CA 1
ATOM 2301 C C . GLY A 1 304 ? 49.912 102.414 35.461 1.00 27.29 304 GLY A C 1
ATOM 2302 O O . GLY A 1 304 ? 50.169 101.870 34.414 1.00 37.04 304 GLY A O 1
ATOM 2303 N N . VAL A 1 305 ? 49.642 103.684 35.556 1.00 24.43 305 VAL A N 1
ATOM 2304 C CA . VAL A 1 305 ? 49.426 104.549 34.466 1.00 25.92 305 VAL A CA 1
ATOM 2305 C C . VAL A 1 305 ? 50.652 105.421 34.210 1.00 26.21 305 VAL A C 1
ATOM 2306 O O . VAL A 1 305 ? 50.976 106.333 34.979 1.00 27.26 305 VAL A O 1
ATOM 2310 N N . TRP A 1 306 ? 51.327 105.130 33.125 1.00 23.60 306 TRP A N 1
ATOM 2311 C CA . TRP A 1 306 ? 52.555 105.871 32.764 1.00 26.10 306 TRP A CA 1
ATOM 2312 C C . TRP A 1 306 ? 52.211 106.898 31.693 1.00 23.58 306 TRP A C 1
ATOM 2313 O O . TRP A 1 306 ? 51.055 107.021 31.329 1.00 26.46 306 TRP A O 1
ATOM 2324 N N . TRP A 1 307 ? 53.185 107.653 31.213 1.00 20.71 307 TRP A N 1
ATOM 2325 C CA . TRP A 1 307 ? 52.935 108.728 30.324 1.00 22.18 307 TRP A CA 1
ATOM 2326 C C . TRP A 1 307 ? 52.814 108.193 28.890 1.00 24.14 307 TRP A C 1
ATOM 2327 O O . TRP A 1 307 ? 53.378 107.156 28.557 1.00 22.37 307 TRP A O 1
ATOM 2338 N N . ARG A 1 308 ? 52.027 108.910 28.074 1.00 24.13 308 ARG A N 1
ATOM 2339 C CA . ARG A 1 308 ? 51.822 108.544 26.660 1.00 21.91 308 ARG A CA 1
ATOM 2340 C C . ARG A 1 308 ? 52.649 109.325 25.657 1.00 22.35 308 ARG A C 1
ATOM 2341 O O . ARG A 1 308 ? 53.312 108.725 24.769 1.00 21.22 308 ARG A O 1
ATOM 2349 N N . GLY A 1 309 ? 52.584 110.661 25.697 1.00 22.17 309 GLY A N 1
ATOM 2350 C CA . GLY A 1 309 ? 53.285 111.402 24.697 1.00 23.28 309 GLY A CA 1
ATOM 2351 C C . GLY A 1 309 ? 52.880 111.251 23.231 1.00 22.52 309 GLY A C 1
ATOM 2352 O O . GLY A 1 309 ? 53.719 111.080 22.319 1.00 26.52 309 GLY A O 1
ATOM 2353 N N . GLN A 1 310 ? 51.586 111.371 23.007 1.00 24.91 310 GLN A N 1
ATOM 2354 C CA . GLN A 1 310 ? 50.998 111.353 21.671 1.00 26.60 310 GLN A CA 1
ATOM 2355 C C . GLN A 1 310 ? 51.514 112.574 20.963 1.00 32.27 310 GLN A C 1
ATOM 2356 O O . GLN A 1 310 ? 51.732 113.603 21.613 1.00 29.54 310 GLN A O 1
ATOM 2362 N N . ARG A 1 311 ? 51.719 112.435 19.653 1.00 33.67 311 ARG A N 1
ATOM 2363 C CA . ARG A 1 311 ? 52.445 113.347 18.817 1.00 38.15 311 ARG A CA 1
ATOM 2364 C C . ARG A 1 311 ? 51.982 113.047 17.348 1.00 43.43 311 ARG A C 1
ATOM 2365 O O . ARG A 1 311 ? 51.800 111.867 16.951 1.00 37.08 311 ARG A O 1
ATOM 2373 N N . PRO A 1 312 ? 51.790 114.089 16.525 1.00 43.14 312 PRO A N 1
ATOM 2374 C CA . PRO A 1 312 ? 51.558 113.861 15.082 1.00 35.35 312 PRO A CA 1
ATOM 2375 C C . PRO A 1 312 ? 52.828 113.348 14.391 1.00 28.65 312 PRO A C 1
ATOM 2376 O O . PRO A 1 312 ? 53.906 113.579 14.871 1.00 31.02 312 PRO A O 1
ATOM 2380 N N . THR A 1 313 ? 52.717 112.596 13.315 1.00 27.37 313 THR A N 1
ATOM 2381 C CA . THR A 1 313 ? 53.902 112.120 12.592 1.00 33.40 313 THR A CA 1
ATOM 2382 C C . THR A 1 313 ? 54.559 113.356 11.926 1.00 35.78 313 THR A C 1
ATOM 2383 O O . THR A 1 313 ? 53.849 114.165 11.363 1.00 35.08 313 THR A O 1
ATOM 2387 N N . ASP A 1 314 ? 55.881 113.441 11.976 1.00 40.59 314 ASP A N 1
ATOM 2388 C CA . ASP A 1 314 ? 56.654 114.495 11.307 1.00 49.07 314 ASP A CA 1
ATOM 2389 C C . ASP A 1 314 ? 57.279 113.998 10.025 1.00 44.27 314 ASP A C 1
ATOM 2390 O O . ASP A 1 314 ? 58.102 113.080 10.071 1.00 48.82 314 ASP A O 1
ATOM 2395 N N . PRO A 1 315 ? 57.000 114.660 8.900 1.00 51.39 315 PRO A N 1
ATOM 2396 C CA . PRO A 1 315 ? 57.409 114.084 7.601 1.00 49.11 315 PRO A CA 1
ATOM 2397 C C . PRO A 1 315 ? 58.884 114.045 7.401 1.00 51.26 315 PRO A C 1
ATOM 2398 O O . PRO A 1 315 ? 59.349 113.223 6.603 1.00 48.15 315 PRO A O 1
ATOM 2402 N N . VAL A 1 316 ? 59.617 114.906 8.123 1.00 44.68 316 VAL A N 1
ATOM 2403 C CA . VAL A 1 316 ? 61.096 114.853 8.073 1.00 52.09 316 VAL A CA 1
ATOM 2404 C C . VAL A 1 316 ? 61.621 113.709 8.947 1.00 45.70 316 VAL A C 1
ATOM 2405 O O . VAL A 1 316 ? 62.589 113.004 8.599 1.00 44.08 316 VAL A O 1
ATOM 2409 N N . GLU A 1 317 ? 60.997 113.549 10.092 1.00 41.55 317 GLU A N 1
ATOM 2410 C CA . GLU A 1 317 ? 61.359 112.462 10.981 1.00 52.04 317 GLU A CA 1
ATOM 2411 C C . GLU A 1 317 ? 61.053 111.093 10.269 1.00 53.09 317 GLU A C 1
ATOM 2412 O O . GLU A 1 317 ? 61.936 110.170 10.156 1.00 41.11 317 GLU A O 1
ATOM 2418 N N . TRP A 1 318 ? 59.841 110.997 9.733 1.00 45.36 318 TRP A N 1
ATOM 2419 C CA . TRP A 1 318 ? 59.479 109.868 8.847 1.00 38.62 318 TRP A CA 1
ATOM 2420 C C . TRP A 1 318 ? 60.583 109.340 7.886 1.00 35.70 318 TRP A C 1
ATOM 2421 O O . TRP A 1 318 ? 60.968 108.202 7.932 1.00 34.36 318 TRP A O 1
ATOM 2432 N N . LYS A 1 319 ? 61.130 110.170 7.026 1.00 41.38 319 LYS A N 1
ATOM 2433 C CA . LYS A 1 319 ? 62.046 109.667 5.977 1.00 42.29 319 LYS A CA 1
ATOM 2434 C C . LYS A 1 319 ? 63.453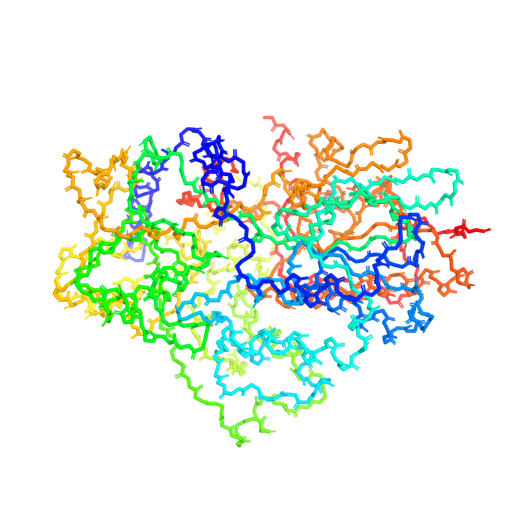 109.501 6.507 1.00 38.38 319 LYS A C 1
ATOM 2435 O O . LYS A 1 319 ? 64.265 108.744 5.954 1.00 42.37 319 LYS A O 1
ATOM 2441 N N . THR A 1 320 ? 63.728 110.200 7.598 1.00 36.90 320 THR A N 1
ATOM 2442 C CA . THR A 1 320 ? 65.030 110.244 8.222 1.00 40.22 320 THR A CA 1
ATOM 2443 C C . THR A 1 320 ? 65.214 109.179 9.272 1.00 41.98 320 THR A C 1
ATOM 2444 O O . THR A 1 320 ? 66.274 108.536 9.349 1.00 47.57 320 THR A O 1
ATOM 2448 N N . LYS A 1 321 ? 64.207 109.057 10.129 1.00 35.02 321 LYS A N 1
ATOM 2449 C CA . LYS A 1 321 ? 64.333 108.322 11.392 1.00 42.69 321 LYS A CA 1
ATOM 2450 C C . LYS A 1 321 ? 63.392 107.125 11.574 1.00 42.65 321 LYS A C 1
ATOM 2451 O O . LYS A 1 321 ? 63.526 106.391 12.570 1.00 41.79 321 LYS A O 1
ATOM 2457 N N . ILE A 1 322 ? 62.435 106.954 10.670 1.00 32.54 322 ILE A N 1
ATOM 2458 C CA . ILE A 1 322 ? 61.453 105.866 10.778 1.00 30.70 322 ILE A CA 1
ATOM 2459 C C . ILE A 1 322 ? 61.617 104.959 9.577 1.00 30.42 322 ILE A C 1
ATOM 2460 O O . ILE A 1 322 ? 62.223 103.896 9.682 1.00 33.66 322 ILE A O 1
ATOM 2465 N N . ALA A 1 323 ? 61.165 105.383 8.421 1.00 29.72 323 ALA A N 1
ATOM 2466 C CA . ALA A 1 323 ? 61.304 104.553 7.254 1.00 32.56 323 ALA A CA 1
ATOM 2467 C C . ALA A 1 323 ? 62.748 104.662 6.720 1.00 33.87 323 ALA A C 1
ATOM 2468 O O . ALA A 1 323 ? 62.969 105.090 5.628 1.00 41.38 323 ALA A O 1
ATOM 2470 N N . ARG A 1 324 ? 63.717 104.165 7.455 1.00 34.37 324 ARG A N 1
ATOM 2471 C CA . ARG A 1 324 ? 65.086 104.539 7.228 1.00 39.71 324 ARG A CA 1
ATOM 2472 C C . ARG A 1 324 ? 65.683 103.755 6.102 1.00 38.02 324 ARG A C 1
ATOM 2473 O O . ARG A 1 324 ? 66.673 104.175 5.577 1.00 45.80 324 ARG A O 1
ATOM 2481 N N . LYS A 1 325 ? 65.132 102.607 5.777 1.00 38.48 325 LYS A N 1
ATOM 2482 C CA . LYS A 1 325 ? 65.742 101.752 4.748 1.00 44.06 325 LYS A CA 1
ATOM 2483 C C . LYS A 1 325 ? 64.909 100.498 4.506 1.00 40.62 325 LYS A C 1
ATOM 2484 O O . LYS A 1 325 ? 63.940 100.324 5.217 1.00 36.01 325 LYS A O 1
ATOM 2490 N N . LYS A 1 326 ? 65.291 99.632 3.550 1.00 36.02 326 LYS A N 1
ATOM 2491 C CA . LYS A 1 326 ? 64.463 98.455 3.231 1.00 39.65 326 LYS A CA 1
ATOM 2492 C C . LYS A 1 326 ? 64.454 97.577 4.423 1.00 32.37 326 LYS A C 1
ATOM 2493 O O . LYS A 1 326 ? 65.480 97.312 4.934 1.00 31.76 326 LYS A O 1
ATOM 2499 N N . GLY A 1 327 ? 63.313 97.138 4.886 1.00 31.66 327 GLY A N 1
ATOM 2500 C CA . GLY A 1 327 ? 63.274 96.216 6.053 1.00 28.03 327 GLY A CA 1
ATOM 2501 C C . GLY A 1 327 ? 63.288 97.011 7.336 1.00 28.06 327 GLY A C 1
ATOM 2502 O O . GLY A 1 327 ? 63.562 96.481 8.396 1.00 26.73 327 GLY A O 1
ATOM 2503 N N . TRP A 1 328 ? 62.930 98.289 7.270 1.00 27.58 328 TRP A N 1
ATOM 2504 C CA . TRP A 1 328 ? 63.042 99.110 8.460 1.00 26.53 328 TRP A CA 1
ATOM 2505 C C . TRP A 1 328 ? 62.134 98.695 9.613 1.00 25.14 328 TRP A C 1
ATOM 2506 O O . TRP A 1 328 ? 62.498 98.824 10.766 1.00 25.72 328 TRP A O 1
ATOM 2517 N N . GLN A 1 329 ? 60.951 98.204 9.305 1.00 25.77 329 GLN A N 1
ATOM 2518 C CA . GLN A 1 329 ? 59.996 97.957 10.359 1.00 27.09 329 GLN A CA 1
ATOM 2519 C C . GLN A 1 329 ? 60.391 96.781 11.281 1.00 24.24 329 GLN A C 1
ATOM 2520 O O . GLN A 1 329 ? 60.263 96.872 12.532 1.00 22.55 329 GLN A O 1
ATOM 2526 N N . ARG A 1 330 ? 60.917 95.698 10.697 1.00 20.72 330 ARG A N 1
ATOM 2527 C CA . ARG A 1 330 ? 61.387 94.627 11.524 1.00 24.50 330 ARG A CA 1
ATOM 2528 C C . ARG A 1 330 ? 62.562 95.077 12.444 1.00 24.65 330 ARG A C 1
ATOM 2529 O O . ARG A 1 330 ? 62.650 94.749 13.599 1.00 21.15 330 ARG A O 1
ATOM 2537 N N . GLU A 1 331 ? 63.431 95.907 11.939 1.00 25.39 331 GLU A N 1
ATOM 2538 C CA . GLU A 1 331 ? 64.517 96.400 12.739 1.00 25.22 331 GLU A CA 1
ATOM 2539 C C . GLU A 1 331 ? 63.960 97.278 13.892 1.00 21.64 331 GLU A C 1
ATOM 2540 O O . GLU A 1 331 ? 64.343 97.150 15.029 1.00 23.13 331 GLU A O 1
ATOM 2546 N N . ARG A 1 332 ? 62.973 98.112 13.607 1.00 22.42 332 ARG A N 1
ATOM 2547 C CA . ARG A 1 332 ? 62.390 98.929 14.619 1.00 19.68 332 ARG A CA 1
ATOM 2548 C C . ARG A 1 332 ? 61.689 98.144 15.750 1.00 20.50 332 ARG A C 1
ATOM 2549 O O . ARG A 1 332 ? 61.745 98.519 16.919 1.00 19.73 332 ARG A O 1
ATOM 2557 N N . MET A 1 333 ? 61.010 97.071 15.376 1.00 18.85 333 MET A N 1
ATOM 2558 C CA . MET A 1 333 ? 60.298 96.242 16.289 1.00 19.31 333 MET A CA 1
ATOM 2559 C C . MET A 1 333 ? 61.294 95.562 17.212 1.00 19.51 333 MET A C 1
ATOM 2560 O O . MET A 1 333 ? 61.079 95.409 18.414 1.00 17.73 333 MET A O 1
ATOM 2565 N N . LEU A 1 334 ? 62.418 95.170 16.625 1.00 20.40 334 LEU A N 1
ATOM 2566 C CA . LEU A 1 334 ? 63.523 94.572 17.405 1.00 19.53 334 LEU A CA 1
ATOM 2567 C C . LEU A 1 334 ? 64.130 95.572 18.408 1.00 21.13 334 LEU A C 1
ATOM 2568 O O . LEU A 1 334 ? 64.317 95.277 19.557 1.00 21.16 334 LEU A O 1
ATOM 2573 N N . ASN A 1 335 ? 64.349 96.774 17.940 1.00 22.19 335 ASN A N 1
ATOM 2574 C CA . ASN A 1 335 ? 64.835 97.851 18.787 1.00 21.57 335 ASN A CA 1
ATOM 2575 C C . ASN A 1 335 ? 63.925 98.112 19.998 1.00 20.53 335 ASN A C 1
ATOM 2576 O O . ASN A 1 335 ? 64.379 98.091 21.112 1.00 23.08 335 ASN A O 1
ATOM 2581 N N . LEU A 1 336 ? 62.618 98.259 19.767 1.00 19.71 336 LEU A N 1
ATOM 2582 C CA . LEU A 1 336 ? 61.661 98.413 20.827 1.00 20.33 336 LEU A CA 1
ATOM 2583 C C . LEU A 1 336 ? 61.715 97.209 21.808 1.00 21.71 336 LEU A C 1
ATOM 2584 O O . LEU A 1 336 ? 61.784 97.367 23.014 1.00 19.73 336 LEU A O 1
ATOM 2589 N N . ASP A 1 337 ? 61.634 96.011 21.269 1.00 19.05 337 ASP A N 1
ATOM 2590 C CA . ASP A 1 337 ? 61.560 94.882 22.133 1.00 18.70 337 ASP A CA 1
ATOM 2591 C C . ASP A 1 337 ? 62.861 94.669 22.929 1.00 20.23 337 ASP A C 1
ATOM 2592 O O . ASP A 1 337 ? 62.807 93.966 23.951 1.00 21.59 337 ASP A O 1
ATOM 2597 N N . SER A 1 338 ? 64.017 95.196 22.465 1.00 19.61 338 SER A N 1
ATOM 2598 C CA . SER A 1 338 ? 65.260 95.049 23.211 1.00 19.05 338 SER A CA 1
ATOM 2599 C C . SER A 1 338 ? 65.180 95.701 24.554 1.00 20.99 338 SER A C 1
ATOM 2600 O O . SER A 1 338 ? 65.858 95.235 25.467 1.00 21.75 338 SER A O 1
ATOM 2603 N N . TYR A 1 339 ? 64.308 96.718 24.719 1.00 18.51 339 TYR A N 1
ATOM 2604 C CA . TYR A 1 339 ? 64.170 97.382 26.020 1.00 19.75 339 TYR A CA 1
ATOM 2605 C C . TYR A 1 339 ? 63.315 96.562 26.968 1.00 19.82 339 TYR A C 1
ATOM 2606 O O . TYR A 1 339 ? 63.525 96.539 28.154 1.00 20.43 339 TYR A O 1
ATOM 2615 N N . LEU A 1 340 ? 62.327 95.888 26.432 1.00 18.57 340 LEU A N 1
ATOM 2616 C CA . LEU A 1 340 ? 61.420 95.093 27.198 1.00 19.66 340 LEU A CA 1
ATOM 2617 C C . LEU A 1 340 ? 61.953 93.724 27.552 1.00 19.43 340 LEU A C 1
ATOM 2618 O O . LEU A 1 340 ? 61.454 93.094 28.488 1.00 20.50 340 LEU A O 1
ATOM 2623 N N . THR A 1 341 ? 62.973 93.264 26.834 1.00 19.88 341 THR A N 1
ATOM 2624 C CA . THR A 1 341 ? 63.627 91.982 27.150 1.00 19.00 341 THR A CA 1
ATOM 2625 C C . THR A 1 341 ? 64.930 92.251 27.951 1.00 21.46 341 THR A C 1
ATOM 2626 O O . THR A 1 341 ? 65.767 91.368 28.176 1.00 23.22 341 THR A O 1
ATOM 2630 N N . ASP A 1 342 ? 65.110 93.467 28.384 1.00 22.86 342 ASP A N 1
ATOM 2631 C CA . ASP A 1 342 ? 66.296 93.840 29.199 1.00 24.25 342 ASP A CA 1
ATOM 2632 C C . ASP A 1 342 ? 67.574 93.522 28.408 1.00 24.76 342 ASP A C 1
ATOM 2633 O O . ASP A 1 342 ? 68.516 92.865 28.895 1.00 30.27 342 ASP A O 1
ATOM 2638 N N . ALA A 1 343 ? 67.576 93.952 27.152 1.00 26.41 343 ALA A N 1
ATOM 2639 C CA . ALA A 1 343 ? 68.652 93.625 26.233 1.00 25.69 343 ALA A CA 1
ATOM 2640 C C . ALA A 1 343 ? 69.186 94.797 25.453 1.00 27.76 343 ALA A C 1
ATOM 2641 O O . ALA A 1 343 ? 69.921 94.570 24.528 1.00 30.82 343 ALA A O 1
ATOM 2643 N N . ALA A 1 344 ? 68.863 96.032 25.806 1.00 27.70 344 ALA A N 1
ATOM 2644 C CA . ALA A 1 344 ? 69.292 97.149 24.993 1.00 33.23 344 ALA A CA 1
ATOM 2645 C C . ALA A 1 344 ? 70.810 97.298 25.185 1.00 37.28 344 ALA A C 1
ATOM 2646 O O . ALA A 1 344 ? 71.269 97.381 26.314 1.00 32.23 344 ALA A O 1
ATOM 2648 N N . GLU A 1 345 ? 71.564 97.262 24.083 1.00 39.67 345 GLU A N 1
ATOM 2649 C CA . GLU A 1 345 ? 73.024 97.487 24.151 1.00 49.71 345 GLU A CA 1
ATOM 2650 C C . GLU A 1 345 ? 73.452 98.960 24.363 1.00 60.62 345 GLU A C 1
ATOM 2651 O O . GLU A 1 345 ? 72.694 99.888 24.049 1.00 58.30 345 GLU A O 1
ATOM 2657 N N . GLU A 1 346 ? 74.700 99.145 24.826 1.00 65.20 346 GLU A N 1
ATOM 2658 C CA . GLU A 1 346 ? 75.120 100.305 25.663 1.00 63.47 346 GLU A CA 1
ATOM 2659 C C . GLU A 1 346 ? 74.787 101.711 25.176 1.00 54.61 346 GLU A C 1
ATOM 2660 O O . GLU A 1 346 ? 74.214 102.571 25.929 1.00 60.81 346 GLU A O 1
ATOM 2666 N N . GLY A 1 347 ? 75.201 101.980 23.953 1.00 47.03 347 GLY A N 1
ATOM 2667 C CA . GLY A 1 347 ? 74.883 103.282 23.343 1.00 48.14 347 GLY A CA 1
ATOM 2668 C C . GLY A 1 347 ? 74.031 103.022 22.126 1.00 46.24 347 GLY A C 1
ATOM 2669 O O . GLY A 1 347 ? 74.245 103.654 21.118 1.00 38.35 347 GLY A O 1
ATOM 2670 N N . GLN A 1 348 ? 73.105 102.055 22.172 1.00 43.30 348 GLN A N 1
ATOM 2671 C CA . GLN A 1 348 ? 72.181 101.916 21.025 1.00 37.19 348 GLN A CA 1
ATOM 2672 C C . GLN A 1 348 ? 71.199 103.072 20.989 1.00 26.19 348 GLN A C 1
ATOM 2673 O O . GLN A 1 348 ? 70.841 103.655 22.026 1.00 32.10 348 GLN A O 1
ATOM 2679 N N . GLU A 1 349 ? 70.774 103.406 19.784 1.00 25.56 349 GLU A N 1
ATOM 2680 C CA . GLU A 1 349 ? 69.664 104.360 19.581 1.00 28.27 349 GLU A CA 1
ATOM 2681 C C . GLU A 1 349 ? 68.396 103.744 20.184 1.00 29.48 349 GLU A C 1
ATOM 2682 O O . GLU A 1 349 ? 68.147 102.546 20.008 1.00 33.54 349 GLU A O 1
ATOM 2688 N N . ASN A 1 350 ? 67.667 104.525 20.962 1.00 28.39 350 ASN A N 1
ATOM 2689 C CA . ASN A 1 350 ? 66.346 104.170 21.397 1.00 27.73 350 ASN A CA 1
ATOM 2690 C C . ASN A 1 350 ? 65.422 104.749 20.357 1.00 26.40 350 ASN A C 1
ATOM 2691 O O . ASN A 1 350 ? 65.032 105.899 20.399 1.00 25.82 350 ASN A O 1
ATOM 2696 N N . MET A 1 351 ? 65.057 103.935 19.387 1.00 24.01 351 MET A N 1
ATOM 2697 C CA . MET A 1 351 ? 64.316 104.470 18.252 1.00 24.12 351 MET A CA 1
ATOM 2698 C C . MET A 1 351 ? 62.922 104.950 18.651 1.00 24.06 351 MET A C 1
ATOM 2699 O O . MET A 1 351 ? 62.438 106.027 18.200 1.00 21.96 351 MET A O 1
ATOM 2704 N N . VAL A 1 352 ? 62.231 104.151 19.455 1.00 21.10 352 VAL A N 1
ATOM 2705 C CA . VAL A 1 352 ? 60.861 104.486 19.800 1.00 21.42 352 VAL A CA 1
ATOM 2706 C C . VAL A 1 352 ? 60.777 105.528 20.877 1.00 22.78 352 VAL A C 1
ATOM 2707 O O . VAL A 1 352 ? 59.884 106.460 20.794 1.00 22.04 352 VAL A O 1
ATOM 2711 N N . ALA A 1 353 ? 61.611 105.347 21.907 1.00 22.88 353 ALA A N 1
ATOM 2712 C CA . ALA A 1 353 ? 61.774 106.369 22.968 1.00 24.58 353 ALA A CA 1
ATOM 2713 C C . ALA A 1 353 ? 60.473 106.804 23.620 1.00 26.18 353 ALA A C 1
ATOM 2714 O O . ALA A 1 353 ? 60.187 108.003 23.790 1.00 23.62 353 ALA A O 1
ATOM 2716 N N . ASP A 1 354 ? 59.654 105.834 23.969 1.00 24.34 354 ASP A N 1
ATOM 2717 C CA . ASP A 1 354 ? 58.467 106.128 24.692 1.00 22.38 354 ASP A CA 1
ATOM 2718 C C . ASP A 1 354 ? 58.458 105.357 25.983 1.00 19.03 354 ASP A C 1
ATOM 2719 O O . ASP A 1 354 ? 59.472 104.772 26.375 1.00 20.95 354 ASP A O 1
ATOM 2724 N N . GLY A 1 355 ? 57.312 105.338 26.650 1.00 18.89 355 GLY A N 1
ATOM 2725 C CA . GLY A 1 355 ? 57.207 104.764 27.950 1.00 20.24 355 GLY A CA 1
ATOM 2726 C C . GLY A 1 355 ? 57.478 103.287 28.076 1.00 23.26 355 GLY A C 1
ATOM 2727 O O . GLY A 1 355 ? 57.794 102.851 29.158 1.00 21.35 355 GLY A O 1
ATOM 2728 N N . TRP A 1 356 ? 57.306 102.528 26.972 1.00 21.84 356 TRP A N 1
ATOM 2729 C CA . TRP A 1 356 ? 57.644 101.118 26.971 1.00 20.85 356 TRP A CA 1
ATOM 2730 C C . TRP A 1 356 ? 59.148 100.868 27.144 1.00 22.93 356 TRP A C 1
ATOM 2731 O O . TRP A 1 356 ? 59.530 99.803 27.549 1.00 23.41 356 TRP A O 1
ATOM 2742 N N . THR A 1 357 ? 59.989 101.845 26.825 1.00 22.15 357 THR A N 1
ATOM 2743 C CA . THR A 1 357 ? 61.444 101.692 26.889 1.00 20.10 357 THR A CA 1
ATOM 2744 C C . THR A 1 357 ? 62.007 101.976 28.288 1.00 20.52 357 THR A C 1
ATOM 2745 O O . THR A 1 357 ? 63.232 101.983 28.464 1.00 22.37 357 THR A O 1
ATOM 2749 N N . GLU A 1 358 ? 61.127 102.184 29.274 1.00 21.52 358 GLU A N 1
ATOM 2750 C CA . GLU A 1 358 ? 61.487 102.549 30.636 1.00 23.21 358 GLU A CA 1
ATOM 2751 C C . GLU A 1 358 ? 61.115 101.509 31.677 1.00 24.33 358 GLU A C 1
ATOM 2752 O O . GLU A 1 358 ? 60.999 101.826 32.878 1.00 23.75 358 GLU A O 1
ATOM 2758 N N . MET A 1 359 ? 60.898 100.285 31.220 1.00 22.15 359 MET A N 1
ATOM 2759 C CA . MET A 1 359 ? 60.383 99.217 32.078 1.00 21.39 359 MET A CA 1
ATOM 2760 C C . MET A 1 359 ? 61.117 97.878 31.785 1.00 23.28 359 MET A C 1
ATOM 2761 O O . MET A 1 359 ? 60.506 96.883 31.331 1.00 22.43 359 MET A O 1
ATOM 2766 N N . PRO A 1 360 ? 62.436 97.846 32.044 1.00 22.63 360 PRO A N 1
ATOM 2767 C CA . PRO A 1 360 ? 63.250 96.667 31.771 1.00 23.34 360 PRO A CA 1
ATOM 2768 C C . PRO A 1 360 ? 62.882 95.437 32.613 1.00 20.16 360 PRO A C 1
ATOM 2769 O O . PRO A 1 360 ? 63.152 94.333 32.199 1.00 21.62 360 PRO A O 1
ATOM 2773 N N . ALA A 1 361 ? 62.162 95.621 33.718 1.00 19.94 361 ALA A N 1
ATOM 2774 C CA . ALA A 1 361 ? 61.629 94.469 34.462 1.00 23.52 361 ALA A CA 1
ATOM 2775 C C . ALA A 1 361 ? 60.438 93.844 33.803 1.00 23.77 361 ALA A C 1
ATOM 2776 O O . ALA A 1 361 ? 59.980 92.764 34.261 1.00 19.13 361 ALA A O 1
ATOM 2778 N N . PHE A 1 362 ? 59.902 94.479 32.744 1.00 20.97 362 PHE A N 1
ATOM 2779 C CA . PHE A 1 362 ? 58.903 93.689 31.933 1.00 22.02 362 PHE A CA 1
ATOM 2780 C C . PHE A 1 362 ? 59.430 92.337 31.416 1.00 19.48 362 PHE A C 1
ATOM 2781 O O . PHE A 1 362 ? 58.659 91.376 31.176 1.00 22.06 362 PHE A O 1
ATOM 2789 N N . SER A 1 363 ? 60.724 92.246 31.283 1.00 18.60 363 SER A N 1
ATOM 2790 C CA . SER A 1 363 ? 61.409 91.007 30.889 1.00 21.51 363 SER A CA 1
ATOM 2791 C C . SER A 1 363 ? 61.100 89.830 31.848 1.00 19.94 363 SER A C 1
ATOM 2792 O O . SER A 1 363 ? 61.235 88.640 31.482 1.00 21.01 363 SER A O 1
ATOM 2795 N N . ALA A 1 364 ? 60.652 90.149 33.059 1.00 18.91 364 ALA A N 1
ATOM 2796 C CA . ALA A 1 364 ? 60.206 89.128 33.998 1.00 20.89 364 ALA A CA 1
ATOM 2797 C C . ALA A 1 364 ? 59.203 88.217 33.337 1.00 20.68 364 ALA A C 1
ATOM 2798 O O . ALA A 1 364 ? 59.131 87.075 33.631 1.00 22.74 364 ALA A O 1
ATOM 2800 N N . VAL A 1 365 ? 58.344 88.767 32.513 1.00 22.51 365 VAL A N 1
ATOM 2801 C CA . VAL A 1 365 ? 57.295 87.960 31.916 1.00 22.60 365 VAL A CA 1
ATOM 2802 C C . VAL A 1 365 ? 57.531 87.634 30.475 1.00 23.48 365 VAL A C 1
ATOM 2803 O O . VAL A 1 365 ? 56.841 86.778 29.985 1.00 22.85 365 VAL A O 1
ATOM 2807 N N . ILE A 1 366 ? 58.433 88.346 29.814 1.00 24.75 366 ILE A N 1
ATOM 2808 C CA . ILE A 1 366 ? 58.756 88.135 28.395 1.00 27.05 366 ILE A CA 1
ATOM 2809 C C . ILE A 1 366 ? 59.980 87.247 28.144 1.00 26.87 366 ILE A C 1
ATOM 2810 O O . ILE A 1 366 ? 59.968 86.442 27.212 1.00 28.80 366 ILE A O 1
ATOM 2815 N N . GLY A 1 367 ? 60.995 87.333 29.002 1.00 21.49 367 GLY A N 1
ATOM 2816 C CA . GLY A 1 367 ? 62.265 86.651 28.752 1.00 20.73 367 GLY A CA 1
ATOM 2817 C C . GLY A 1 367 ? 63.330 87.714 28.595 1.00 19.88 367 GLY A C 1
ATOM 2818 O O . GLY A 1 367 ? 63.030 88.875 28.361 1.00 26.64 367 GLY A O 1
ATOM 2819 N N . SER A 1 368 ? 64.572 87.316 28.673 1.00 18.29 368 SER A N 1
ATOM 2820 C CA . SER A 1 368 ? 65.711 88.160 28.363 1.00 21.39 368 SER A CA 1
ATOM 2821 C C . SER A 1 368 ? 66.784 87.300 27.813 1.00 19.91 368 SER A C 1
ATOM 2822 O O . SER A 1 368 ? 66.973 86.258 28.349 1.00 22.05 368 SER A O 1
ATOM 2825 N N . PRO A 1 369 ? 67.522 87.720 26.769 1.00 20.66 369 PRO A N 1
ATOM 2826 C CA . PRO A 1 369 ? 68.667 86.879 26.390 1.00 23.63 369 PRO A CA 1
ATOM 2827 C C . PRO A 1 369 ? 69.934 87.151 27.175 1.00 29.25 369 PRO A C 1
ATOM 2828 O O . PRO A 1 369 ? 71.023 86.658 26.798 1.00 35.82 369 PRO A O 1
ATOM 2832 N N . ARG A 1 370 ? 69.879 87.961 28.207 1.00 30.57 370 ARG A N 1
ATOM 2833 C CA . ARG A 1 370 ? 71.115 88.483 28.732 1.00 34.75 370 ARG A CA 1
ATOM 2834 C C . ARG A 1 370 ? 71.529 87.840 30.016 1.00 35.76 370 ARG A C 1
ATOM 2835 O O . ARG A 1 370 ? 72.609 88.148 30.496 1.00 34.42 370 ARG A O 1
ATOM 2843 N N . HIS A 1 371 ? 70.670 87.035 30.630 1.00 28.17 371 HIS A N 1
ATOM 2844 C CA . HIS A 1 371 ? 70.950 86.614 31.964 1.00 33.47 371 HIS A CA 1
ATOM 2845 C C . HIS A 1 371 ? 71.022 85.122 32.104 1.00 34.56 371 HIS A C 1
ATOM 2846 O O . HIS A 1 371 ? 70.940 84.662 33.207 1.00 41.29 371 HIS A O 1
ATOM 2853 N N . GLY A 1 372 ? 71.179 84.358 31.039 1.00 40.00 372 GLY A N 1
ATOM 2854 C CA . GLY A 1 372 ? 71.215 82.878 31.144 1.00 40.01 372 GLY A CA 1
ATOM 2855 C C . GLY A 1 372 ? 69.832 82.273 31.378 1.00 40.83 372 GLY A C 1
ATOM 2856 O O . GLY A 1 372 ? 68.835 82.938 31.176 1.00 41.92 372 GLY A O 1
ATOM 2857 N N . ILE A 1 373 ? 69.811 81.024 31.834 1.00 31.82 373 ILE A N 1
ATOM 2858 C CA . ILE A 1 373 ? 68.631 80.270 32.138 1.00 32.98 373 ILE A CA 1
ATOM 2859 C C . ILE A 1 373 ? 68.606 80.076 33.620 1.00 30.79 373 ILE A C 1
ATOM 2860 O O . ILE A 1 373 ? 69.633 79.841 34.228 1.00 32.46 373 ILE A O 1
ATOM 2865 N N . VAL A 1 374 ? 67.441 80.175 34.220 1.00 27.26 374 VAL A N 1
ATOM 2866 C CA . VAL A 1 374 ? 67.367 80.118 35.639 1.00 29.82 374 VAL A CA 1
ATOM 2867 C C . VAL A 1 374 ? 67.404 78.663 36.035 1.00 33.89 374 VAL A C 1
ATOM 2868 O O . VAL A 1 374 ? 66.608 77.925 35.561 1.00 32.29 374 VAL A O 1
ATOM 2872 N N . GLU A 1 375 ? 68.321 78.261 36.907 1.00 39.97 375 GLU A N 1
ATOM 2873 C CA . GLU A 1 375 ? 68.338 76.877 37.405 1.00 40.47 375 GLU A CA 1
ATOM 2874 C C . GLU A 1 375 ? 67.211 76.675 38.359 1.00 34.06 375 GLU A C 1
ATOM 2875 O O . GLU A 1 375 ? 66.886 77.550 39.109 1.00 33.01 375 GLU A O 1
ATOM 2881 N N . PRO A 1 376 ? 66.616 75.492 38.365 1.00 42.21 376 PRO A N 1
ATOM 2882 C CA . PRO A 1 376 ? 65.399 75.308 39.215 1.00 47.70 376 PRO A CA 1
ATOM 2883 C C . PRO A 1 376 ? 65.611 74.851 40.692 1.00 52.73 376 PRO A C 1
ATOM 2884 O O . PRO A 1 376 ? 64.877 74.004 41.189 1.00 61.55 376 PRO A O 1
ATOM 2888 N N . THR A 1 377 ? 66.569 75.450 41.378 1.00 51.57 377 THR A N 1
ATOM 2889 C CA . THR A 1 377 ? 66.796 75.247 42.824 1.00 47.15 377 THR A CA 1
ATOM 2890 C C . THR A 1 377 ? 66.197 76.433 43.509 1.00 55.10 377 THR A C 1
ATOM 2891 O O . THR A 1 377 ? 66.163 77.520 42.948 1.00 48.40 377 THR A O 1
ATOM 2895 N N . PRO A 1 378 ? 65.718 76.258 44.726 1.00 56.74 378 PRO A N 1
ATOM 2896 C CA . PRO A 1 378 ? 65.154 77.416 45.426 1.00 50.16 378 PRO A CA 1
ATOM 2897 C C . PRO A 1 378 ? 66.108 78.630 45.624 1.00 41.32 378 PRO A C 1
ATOM 2898 O O . PRO A 1 378 ? 65.639 79.786 45.622 1.00 45.48 378 PRO A O 1
ATOM 2902 N N . GLU A 1 379 ? 67.412 78.386 45.733 1.00 35.36 379 GLU A N 1
ATOM 2903 C CA . GLU A 1 379 ? 68.387 79.469 45.890 1.00 45.48 379 GLU A CA 1
ATOM 2904 C C . GLU A 1 379 ? 68.499 80.282 44.601 1.00 45.55 379 GLU A C 1
ATOM 2905 O O . GLU A 1 379 ? 68.655 81.493 44.644 1.00 45.20 379 GLU A O 1
ATOM 2911 N N . LYS A 1 380 ? 68.467 79.591 43.462 1.00 43.92 380 LYS A N 1
ATOM 2912 C CA . LYS A 1 380 ? 68.594 80.244 42.165 1.00 42.46 380 LYS A CA 1
ATOM 2913 C C . LYS A 1 380 ? 67.318 80.971 41.790 1.00 32.66 380 LYS A C 1
ATOM 2914 O O . LYS A 1 380 ? 67.395 82.022 41.256 1.00 30.28 380 LYS A O 1
ATOM 2920 N N . ILE A 1 381 ? 66.160 80.416 42.098 1.00 32.76 381 ILE A N 1
ATOM 2921 C CA . ILE A 1 381 ? 64.917 81.147 41.878 1.00 36.61 381 ILE A CA 1
ATOM 2922 C C . ILE A 1 381 ? 64.847 82.437 42.709 1.00 40.37 381 ILE A C 1
ATOM 2923 O O . ILE A 1 381 ? 64.414 83.478 42.203 1.00 37.86 381 ILE A O 1
ATOM 2928 N N . ALA A 1 382 ? 65.235 82.350 43.978 1.00 36.01 382 ALA A N 1
ATOM 2929 C CA . ALA A 1 382 ? 65.184 83.505 44.883 1.00 38.77 382 ALA A CA 1
ATOM 2930 C C . ALA A 1 382 ? 66.091 84.638 44.398 1.00 31.91 382 ALA A C 1
ATOM 2931 O O . ALA A 1 382 ? 65.746 85.794 44.487 1.00 41.65 382 ALA A O 1
ATOM 2933 N N . GLU A 1 383 ? 67.247 84.271 43.874 1.00 25.20 383 GLU A N 1
ATOM 2934 C CA . GLU A 1 383 ? 68.190 85.202 43.370 1.00 31.70 383 GLU A CA 1
ATOM 2935 C C . GLU A 1 383 ? 67.615 85.890 42.103 1.00 32.74 383 GLU A C 1
ATOM 2936 O O . GLU A 1 383 ? 67.809 87.053 41.899 1.00 29.59 383 GLU A O 1
ATOM 2942 N N . HIS A 1 384 ? 66.947 85.114 41.254 1.00 30.19 384 HIS A N 1
ATOM 2943 C CA . HIS A 1 384 ? 66.294 85.602 40.018 1.00 28.01 384 HIS A CA 1
ATOM 2944 C C . HIS A 1 384 ? 65.192 86.566 40.415 1.00 22.90 384 HIS A C 1
ATOM 2945 O O . HIS A 1 384 ? 65.113 87.658 39.861 1.00 25.01 384 HIS A O 1
ATOM 2952 N N . LEU A 1 385 ? 64.354 86.183 41.365 1.00 21.48 385 LEU A N 1
ATOM 2953 C CA . LEU A 1 385 ? 63.345 87.083 41.783 1.00 30.27 385 LEU A CA 1
ATOM 2954 C C . LEU A 1 385 ? 63.913 88.359 42.441 1.00 35.33 385 LEU A C 1
ATOM 2955 O O . LEU A 1 385 ? 63.388 89.455 42.210 1.00 34.30 385 LEU A O 1
ATOM 2960 N N . GLY A 1 386 ? 64.953 88.221 43.248 1.00 30.20 386 GLY A N 1
ATOM 2961 C CA . GLY A 1 386 ? 65.542 89.374 43.853 1.00 25.88 386 GLY A CA 1
ATOM 2962 C C . GLY A 1 386 ? 66.029 90.330 42.823 1.00 26.33 386 GLY A C 1
ATOM 2963 O O . GLY A 1 386 ? 65.736 91.526 42.921 1.00 26.30 386 GLY A O 1
ATOM 2964 N N . ARG A 1 387 ? 66.713 89.795 41.803 1.00 26.88 387 ARG A N 1
ATOM 2965 C CA . ARG A 1 387 ? 67.234 90.600 40.696 1.00 26.73 387 ARG A CA 1
ATOM 2966 C C . ARG A 1 387 ? 66.104 91.403 39.977 1.00 26.66 387 ARG A C 1
ATOM 2967 O O . ARG A 1 387 ? 66.194 92.638 39.759 1.00 22.52 387 ARG A O 1
ATOM 2975 N N . LEU A 1 388 ? 65.033 90.713 39.633 1.00 28.95 388 LEU A N 1
ATOM 2976 C CA . LEU A 1 388 ? 63.912 91.327 38.915 1.00 27.62 388 LEU A CA 1
ATOM 2977 C C . LEU A 1 388 ? 63.201 92.365 39.768 1.00 26.71 388 LEU A C 1
ATOM 2978 O O . LEU A 1 388 ? 62.892 93.432 39.274 1.00 25.51 388 LEU A O 1
ATOM 2983 N N . TYR A 1 389 ? 62.938 92.055 41.032 1.00 29.23 389 TYR A N 1
ATOM 2984 C CA . TYR A 1 389 ? 62.356 93.050 41.956 1.00 26.92 389 TYR A CA 1
ATOM 2985 C C . TYR A 1 389 ? 63.214 94.352 42.074 1.00 28.82 389 TYR A C 1
ATOM 2986 O O . TYR A 1 389 ? 62.673 95.495 42.060 1.00 26.53 389 TYR A O 1
ATOM 2995 N N . LYS A 1 390 ? 64.527 94.180 42.158 1.00 26.39 390 LYS A N 1
ATOM 2996 C CA . LYS A 1 390 ? 65.448 95.318 42.187 1.00 28.38 390 LYS A CA 1
ATOM 2997 C C . LYS A 1 390 ? 65.453 96.030 40.876 1.00 27.16 390 LYS A C 1
ATOM 2998 O O . LYS A 1 390 ? 65.464 97.232 40.868 1.00 27.77 390 LYS A O 1
ATOM 3004 N N . LEU A 1 391 ? 65.447 95.309 39.760 1.00 25.45 391 LEU A N 1
ATOM 3005 C CA . LEU A 1 391 ? 65.331 95.970 38.479 1.00 25.32 391 LEU A CA 1
ATOM 3006 C C . LEU A 1 391 ? 64.076 96.848 38.299 1.00 23.60 391 LEU A C 1
ATOM 3007 O O . LEU A 1 391 ? 64.118 97.965 37.737 1.00 24.46 391 LEU A O 1
ATOM 3012 N N . ASP A 1 392 ? 62.954 96.362 38.796 1.00 23.27 392 ASP A N 1
ATOM 3013 C CA . ASP A 1 392 ? 61.694 97.072 38.658 1.00 21.71 392 ASP A CA 1
ATOM 3014 C C . ASP A 1 392 ? 61.487 98.279 39.565 1.00 23.51 392 ASP A C 1
ATOM 3015 O O . ASP A 1 392 ? 60.637 99.179 39.274 1.00 22.02 392 ASP A O 1
ATOM 3020 N N . LEU A 1 393 ? 62.184 98.282 40.691 1.00 22.98 393 LEU A N 1
ATOM 3021 C CA . LEU A 1 393 ? 61.940 99.242 41.729 1.00 25.46 393 LEU A CA 1
ATOM 3022 C C . LEU A 1 393 ? 61.930 100.706 41.228 1.00 20.67 393 LEU A C 1
ATOM 3023 O O . LEU A 1 393 ? 60.989 101.444 41.530 1.00 24.57 393 LEU A O 1
ATOM 3028 N N . PRO A 1 394 ? 62.928 101.108 40.445 1.00 21.51 394 PRO A N 1
ATOM 3029 C CA . PRO A 1 394 ? 62.919 102.507 40.067 1.00 24.21 394 PRO A CA 1
ATOM 3030 C C . PRO A 1 394 ? 61.707 102.892 39.182 1.00 24.35 394 PRO A C 1
ATOM 3031 O O . PRO A 1 394 ? 61.064 103.945 39.426 1.00 24.81 394 PRO A O 1
ATOM 3035 N N . HIS A 1 395 ? 61.381 102.098 38.168 1.00 20.60 395 HIS A N 1
ATOM 3036 C CA . HIS A 1 395 ? 60.246 102.497 37.367 1.00 21.06 395 HIS A CA 1
ATOM 3037 C C . HIS A 1 395 ? 58.952 102.465 38.192 1.00 21.63 395 HIS A C 1
ATOM 3038 O O . HIS A 1 395 ? 58.101 103.373 38.120 1.00 22.48 395 HIS A O 1
ATOM 3045 N N . ALA A 1 396 ? 58.785 101.421 38.989 1.00 21.90 396 ALA A N 1
ATOM 3046 C CA . ALA A 1 396 ? 57.575 101.264 39.765 1.00 21.78 396 ALA A CA 1
ATOM 3047 C C . ALA A 1 396 ? 57.351 102.442 40.721 1.00 23.24 396 ALA A C 1
ATOM 3048 O O . ALA A 1 396 ? 56.236 102.904 40.862 1.00 26.10 396 ALA A O 1
ATOM 3050 N N . GLU A 1 397 ? 58.422 102.907 41.371 1.00 24.93 397 GLU A N 1
ATOM 3051 C CA . GLU A 1 397 ? 58.309 104.054 42.272 1.00 26.24 397 GLU A CA 1
ATOM 3052 C C . GLU A 1 397 ? 57.979 105.312 41.461 1.00 21.64 397 GLU A C 1
ATOM 3053 O O . GLU A 1 397 ? 57.207 106.114 41.935 1.00 23.16 397 GLU A O 1
ATOM 3059 N N . GLN A 1 398 ? 58.554 105.486 40.268 1.00 19.28 398 GLN A N 1
ATOM 3060 C CA . GLN A 1 398 ? 58.141 106.620 39.421 1.00 20.30 398 GLN A CA 1
ATOM 3061 C C . GLN A 1 398 ? 56.689 106.597 39.028 1.00 21.41 398 GLN A C 1
ATOM 3062 O O . GLN A 1 398 ? 56.080 107.627 38.943 1.00 21.94 398 GLN A O 1
ATOM 3068 N N . VAL A 1 399 ? 56.133 105.440 38.760 1.00 20.40 399 VAL A N 1
ATOM 3069 C CA . VAL A 1 399 ? 54.726 105.394 38.380 1.00 19.03 399 VAL A CA 1
ATOM 3070 C C . VAL A 1 399 ? 53.838 105.896 39.520 1.00 18.70 399 VAL A C 1
ATOM 3071 O O . VAL A 1 399 ? 52.922 106.658 39.287 1.00 19.53 399 VAL A O 1
ATOM 3075 N N . ARG A 1 400 ? 54.106 105.448 40.742 1.00 18.97 400 ARG A N 1
ATOM 3076 C CA . ARG A 1 400 ? 53.332 105.891 41.922 1.00 22.28 400 ARG A CA 1
ATOM 3077 C C . ARG A 1 400 ? 53.487 107.368 42.220 1.00 22.91 400 ARG A C 1
ATOM 3078 O O . ARG A 1 400 ? 52.531 108.057 42.626 1.00 24.97 400 ARG A O 1
ATOM 3086 N N . ALA A 1 401 ? 54.696 107.847 42.014 1.00 22.42 401 ALA A N 1
ATOM 3087 C CA . ALA A 1 401 ? 54.987 109.269 42.231 1.00 23.30 401 ALA A CA 1
ATOM 3088 C C . ALA A 1 401 ? 54.284 110.149 41.211 1.00 24.79 401 ALA A C 1
ATOM 3089 O O . ALA A 1 401 ? 53.812 111.258 41.547 1.00 24.93 401 ALA A O 1
ATOM 3091 N N . ARG A 1 402 ? 54.237 109.671 39.963 1.00 23.20 402 ARG A N 1
ATOM 3092 C CA . ARG A 1 402 ? 53.548 110.379 38.910 1.00 23.45 402 ARG A CA 1
ATOM 3093 C C . ARG A 1 402 ? 52.087 110.526 39.328 1.00 22.48 402 ARG A C 1
ATOM 3094 O O . ARG A 1 402 ? 51.469 111.615 39.212 1.00 23.00 402 ARG A O 1
ATOM 3102 N N . THR A 1 403 ? 51.528 109.453 39.841 1.00 20.50 403 THR A N 1
ATOM 3103 C CA . THR A 1 403 ? 50.123 109.443 40.267 1.00 25.90 403 THR A CA 1
ATOM 3104 C C . THR A 1 403 ? 49.958 110.407 41.418 1.00 27.74 403 THR A C 1
ATOM 3105 O O . THR A 1 403 ? 49.052 111.222 41.420 1.00 26.83 403 THR A O 1
ATOM 3109 N N . ASP A 1 404 ? 50.869 110.302 42.368 1.00 26.83 404 ASP A N 1
ATOM 3110 C CA . ASP A 1 404 ? 50.916 111.260 43.480 1.00 29.73 404 ASP A CA 1
ATOM 3111 C C . ASP A 1 404 ? 50.883 112.737 43.052 1.00 24.64 404 ASP A C 1
ATOM 3112 O O . ASP A 1 404 ? 50.089 113.506 43.572 1.00 27.51 404 ASP A O 1
ATOM 3117 N N . SER A 1 405 ? 51.650 113.082 42.048 1.00 25.61 405 SER A N 1
ATOM 3118 C CA . SER A 1 405 ? 51.738 114.453 41.557 1.00 29.65 405 SER A CA 1
ATOM 3119 C C . SER A 1 405 ? 50.517 114.960 40.794 1.00 32.39 405 SER A C 1
ATOM 3120 O O . SER A 1 405 ? 50.251 116.109 40.802 1.00 26.35 405 SER A O 1
ATOM 3123 N N . ILE A 1 406 ? 49.788 114.101 40.100 1.00 34.10 406 ILE A N 1
ATOM 3124 C CA . ILE A 1 406 ? 48.696 114.550 39.235 1.00 29.52 406 ILE A CA 1
ATOM 3125 C C . ILE A 1 406 ? 47.400 114.633 40.022 1.00 24.27 406 ILE A C 1
ATOM 3126 O O . ILE A 1 406 ? 46.623 115.545 39.869 1.00 29.05 406 ILE A O 1
ATOM 3131 N N . VAL A 1 407 ? 47.144 113.658 40.853 1.00 25.00 407 VAL A N 1
ATOM 3132 C CA . VAL A 1 407 ? 45.850 113.519 41.442 1.00 29.33 407 VAL A CA 1
ATOM 3133 C C . VAL A 1 407 ? 45.797 114.341 42.734 1.00 33.68 407 VAL A C 1
ATOM 3134 O O . VAL A 1 407 ? 46.443 113.993 43.741 1.00 33.04 407 VAL A O 1
ATOM 3138 N N . LYS A 1 408 ? 44.973 115.381 42.711 1.00 34.59 408 LYS A N 1
ATOM 3139 C CA . LYS A 1 408 ? 45.071 116.453 43.704 1.00 38.86 408 LYS A CA 1
ATOM 3140 C C . LYS A 1 408 ? 44.614 115.980 45.034 1.00 33.14 408 LYS A C 1
ATOM 3141 O O . LYS A 1 408 ? 45.297 116.136 45.990 1.00 45.19 408 LYS A O 1
ATOM 3147 N N . ASP A 1 409 ? 43.491 115.328 45.089 1.00 34.19 409 ASP A N 1
ATOM 3148 C CA . ASP A 1 409 ? 43.043 114.764 46.360 1.00 40.75 409 ASP A CA 1
ATOM 3149 C C . ASP A 1 409 ? 43.849 113.532 46.843 1.00 43.13 409 ASP A C 1
ATOM 3150 O O . ASP A 1 409 ? 43.902 112.494 46.151 1.00 46.81 409 ASP A O 1
ATOM 3155 N N . PRO A 1 410 ? 44.479 113.612 48.037 1.00 46.36 410 PRO A N 1
ATOM 3156 C CA . PRO A 1 410 ? 45.314 112.483 48.459 1.00 40.40 410 PRO A CA 1
ATOM 3157 C C . PRO A 1 410 ? 44.565 111.209 48.735 1.00 33.66 410 PRO A C 1
ATOM 3158 O O . PRO A 1 410 ? 45.172 110.132 48.691 1.00 32.05 410 PRO A O 1
ATOM 3162 N N . LYS A 1 411 ? 43.273 111.284 49.002 1.00 32.10 411 LYS A N 1
ATOM 3163 C CA . LYS A 1 411 ? 42.532 110.032 49.224 1.00 41.26 411 LYS A CA 1
ATOM 3164 C C . LYS A 1 411 ? 42.359 109.278 47.887 1.00 39.33 411 LYS A C 1
ATOM 3165 O O . LYS A 1 411 ? 42.511 108.063 47.805 1.00 39.16 411 LYS A O 1
ATOM 3171 N N . THR A 1 412 ? 42.081 110.030 46.845 1.00 38.03 412 THR A N 1
ATOM 3172 C CA . THR A 1 412 ? 41.826 109.453 45.545 1.00 40.19 412 THR A CA 1
ATOM 3173 C C . THR A 1 412 ? 43.217 109.017 44.988 1.00 43.34 412 THR A C 1
ATOM 3174 O O . THR A 1 412 ? 43.365 107.895 44.536 1.00 37.24 412 THR A O 1
ATOM 3178 N N . ALA A 1 413 ? 44.248 109.842 45.161 1.00 32.92 413 ALA A N 1
ATOM 3179 C CA . ALA A 1 413 ? 45.604 109.465 44.787 1.00 36.08 413 ALA A CA 1
ATOM 3180 C C . ALA A 1 413 ? 46.032 108.145 45.417 1.00 29.78 413 ALA A C 1
ATOM 3181 O O . ALA A 1 413 ? 46.596 107.280 44.761 1.00 33.76 413 ALA A O 1
ATOM 3183 N N . ALA A 1 414 ? 45.712 107.965 46.672 1.00 26.86 414 ALA A N 1
ATOM 3184 C CA . ALA A 1 414 ? 46.044 106.734 47.367 1.00 29.16 414 ALA A CA 1
ATOM 3185 C C . ALA A 1 414 ? 45.421 105.476 46.734 1.00 30.25 414 ALA A C 1
ATOM 3186 O O . ALA A 1 414 ? 46.060 104.393 46.709 1.00 26.27 414 ALA A O 1
ATOM 3188 N N . LYS A 1 415 ? 44.174 105.616 46.308 1.00 29.85 415 LYS A N 1
ATOM 3189 C CA . LYS A 1 415 ? 43.422 104.511 45.712 1.00 34.88 415 LYS A CA 1
ATOM 3190 C C . LYS A 1 415 ? 43.835 104.2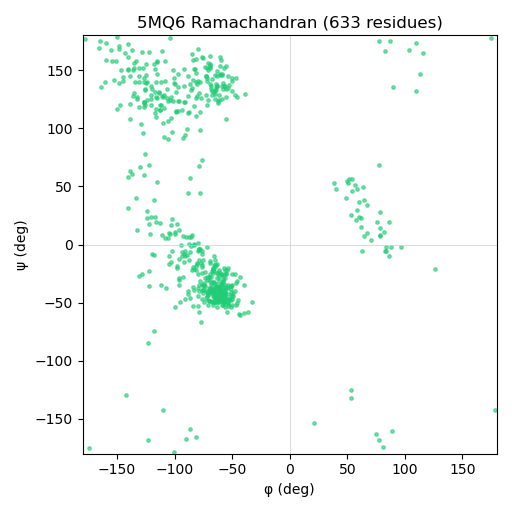08 44.264 1.00 31.63 415 LYS A C 1
ATOM 3191 O O . LYS A 1 415 ? 43.590 103.109 43.764 1.00 37.07 415 LYS A O 1
ATOM 3197 N N . LEU A 1 416 ? 44.480 105.161 43.609 1.00 28.15 416 LEU A N 1
ATOM 3198 C CA . LEU A 1 416 ? 44.866 105.011 42.224 1.00 25.81 416 LEU A CA 1
ATOM 3199 C C . LEU A 1 416 ? 46.249 104.447 42.012 1.00 28.04 416 LEU A C 1
ATOM 3200 O O . LEU A 1 416 ? 46.624 104.162 40.879 1.00 27.78 416 LEU A O 1
ATOM 3205 N N . LYS A 1 417 ? 46.992 104.324 43.107 1.00 27.60 417 LYS A N 1
ATOM 3206 C CA . LYS A 1 417 ? 48.340 103.843 43.138 1.00 26.70 417 LYS A CA 1
ATOM 3207 C C . LYS A 1 417 ? 48.298 102.344 43.042 1.00 27.11 417 LYS A C 1
ATOM 3208 O O . LYS A 1 417 ? 47.537 101.697 43.794 1.00 31.65 417 LYS A O 1
ATOM 3214 N N . ALA A 1 418 ? 49.097 101.785 42.134 1.00 25.17 418 ALA A N 1
ATOM 3215 C CA . ALA A 1 418 ? 49.186 100.338 42.042 1.00 25.68 418 ALA A CA 1
ATOM 3216 C C . ALA A 1 418 ? 50.437 99.853 42.731 1.00 28.15 418 ALA A C 1
ATOM 3217 O O . ALA A 1 418 ? 51.506 100.465 42.572 1.00 29.62 418 ALA A O 1
ATOM 3219 N N . TRP A 1 419 ? 50.277 98.740 43.467 1.00 28.27 419 TRP A N 1
ATOM 3220 C CA . TRP A 1 419 ? 51.295 98.141 44.291 1.00 29.19 419 TRP A CA 1
ATOM 3221 C C . TRP A 1 419 ? 51.562 96.700 43.881 1.00 33.48 419 TRP A C 1
ATOM 3222 O O . TRP A 1 419 ? 51.283 95.760 44.607 1.00 34.88 419 TRP A O 1
ATOM 3233 N N . TYR A 1 420 ? 52.127 96.554 42.724 1.00 27.55 420 TYR A N 1
ATOM 3234 C CA . TYR A 1 420 ? 52.555 95.265 42.230 1.00 28.98 420 TYR A CA 1
ATOM 3235 C C . TYR A 1 420 ? 53.677 95.504 41.234 1.00 27.61 420 TYR A C 1
ATOM 3236 O O . TYR A 1 420 ? 53.725 96.568 40.651 1.00 25.58 420 TYR A O 1
ATOM 3245 N N . PRO A 1 421 ? 54.528 94.493 40.985 1.00 26.44 421 PRO A N 1
ATOM 3246 C CA . PRO A 1 421 ? 55.555 94.658 39.953 1.00 24.60 421 PRO A CA 1
ATOM 3247 C C . PRO A 1 421 ? 54.964 94.970 38.558 1.00 24.94 421 PRO A C 1
ATOM 3248 O O . PRO A 1 421 ? 53.887 94.498 38.218 1.00 20.87 421 PRO A O 1
ATOM 3252 N N . THR A 1 422 ? 55.670 95.778 37.794 1.00 20.61 422 THR A N 1
ATOM 3253 C CA . THR A 1 422 ? 55.266 96.200 36.471 1.00 24.10 422 THR A CA 1
ATOM 3254 C C . THR A 1 422 ? 54.837 94.989 35.600 1.00 25.11 422 THR A C 1
ATOM 3255 O O . THR A 1 422 ? 53.887 95.075 34.847 1.00 28.88 422 THR A O 1
ATOM 3259 N N . TRP A 1 423 ? 55.578 93.887 35.686 1.00 26.93 423 TRP A N 1
ATOM 3260 C CA . TRP A 1 423 ? 55.242 92.722 34.905 1.00 23.81 423 TRP A CA 1
ATOM 3261 C C . TRP A 1 423 ? 53.890 91.974 35.205 1.00 26.20 423 TRP A C 1
ATOM 3262 O O . TRP A 1 423 ? 53.546 91.114 34.424 1.00 29.54 423 TRP A O 1
ATOM 3273 N N . CYS A 1 424 ? 53.161 92.273 36.288 1.00 24.06 424 CYS A N 1
ATOM 3274 C CA . CYS A 1 424 ? 51.968 91.516 36.670 1.00 26.48 424 CYS A CA 1
ATOM 3275 C C . CYS A 1 424 ? 50.683 91.874 35.916 1.00 28.58 424 CYS A C 1
ATOM 3276 O O . CYS A 1 424 ? 49.721 91.130 35.987 1.00 27.69 424 CYS A O 1
ATOM 3279 N N . LYS A 1 425 ? 50.654 93.024 35.249 1.00 29.73 425 LYS A N 1
ATOM 3280 C CA . LYS A 1 425 ? 49.549 93.467 34.441 1.00 34.14 425 LYS A CA 1
ATOM 3281 C C . LYS A 1 425 ? 50.098 94.169 33.254 1.00 37.65 425 LYS A C 1
ATOM 3282 O O . LYS A 1 425 ? 51.250 94.644 33.265 1.00 36.90 425 LYS A O 1
ATOM 3288 N N . ARG A 1 426 ? 49.242 94.355 32.265 1.00 36.83 426 ARG A N 1
ATOM 3289 C CA . ARG A 1 426 ? 49.674 95.129 31.095 1.00 36.04 426 ARG A CA 1
ATOM 3290 C C . ARG A 1 426 ? 49.892 96.607 31.514 1.00 30.73 426 ARG A C 1
ATOM 3291 O O . ARG A 1 426 ? 49.088 97.200 32.225 1.00 26.51 426 ARG A O 1
ATOM 3299 N N . PRO A 1 427 ? 51.043 97.165 31.182 1.00 31.14 427 PRO A N 1
ATOM 3300 C CA . PRO A 1 427 ? 51.173 98.595 31.506 1.00 29.68 427 PRO A CA 1
ATOM 3301 C C . PRO A 1 427 ? 50.238 99.415 30.593 1.00 24.73 427 PRO A C 1
ATOM 3302 O O . PRO A 1 427 ? 49.906 98.955 29.483 1.00 26.46 427 PRO A O 1
ATOM 3306 N N . THR A 1 428 ? 49.851 100.593 31.066 1.00 21.71 428 THR A N 1
ATOM 3307 C CA . THR A 1 428 ? 48.867 101.488 30.391 1.00 23.88 428 THR A CA 1
ATOM 3308 C C . THR A 1 428 ? 49.492 102.804 30.360 1.00 23.87 428 THR A C 1
ATOM 3309 O O . THR A 1 428 ? 50.386 103.099 31.176 1.00 22.43 428 THR A O 1
ATOM 3313 N N . PHE A 1 429 ? 49.124 103.595 29.355 1.00 25.36 429 PHE A N 1
ATOM 3314 C CA . PHE A 1 429 ? 49.813 104.850 29.107 1.00 23.64 429 PHE A CA 1
ATOM 3315 C C . PHE A 1 429 ? 48.737 105.876 28.838 1.00 26.00 429 PHE A C 1
ATOM 3316 O O . PHE A 1 429 ? 47.859 105.622 28.033 1.00 25.15 429 PHE A O 1
ATOM 3324 N N . SER A 1 430 ? 48.767 107.014 29.545 1.00 23.44 430 SER A N 1
ATOM 3325 C CA . SER A 1 430 ? 47.806 108.049 29.360 1.00 22.82 430 SER A CA 1
ATOM 3326 C C . SER A 1 430 ? 48.293 109.360 29.980 1.00 25.66 430 SER A C 1
ATOM 3327 O O . SER A 1 430 ? 48.817 109.387 31.151 1.00 22.58 430 SER A O 1
ATOM 3330 N N . ASP A 1 431 ? 48.093 110.435 29.203 1.00 23.35 431 ASP A N 1
ATOM 3331 C CA . ASP A 1 431 ? 48.282 111.803 29.664 1.00 24.58 431 ASP A CA 1
ATOM 3332 C C . ASP A 1 431 ? 46.993 112.539 30.067 1.00 26.45 431 ASP A C 1
ATOM 3333 O O . ASP A 1 431 ? 47.055 113.701 30.369 1.00 26.12 431 ASP A O 1
ATOM 3338 N N . GLU A 1 432 ? 45.861 111.851 30.140 1.00 28.95 432 GLU A N 1
ATOM 3339 C CA . GLU A 1 432 ? 44.569 112.390 30.543 1.00 27.41 432 GLU A CA 1
ATOM 3340 C C . GLU A 1 432 ? 43.840 111.602 31.645 1.00 24.02 432 GLU A C 1
ATOM 3341 O O . GLU A 1 432 ? 43.026 112.159 32.293 1.00 27.05 432 GLU A O 1
ATOM 3347 N N . TYR A 1 433 ? 44.072 110.303 31.837 1.00 22.90 433 TYR A N 1
ATOM 3348 C CA . TYR A 1 433 ? 43.247 109.553 32.739 1.00 22.48 433 TYR A CA 1
ATOM 3349 C C . TYR A 1 433 ? 43.337 109.975 34.201 1.00 26.34 433 TYR A C 1
ATOM 3350 O O . TYR A 1 433 ? 42.338 110.105 34.900 1.00 30.66 433 TYR A O 1
ATOM 3359 N N . LEU A 1 434 ? 44.541 110.131 34.694 1.00 26.15 434 LEU A N 1
ATOM 3360 C CA . LEU A 1 434 ? 44.735 110.471 36.121 1.00 26.71 434 LEU A CA 1
ATOM 3361 C C . LEU A 1 434 ? 44.118 111.859 36.419 1.00 25.27 434 LEU A C 1
ATOM 3362 O O . LEU A 1 434 ? 43.325 112.013 37.396 1.00 27.12 434 LEU A O 1
ATOM 3367 N N . GLN A 1 435 ? 44.391 112.799 35.509 1.00 22.86 435 GLN A N 1
ATOM 3368 C CA . GLN A 1 435 ? 43.917 114.195 35.574 1.00 27.62 435 GLN A CA 1
ATOM 3369 C C . GLN A 1 435 ? 42.396 114.218 35.633 1.00 31.99 435 GLN A C 1
ATOM 3370 O O . GLN A 1 435 ? 41.846 115.149 36.169 1.00 26.03 435 GLN A O 1
ATOM 3376 N N . THR A 1 436 ? 41.733 113.234 34.991 1.00 32.99 436 THR A N 1
ATOM 3377 C CA . THR A 1 436 ? 40.258 113.111 34.951 1.00 30.79 436 THR A CA 1
ATOM 3378 C C . THR A 1 436 ? 39.643 112.999 36.309 1.00 33.13 436 THR A C 1
ATOM 3379 O O . THR A 1 436 ? 38.561 113.604 36.573 1.00 35.51 436 THR A O 1
ATOM 3383 N N . PHE A 1 437 ? 40.337 112.309 37.219 1.00 27.52 437 PHE A N 1
ATOM 3384 C CA . PHE A 1 437 ? 39.852 112.247 38.588 1.00 28.87 437 PHE A CA 1
ATOM 3385 C C . PHE A 1 437 ? 40.006 113.593 39.342 1.00 33.55 437 PHE A C 1
ATOM 3386 O O . PHE A 1 437 ? 39.601 113.693 40.488 1.00 25.14 437 PHE A O 1
ATOM 3394 N N . ASN A 1 438 ? 40.576 114.634 38.718 1.00 34.25 438 ASN A N 1
ATOM 3395 C CA . ASN A 1 438 ? 40.522 115.959 39.343 1.00 33.19 438 ASN A CA 1
ATOM 3396 C C . ASN A 1 438 ? 39.264 116.685 39.015 1.00 37.49 438 ASN A C 1
ATOM 3397 O O . ASN A 1 438 ? 39.108 117.771 39.508 1.00 40.04 438 ASN A O 1
ATOM 3402 N N . LEU A 1 439 ? 38.374 116.099 38.204 1.00 35.49 439 LEU A N 1
ATOM 3403 C CA . LEU A 1 439 ? 37.153 116.747 37.817 1.00 35.12 439 LEU A CA 1
ATOM 3404 C C . LEU A 1 439 ? 36.053 116.446 38.834 1.00 34.56 439 LEU A C 1
ATOM 3405 O O . LEU A 1 439 ? 35.979 115.350 39.422 1.00 42.09 439 LEU A O 1
ATOM 3410 N N . PRO A 1 440 ? 35.179 117.414 39.067 1.00 36.83 440 PRO A N 1
ATOM 3411 C CA . PRO A 1 440 ? 34.164 117.313 40.145 1.00 37.90 440 PRO A CA 1
ATOM 3412 C C . PRO A 1 440 ? 33.109 116.296 39.913 1.00 41.23 440 PRO A C 1
ATOM 3413 O O . PRO A 1 440 ? 32.544 115.712 40.878 1.00 35.08 440 PRO A O 1
ATOM 3417 N N . ASN A 1 441 ? 32.789 116.107 38.637 1.00 44.65 441 ASN A N 1
ATOM 3418 C CA . ASN A 1 441 ? 31.788 115.084 38.260 1.00 45.15 441 ASN A CA 1
ATOM 3419 C C . ASN A 1 441 ? 32.306 113.634 38.224 1.00 48.37 441 ASN A C 1
ATOM 3420 O O . ASN A 1 441 ? 31.530 112.731 37.910 1.00 38.44 441 ASN A O 1
ATOM 3425 N N . VAL A 1 442 ? 33.577 113.398 38.557 1.00 41.75 442 VAL A N 1
ATOM 3426 C CA . VAL A 1 442 ? 34.158 112.053 38.504 1.00 32.94 442 VAL A CA 1
ATOM 3427 C C . VAL A 1 442 ? 34.461 111.498 39.889 1.00 32.87 442 VAL A C 1
ATOM 3428 O O . VAL A 1 442 ? 35.163 112.161 40.706 1.00 29.66 442 VAL A O 1
ATOM 3432 N N . HIS A 1 443 ? 33.959 110.286 40.146 1.00 25.78 443 HIS A N 1
ATOM 3433 C CA . HIS A 1 443 ? 34.117 109.638 41.433 1.00 32.11 443 HIS A CA 1
ATOM 3434 C C . HIS A 1 443 ? 34.707 108.269 41.325 1.00 34.38 443 HIS A C 1
ATOM 3435 O O . HIS A 1 443 ? 34.155 107.395 40.720 1.00 41.36 443 HIS A O 1
ATOM 3442 N N . LEU A 1 444 ? 35.857 108.077 41.925 1.00 39.80 444 LEU A N 1
ATOM 3443 C CA . LEU A 1 444 ? 36.443 106.779 42.038 1.00 37.22 444 LEU A CA 1
ATOM 3444 C C . LEU A 1 444 ? 35.721 106.024 43.132 1.00 38.62 444 LEU A C 1
ATOM 3445 O O . LEU A 1 444 ? 35.589 106.497 44.205 1.00 42.27 444 LEU A O 1
ATOM 3450 N N . VAL A 1 445 ? 35.226 104.851 42.827 1.00 36.65 445 VAL A N 1
ATOM 3451 C CA . VAL A 1 445 ? 34.678 103.936 43.795 1.00 34.50 445 VAL A CA 1
ATOM 3452 C C . VAL A 1 445 ? 35.599 102.728 43.963 1.00 32.42 445 VAL A C 1
ATOM 3453 O O . VAL A 1 445 ? 35.497 101.704 43.255 1.00 32.52 445 VAL A O 1
ATOM 3457 N N . ASP A 1 446 ? 36.503 102.796 44.926 1.00 32.82 446 ASP A N 1
ATOM 3458 C CA . ASP A 1 446 ? 37.374 101.616 45.218 1.00 38.16 446 ASP A CA 1
ATOM 3459 C C . ASP A 1 446 ? 36.604 100.511 45.895 1.00 41.36 446 ASP A C 1
ATOM 3460 O O . ASP A 1 446 ? 35.748 100.793 46.711 1.00 49.41 446 ASP A O 1
ATOM 3465 N N . THR A 1 447 ? 36.928 99.258 45.603 1.00 37.67 447 THR A N 1
ATOM 3466 C CA . THR A 1 447 ? 36.272 98.126 46.232 1.00 36.24 447 THR A CA 1
ATOM 3467 C C . THR A 1 447 ? 37.207 97.361 47.132 1.00 38.59 447 THR A C 1
ATOM 3468 O O . THR A 1 447 ? 36.956 96.187 47.429 1.00 39.26 447 THR A O 1
ATOM 3472 N N . ASP A 1 448 ? 38.304 98.008 47.517 1.00 44.43 448 ASP A N 1
ATOM 3473 C CA . ASP A 1 448 ? 39.330 97.436 48.383 1.00 46.15 448 ASP A CA 1
ATOM 3474 C C . ASP A 1 448 ? 39.796 96.075 47.956 1.00 40.31 448 ASP A C 1
ATOM 3475 O O . ASP A 1 448 ? 40.020 95.234 48.793 1.00 40.30 448 ASP A O 1
ATOM 3480 N N . GLY A 1 449 ? 39.947 95.861 46.655 1.00 39.10 449 GLY A N 1
ATOM 3481 C CA . GLY A 1 449 ? 40.426 94.590 46.152 1.00 43.17 449 GLY A CA 1
ATOM 3482 C C . GLY A 1 449 ? 39.337 93.553 46.018 1.00 50.05 449 GLY A C 1
ATOM 3483 O O . GLY A 1 449 ? 39.573 92.439 45.552 1.00 52.81 449 GLY A O 1
ATOM 3484 N N . LYS A 1 450 ? 38.125 93.921 46.406 1.00 42.57 450 LYS A N 1
ATOM 3485 C CA . LYS A 1 450 ? 37.061 92.955 46.595 1.00 51.56 450 LYS A CA 1
ATOM 3486 C C . LYS A 1 450 ? 36.167 92.861 45.336 1.00 44.90 450 LYS A C 1
ATOM 3487 O O . LYS A 1 450 ? 35.639 91.816 45.065 1.00 45.72 450 LYS A O 1
ATOM 3493 N N . GLY A 1 451 ? 36.055 93.953 44.567 1.00 42.20 451 GLY A N 1
ATOM 3494 C CA . GLY A 1 451 ? 35.179 94.058 43.400 1.00 43.07 451 GLY A CA 1
ATOM 3495 C C . GLY A 1 451 ? 33.774 94.493 43.747 1.00 44.91 451 GLY A C 1
ATOM 3496 O O . GLY A 1 451 ? 33.441 94.627 44.912 1.00 42.15 451 GLY A O 1
ATOM 3497 N N . VAL A 1 452 ? 32.932 94.704 42.743 1.00 38.10 452 VAL A N 1
ATOM 3498 C CA . VAL A 1 452 ? 31.557 95.102 42.997 1.00 43.87 452 VAL A CA 1
ATOM 3499 C C . VAL A 1 452 ? 30.725 93.966 43.653 1.00 53.06 452 VAL A C 1
ATOM 3500 O O . VAL A 1 452 ? 30.805 92.811 43.276 1.00 42.47 452 VAL A O 1
ATOM 3504 N N . ASP A 1 453 ? 29.932 94.323 44.657 1.00 56.07 453 ASP A N 1
ATOM 3505 C CA . ASP A 1 453 ? 29.271 93.348 45.518 1.00 49.83 453 ASP A CA 1
ATOM 3506 C C . ASP A 1 453 ? 28.070 92.690 44.874 1.00 48.30 453 ASP A C 1
ATOM 3507 O O . ASP A 1 453 ? 27.871 91.466 44.943 1.00 53.26 453 ASP A O 1
ATOM 3512 N N . ALA A 1 454 ? 27.241 93.529 44.286 1.00 41.41 454 ALA A N 1
ATOM 3513 C CA . ALA A 1 454 ? 25.979 93.096 43.772 1.00 47.24 454 ALA A CA 1
ATOM 3514 C C . ALA A 1 454 ? 25.475 94.202 42.884 1.00 42.52 454 ALA A C 1
ATOM 3515 O O . ALA A 1 454 ? 26.048 95.310 42.862 1.00 46.47 454 ALA A O 1
ATOM 3517 N N . ALA A 1 455 ? 24.425 93.901 42.134 1.00 43.34 455 ALA A N 1
ATOM 3518 C CA . ALA A 1 455 ? 23.677 94.927 41.427 1.00 49.56 455 ALA A CA 1
ATOM 3519 C C . ALA A 1 455 ? 22.226 94.807 41.740 1.00 51.04 455 ALA A C 1
ATOM 3520 O O . ALA A 1 455 ? 21.782 93.772 42.244 1.00 58.17 455 ALA A O 1
ATOM 3522 N N . ASN A 1 456 ? 21.508 95.852 41.398 1.00 49.21 456 ASN A N 1
ATOM 3523 C CA . ASN A 1 456 ? 20.074 95.843 41.470 1.00 50.69 456 ASN A CA 1
ATOM 3524 C C . ASN A 1 456 ? 19.504 96.771 40.402 1.00 54.58 456 ASN A C 1
ATOM 3525 O O . ASN A 1 456 ? 20.241 97.427 39.657 1.00 64.20 456 ASN A O 1
ATOM 3530 N N . PRO A 1 457 ? 18.190 96.849 40.314 1.00 53.24 457 PRO A N 1
ATOM 3531 C CA . PRO A 1 457 ? 17.573 97.603 39.247 1.00 52.19 457 PRO A CA 1
ATOM 3532 C C . PRO A 1 457 ? 18.030 98.995 39.010 1.00 42.85 457 PRO A C 1
ATOM 3533 O O . PRO A 1 457 ? 18.028 99.391 37.874 1.00 55.92 457 PRO A O 1
ATOM 3537 N N . SER A 1 458 ? 18.379 99.735 40.044 1.00 50.38 458 SER A N 1
ATOM 3538 C CA . SER A 1 458 ? 18.807 101.111 39.848 1.00 62.54 458 SER A CA 1
ATOM 3539 C C . SER A 1 458 ? 20.326 101.266 39.827 1.00 64.43 458 SER A C 1
ATOM 3540 O O . SER A 1 458 ? 20.824 102.276 39.359 1.00 73.10 458 SER A O 1
ATOM 3543 N N . GLY A 1 459 ? 21.059 100.286 40.334 1.00 67.07 459 GLY A N 1
ATOM 3544 C CA . GLY A 1 459 ? 22.509 100.380 40.253 1.00 50.99 459 GLY A CA 1
ATOM 3545 C C . GLY A 1 459 ? 23.345 99.284 40.860 1.00 40.92 459 GLY A C 1
ATOM 3546 O O . GLY A 1 459 ? 22.976 98.140 40.793 1.00 48.06 459 GLY A O 1
ATOM 3547 N N . LEU A 1 460 ? 24.482 99.662 41.457 1.00 42.90 460 LEU A N 1
ATOM 3548 C CA . LEU A 1 460 ? 25.419 98.716 42.092 1.00 48.42 460 LEU A CA 1
ATOM 3549 C C . LEU A 1 460 ? 25.523 98.946 43.598 1.00 40.04 460 LEU A C 1
ATOM 3550 O O . LEU A 1 460 ? 25.291 100.042 44.087 1.00 49.75 460 LEU A O 1
ATOM 3555 N N . VAL A 1 461 ? 25.947 97.922 44.301 1.00 42.45 461 VAL A N 1
ATOM 3556 C CA . VAL A 1 461 ? 26.292 98.043 45.700 1.00 52.98 461 VAL A CA 1
ATOM 3557 C C . VAL A 1 461 ? 27.777 97.649 45.916 1.00 62.06 461 VAL A C 1
ATOM 3558 O O . VAL A 1 461 ? 28.311 96.679 45.330 1.00 53.87 461 VAL A O 1
ATOM 3562 N N . VAL A 1 462 ? 28.439 98.475 46.725 1.00 62.63 462 VAL A N 1
ATOM 3563 C CA . VAL A 1 462 ? 29.782 98.239 47.204 1.00 59.18 462 VAL A CA 1
ATOM 3564 C C . VAL A 1 462 ? 29.761 98.502 48.701 1.00 49.93 462 VAL A C 1
ATOM 3565 O O . VAL A 1 462 ? 29.357 99.598 49.113 1.00 53.78 462 VAL A O 1
ATOM 3569 N N . ALA A 1 463 ? 30.241 97.528 49.484 1.00 56.68 463 ALA A N 1
ATOM 3570 C CA . ALA A 1 463 ? 30.218 97.553 50.962 1.00 62.79 463 ALA A CA 1
ATOM 3571 C C . ALA A 1 463 ? 28.917 98.161 51.476 1.00 63.56 463 ALA A C 1
ATOM 3572 O O . ALA A 1 463 ? 28.916 99.146 52.212 1.00 67.19 463 ALA A O 1
ATOM 3574 N N . ASP A 1 464 ? 27.808 97.613 51.002 1.00 66.71 464 ASP A N 1
ATOM 3575 C CA . ASP A 1 464 ? 26.474 98.058 51.420 1.00 67.07 464 ASP A CA 1
ATOM 3576 C C . ASP A 1 464 ? 26.117 99.484 51.089 1.00 65.19 464 ASP A C 1
ATOM 3577 O O . ASP A 1 464 ? 25.010 99.871 51.331 1.00 75.48 464 ASP A O 1
ATOM 3582 N N . LYS A 1 465 ? 27.024 100.288 50.551 1.00 56.55 465 LYS A N 1
ATOM 3583 C CA . LYS A 1 465 ? 26.599 101.562 50.028 1.00 56.78 465 LYS A CA 1
ATOM 3584 C C . LYS A 1 465 ? 26.071 101.245 48.641 1.00 60.89 465 LYS A C 1
ATOM 3585 O O . LYS A 1 465 ? 26.511 100.263 48.017 1.00 70.31 465 LYS A O 1
ATOM 3591 N N . GLU A 1 466 ? 25.119 102.042 48.162 1.00 56.27 466 GLU A N 1
ATOM 3592 C CA . GLU A 1 466 ? 24.523 101.813 46.861 1.00 56.50 466 GLU A CA 1
ATOM 3593 C C . GLU A 1 466 ? 24.896 102.977 46.003 1.00 55.92 466 GLU A C 1
ATOM 3594 O O . GLU A 1 466 ? 24.980 104.100 46.509 1.00 67.35 466 GLU A O 1
ATOM 3600 N N . TYR A 1 467 ? 25.072 102.716 44.707 1.00 52.11 467 TYR A N 1
ATOM 3601 C CA . TYR A 1 467 ? 25.440 103.708 43.717 1.00 47.43 467 TYR A CA 1
ATOM 3602 C C . TYR A 1 467 ? 24.421 103.553 42.589 1.00 52.77 467 TYR A C 1
ATOM 3603 O O . TYR A 1 467 ? 24.482 102.567 41.823 1.00 52.89 467 TYR A O 1
ATOM 3612 N N . PRO A 1 468 ? 23.445 104.479 42.505 1.00 57.92 468 PRO A N 1
ATOM 3613 C CA . PRO A 1 468 ? 22.472 104.435 41.417 1.00 56.71 468 PRO A CA 1
ATOM 3614 C C . PRO A 1 468 ? 23.093 104.827 40.105 1.00 52.20 468 PRO A C 1
ATOM 3615 O O . PRO A 1 468 ? 23.867 105.753 40.108 1.00 46.97 468 PRO A O 1
ATOM 3619 N N . LEU A 1 469 ? 22.742 104.177 39.001 1.00 46.19 469 LEU A N 1
ATOM 3620 C CA . LEU A 1 469 ? 23.218 104.608 37.684 1.00 46.29 469 LEU A CA 1
ATOM 3621 C C . LEU A 1 469 ? 22.124 104.606 36.672 1.00 38.58 469 LEU A C 1
ATOM 3622 O O . LEU A 1 469 ? 21.207 103.793 36.750 1.00 47.12 469 LEU A O 1
ATOM 3627 N N . ASP A 1 470 ? 22.288 105.484 35.687 1.00 39.59 470 ASP A N 1
ATOM 3628 C CA . ASP A 1 470 ? 21.492 105.502 34.453 1.00 43.13 470 ASP A CA 1
ATOM 3629 C C . ASP A 1 470 ? 22.015 104.524 33.386 1.00 48.92 470 ASP A C 1
ATOM 3630 O O . ASP A 1 470 ? 21.250 103.734 32.870 1.00 39.82 470 ASP A O 1
ATOM 3635 N N . ILE A 1 471 ? 23.304 104.611 33.061 1.00 48.12 471 ILE A N 1
ATOM 3636 C CA . ILE A 1 471 ? 23.897 103.832 31.977 1.00 38.14 471 ILE A CA 1
ATOM 3637 C C . ILE A 1 471 ? 25.079 103.102 32.575 1.00 47.89 471 ILE A C 1
ATOM 3638 O O . ILE A 1 471 ? 25.851 103.739 33.270 1.00 40.18 471 ILE A O 1
ATOM 3643 N N . LEU A 1 472 ? 25.232 101.797 32.304 1.00 48.80 472 LEU A N 1
ATOM 3644 C CA . LEU A 1 472 ? 26.363 101.006 32.818 1.00 39.03 472 LEU A CA 1
ATOM 3645 C C . LEU A 1 472 ? 27.267 100.499 31.692 1.00 40.37 472 LEU A C 1
ATOM 3646 O O . LEU A 1 472 ? 26.813 99.839 30.737 1.00 45.10 472 LEU A O 1
ATOM 3651 N N . VAL A 1 473 ? 28.545 100.794 31.815 1.00 34.45 473 VAL A N 1
ATOM 3652 C CA . VAL A 1 473 ? 29.587 100.359 30.860 1.00 34.74 473 VAL A CA 1
ATOM 3653 C C . VAL A 1 473 ? 30.463 99.304 31.502 1.00 35.50 473 VAL A C 1
ATOM 3654 O O . VAL A 1 473 ? 30.933 99.498 32.592 1.00 36.40 473 VAL A O 1
ATOM 3658 N N . LEU A 1 474 ? 30.632 98.179 30.812 1.00 35.61 474 LEU A N 1
ATOM 3659 C CA . LEU A 1 474 ? 31.374 97.025 31.280 1.00 32.47 474 LEU A CA 1
ATOM 3660 C C . LEU A 1 474 ? 32.691 97.011 30.501 1.00 34.07 474 LEU A C 1
ATOM 3661 O O . LEU A 1 474 ? 32.759 96.787 29.292 1.00 30.70 474 LEU A O 1
ATOM 3666 N N . SER A 1 475 ? 33.734 97.374 31.219 1.00 34.31 475 SER A N 1
ATOM 3667 C CA . SER A 1 475 ? 35.089 97.399 30.715 1.00 33.55 475 SER A CA 1
ATOM 3668 C C . SER A 1 475 ? 35.823 96.340 31.538 1.00 38.04 475 SER A C 1
ATOM 3669 O O . SER A 1 475 ? 36.861 96.609 32.190 1.00 37.64 475 SER A O 1
ATOM 3672 N N . THR A 1 476 ? 35.242 95.137 31.521 1.00 34.06 476 THR A N 1
ATOM 3673 C CA . THR A 1 476 ? 35.648 94.049 32.361 1.00 31.84 476 THR A CA 1
ATOM 3674 C C . THR A 1 476 ? 36.469 93.000 31.571 1.00 30.78 476 THR A C 1
ATOM 3675 O O . THR A 1 476 ? 36.817 91.919 32.086 1.00 32.67 476 THR A O 1
ATOM 3679 N N . GLY A 1 477 ? 36.822 93.325 30.346 1.00 28.95 477 GLY A N 1
ATOM 3680 C CA . GLY A 1 477 ? 37.866 92.595 29.716 1.00 30.85 477 GLY A CA 1
ATOM 3681 C C . GLY A 1 477 ? 37.313 91.389 28.981 1.00 31.43 477 GLY A C 1
ATOM 3682 O O . GLY A 1 477 ? 36.130 91.371 28.645 1.00 36.09 477 GLY A O 1
ATOM 3683 N N . TYR A 1 478 ? 38.204 90.436 28.709 1.00 31.94 478 TYR A N 1
ATOM 3684 C CA . TYR A 1 478 ? 38.009 89.291 27.788 1.00 30.21 478 TYR A CA 1
ATOM 3685 C C . TYR A 1 478 ? 38.473 88.045 28.455 1.00 29.55 478 TYR A C 1
ATOM 3686 O O . TYR A 1 478 ? 39.337 88.085 29.307 1.00 31.05 478 TYR A O 1
ATOM 3695 N N . VAL A 1 479 ? 37.982 86.897 28.001 1.00 36.03 479 VAL A N 1
ATOM 3696 C CA . VAL A 1 479 ? 38.554 85.611 28.471 1.00 34.28 479 VAL A CA 1
ATOM 3697 C C . VAL A 1 479 ? 40.100 85.651 28.331 1.00 33.24 479 VAL A C 1
ATOM 3698 O O . VAL A 1 479 ? 40.642 86.084 27.291 1.00 28.59 479 VAL A O 1
ATOM 3702 N N . THR A 1 480 ? 40.779 85.244 29.412 1.00 29.01 480 THR A N 1
ATOM 3703 C CA . THR A 1 480 ? 42.213 85.275 29.408 1.00 31.49 480 THR A CA 1
ATOM 3704 C C . THR A 1 480 ? 42.886 84.595 28.149 1.00 32.34 480 THR A C 1
ATOM 3705 O O . THR A 1 480 ? 42.387 83.578 27.639 1.00 31.12 480 THR A O 1
ATOM 3709 N N . PRO A 1 481 ? 44.014 85.177 27.665 1.00 34.50 481 PRO A N 1
ATOM 3710 C CA . PRO A 1 481 ? 44.776 84.525 26.603 1.00 30.13 481 PRO A CA 1
ATOM 3711 C C . PRO A 1 481 ? 45.236 83.117 26.970 1.00 32.78 481 PRO A C 1
ATOM 3712 O O . PRO A 1 481 ? 45.432 82.269 26.063 1.00 31.40 481 PRO A O 1
ATOM 3716 N N . SER A 1 482 ? 45.392 82.886 28.287 1.00 34.23 482 SER A N 1
ATOM 3717 C CA . SER A 1 482 ? 45.884 81.606 28.863 1.00 36.03 482 SER A CA 1
ATOM 3718 C C . SER A 1 482 ? 44.848 80.499 28.927 1.00 32.35 482 SER A C 1
ATOM 3719 O O . SER A 1 482 ? 45.131 79.409 29.366 1.00 27.20 482 SER A O 1
ATOM 3722 N N . ILE A 1 483 ? 43.633 80.800 28.544 1.00 32.91 483 ILE A N 1
ATOM 3723 C CA . ILE A 1 483 ? 42.526 79.896 28.806 1.00 34.00 483 ILE A CA 1
ATOM 3724 C C . ILE A 1 483 ? 42.821 78.426 28.365 1.00 31.66 483 ILE A C 1
ATOM 3725 O O . ILE A 1 483 ? 43.473 78.147 27.294 1.00 28.43 483 ILE A O 1
ATOM 3730 N N . GLY A 1 484 ? 42.376 77.485 29.192 1.00 29.18 484 GLY A N 1
ATOM 3731 C CA . GLY A 1 484 ? 42.495 76.033 28.836 1.00 30.31 484 GLY A CA 1
ATOM 3732 C C . GLY A 1 484 ? 43.934 75.507 28.774 1.00 30.21 484 GLY A C 1
ATOM 3733 O O . GLY A 1 484 ? 44.273 74.565 27.946 1.00 25.56 484 GLY A O 1
ATOM 3734 N N . GLY A 1 485 ? 44.755 76.091 29.683 1.00 26.69 485 GLY A N 1
ATOM 3735 C CA . GLY A 1 485 ? 46.211 75.834 29.760 1.00 28.72 485 GLY A CA 1
ATOM 3736 C C . GLY A 1 485 ? 46.953 76.167 28.458 1.00 29.21 485 GLY A C 1
ATOM 3737 O O . GLY A 1 485 ? 47.952 75.514 28.148 1.00 31.69 485 GLY A O 1
ATOM 3738 N N . GLY A 1 486 ? 46.444 77.156 27.690 1.00 26.82 486 GLY A N 1
ATOM 3739 C CA . GLY A 1 486 ? 46.995 77.428 26.352 1.00 27.91 486 GLY A CA 1
ATOM 3740 C C . GLY A 1 486 ? 46.509 76.551 25.209 1.00 24.67 486 GLY A C 1
ATOM 3741 O O . GLY A 1 486 ? 47.071 76.616 24.162 1.00 27.57 486 GLY A O 1
ATOM 3742 N N . SER A 1 487 ? 45.482 75.739 25.378 1.00 21.62 487 SER A N 1
ATOM 3743 C CA . SER A 1 487 ? 45.025 74.845 24.320 1.00 24.18 487 SER A CA 1
ATOM 3744 C C . SER A 1 487 ? 44.652 75.683 23.121 1.00 24.31 487 SER A C 1
ATOM 3745 O O . SER A 1 487 ? 43.845 76.611 23.258 1.00 22.28 487 SER A O 1
ATOM 3748 N N . PRO A 1 488 ? 45.243 75.393 21.925 1.00 22.96 488 PRO A N 1
ATOM 3749 C CA . PRO A 1 488 ? 44.720 76.194 20.814 1.00 22.34 488 PRO A CA 1
ATOM 3750 C C . PRO A 1 488 ? 43.222 75.978 20.557 1.00 21.56 488 PRO A C 1
ATOM 3751 O O . PRO A 1 488 ? 42.578 76.857 20.045 1.00 23.56 488 PRO A O 1
ATOM 3755 N N . ALA A 1 489 ? 42.652 74.849 20.954 1.00 21.11 489 ALA A N 1
ATOM 3756 C CA . ALA A 1 489 ? 41.248 74.558 20.746 1.00 22.22 489 ALA A CA 1
ATOM 3757 C C . ALA A 1 489 ? 40.382 75.433 21.669 1.00 24.81 489 ALA A C 1
ATOM 3758 O O . ALA A 1 489 ? 39.405 76.126 21.227 1.00 26.63 489 ALA A O 1
ATOM 3760 N N . VAL A 1 490 ? 40.720 75.390 22.955 1.00 21.76 490 VAL A N 1
ATOM 3761 C CA . VAL A 1 490 ? 39.949 76.183 23.903 1.00 23.87 490 VAL A CA 1
ATOM 3762 C C . VAL A 1 490 ? 40.067 77.637 23.573 1.00 22.62 490 VAL A C 1
ATOM 3763 O O . VAL A 1 490 ? 39.079 78.340 23.565 1.00 23.93 490 VAL A O 1
ATOM 3767 N N . ARG A 1 491 ? 41.264 78.107 23.319 1.00 21.06 491 ARG A N 1
ATOM 3768 C CA . ARG A 1 491 ? 41.395 79.496 23.042 1.00 24.01 491 ARG A CA 1
ATOM 3769 C C . ARG A 1 491 ? 40.630 79.985 21.808 1.00 24.69 491 ARG A C 1
ATOM 3770 O O . ARG A 1 491 ? 40.213 81.101 21.742 1.00 28.37 491 ARG A O 1
ATOM 3778 N N . THR A 1 492 ? 40.483 79.147 20.809 1.00 30.90 492 THR A N 1
ATOM 3779 C CA . THR A 1 492 ? 39.753 79.556 19.619 1.00 31.65 492 THR A CA 1
ATOM 3780 C C . THR A 1 492 ? 38.288 79.238 19.709 1.00 29.95 492 THR A C 1
ATOM 3781 O O . THR A 1 492 ? 37.524 79.710 18.874 1.00 30.98 492 THR A O 1
ATOM 3785 N N . GLY A 1 493 ? 37.894 78.471 20.735 1.00 26.62 493 GLY A N 1
ATOM 3786 C CA . GLY A 1 493 ? 36.488 78.172 20.963 1.00 28.28 493 GLY A CA 1
ATOM 3787 C C . GLY A 1 493 ? 35.942 77.065 20.017 1.00 31.48 493 GLY A C 1
ATOM 3788 O O . GLY A 1 493 ? 34.732 77.021 19.726 1.00 27.38 493 GLY A O 1
ATOM 3789 N N . VAL A 1 494 ? 36.814 76.156 19.576 1.00 28.19 494 VAL A N 1
ATOM 3790 C CA . VAL A 1 494 ? 36.449 75.066 18.623 1.00 27.34 494 VAL A CA 1
ATOM 3791 C C . VAL A 1 494 ? 36.825 73.752 19.222 1.00 23.38 494 VAL A C 1
ATOM 3792 O O . VAL A 1 494 ? 37.713 73.670 20.017 1.00 27.74 494 VAL A O 1
ATOM 3796 N N . ASP A 1 495 ? 36.186 72.690 18.817 1.00 23.49 495 ASP A N 1
ATOM 3797 C CA . ASP A 1 495 ? 36.735 71.374 19.058 1.00 24.50 495 ASP A CA 1
ATOM 3798 C C . ASP A 1 495 ? 37.571 71.020 17.831 1.00 25.07 495 ASP A C 1
ATOM 3799 O O . ASP A 1 495 ? 37.115 71.186 16.682 1.00 22.45 495 ASP A O 1
ATOM 3804 N N . ILE A 1 496 ? 38.754 70.462 18.083 1.00 23.56 496 ILE A N 1
ATOM 3805 C CA . ILE A 1 496 ? 39.686 70.087 17.018 1.00 21.84 496 ILE A CA 1
ATOM 3806 C C . ILE A 1 496 ? 39.957 68.606 17.112 1.00 21.42 496 ILE A C 1
ATOM 3807 O O . ILE A 1 496 ? 40.451 68.155 18.158 1.00 21.95 496 ILE A O 1
ATOM 3812 N N . TYR A 1 497 ? 39.635 67.858 16.031 1.00 20.56 497 TYR A N 1
ATOM 3813 C CA . TYR A 1 497 ? 39.819 66.391 16.039 1.00 21.43 497 TYR A CA 1
ATOM 3814 C C . TYR A 1 497 ? 40.764 66.067 14.906 1.00 20.66 497 TYR A C 1
ATOM 3815 O O . TYR A 1 497 ? 40.536 66.487 13.807 1.00 23.84 497 TYR A O 1
ATOM 3824 N N . GLY A 1 498 ? 41.815 65.319 15.178 1.00 18.91 498 GLY A N 1
ATOM 3825 C CA . GLY A 1 498 ? 42.765 64.956 14.165 1.00 20.04 498 GLY A CA 1
ATOM 3826 C C . GLY A 1 498 ? 42.731 63.472 13.782 1.00 24.05 498 GLY A C 1
ATOM 3827 O O . GLY A 1 498 ? 41.665 62.852 13.739 1.00 22.11 498 GLY A O 1
ATOM 3828 N N . ARG A 1 499 ? 43.922 62.914 13.519 1.00 23.08 499 ARG A N 1
ATOM 3829 C CA . ARG A 1 499 ? 44.050 61.497 13.182 1.00 27.24 499 ARG A CA 1
ATOM 3830 C C . ARG A 1 499 ? 43.375 60.605 14.240 1.00 26.00 499 ARG A C 1
ATOM 3831 O O . ARG A 1 499 ? 43.527 60.801 15.441 1.00 23.26 499 ARG A O 1
ATOM 3839 N N . GLY A 1 500 ? 42.665 59.599 13.759 1.00 26.78 500 GLY A N 1
ATOM 3840 C CA . GLY A 1 500 ? 41.910 58.720 14.631 1.00 28.77 500 GLY A CA 1
ATOM 3841 C C . GLY A 1 500 ? 40.836 59.394 15.426 1.00 30.97 500 GLY A C 1
ATOM 3842 O O . GLY A 1 500 ? 40.456 58.875 16.446 1.00 32.76 500 GLY A O 1
ATOM 3843 N N . GLY A 1 501 ? 40.346 60.546 14.992 1.00 27.62 501 GLY A N 1
ATOM 3844 C CA . GLY A 1 501 ? 39.386 61.303 15.807 1.00 29.68 501 GLY A CA 1
ATOM 3845 C C . GLY A 1 501 ? 39.874 61.857 17.144 1.00 30.40 501 GLY A C 1
ATOM 3846 O O . GLY A 1 501 ? 39.064 62.392 17.923 1.00 33.21 501 GLY A O 1
ATOM 3847 N N . LYS A 1 502 ? 41.182 61.744 17.422 1.00 30.63 502 LYS A N 1
ATOM 3848 C CA . LYS A 1 502 ? 41.816 62.339 18.611 1.00 30.51 502 LYS A CA 1
ATOM 3849 C C . LYS A 1 502 ? 41.598 63.902 18.780 1.00 31.29 502 LYS A C 1
ATOM 3850 O O . LYS A 1 502 ? 41.904 64.715 17.876 1.00 25.36 502 LYS A O 1
ATOM 3856 N N . SER A 1 503 ? 41.117 64.294 19.961 1.00 25.87 503 SER A N 1
ATOM 3857 C CA . SER A 1 503 ? 40.849 65.681 20.304 1.00 25.59 503 SER A CA 1
ATOM 3858 C C . SER A 1 503 ? 42.105 66.439 20.714 1.00 27.04 503 SER A C 1
ATOM 3859 O O . SER A 1 503 ? 42.853 66.026 21.632 1.00 26.70 503 SER A O 1
ATOM 3862 N N . LEU A 1 504 ? 42.332 67.574 20.085 1.00 24.29 504 LEU A N 1
ATOM 3863 C CA . LEU A 1 504 ? 43.545 68.349 20.420 1.00 24.98 504 LEU A CA 1
ATOM 3864 C C . LEU A 1 504 ? 43.524 68.683 21.914 1.00 26.25 504 LEU A C 1
ATOM 3865 O O . LEU A 1 504 ? 44.549 68.561 22.633 1.00 23.39 504 LEU A O 1
ATOM 3870 N N . ASP A 1 505 ? 42.351 69.094 22.376 1.00 25.10 505 ASP A N 1
ATOM 3871 C CA . ASP A 1 505 ? 42.277 69.579 23.736 1.00 29.58 505 ASP A CA 1
ATOM 3872 C C . ASP A 1 505 ? 42.452 68.462 24.747 1.00 24.48 505 ASP A C 1
ATOM 3873 O O . ASP A 1 505 ? 43.063 68.630 25.767 1.00 26.88 505 ASP A O 1
ATOM 3878 N N . ASP A 1 506 ? 41.913 67.311 24.465 1.00 29.10 506 ASP A N 1
ATOM 3879 C CA . ASP A 1 506 ? 42.123 66.175 25.366 1.00 30.03 506 ASP A CA 1
ATOM 3880 C C . ASP A 1 506 ? 43.594 65.826 25.442 1.00 29.68 506 ASP A C 1
ATOM 3881 O O . ASP A 1 506 ? 44.137 65.673 26.535 1.00 25.65 506 ASP A O 1
ATOM 3886 N N . LYS A 1 507 ? 44.277 65.774 24.293 1.00 29.46 507 LYS A N 1
ATOM 3887 C CA . LYS A 1 507 ? 45.753 65.591 24.329 1.00 24.99 507 LYS A CA 1
ATOM 3888 C C . LYS A 1 507 ? 46.416 66.656 25.225 1.00 23.33 507 LYS A C 1
ATOM 3889 O O . LYS A 1 507 ? 47.230 66.357 26.107 1.00 21.89 507 LYS A O 1
ATOM 3895 N N . TRP A 1 508 ? 46.073 67.911 24.996 1.00 23.33 508 TRP A N 1
ATOM 3896 C CA . TRP A 1 508 ? 46.668 69.011 25.720 1.00 23.62 508 TRP A CA 1
ATOM 3897 C C . TRP A 1 508 ? 46.483 68.879 27.243 1.00 24.38 508 TRP A C 1
ATOM 3898 O O . TRP A 1 508 ? 47.393 69.105 28.008 1.00 28.06 508 TRP A O 1
ATOM 3909 N N . GLN A 1 509 ? 45.260 68.553 27.658 1.00 25.12 509 GLN A N 1
ATOM 3910 C CA . GLN A 1 509 ? 44.900 68.491 29.090 1.00 26.56 509 GLN A CA 1
ATOM 3911 C C . GLN A 1 509 ? 45.481 67.224 29.753 1.00 27.63 509 GLN A C 1
ATOM 3912 O O . GLN A 1 509 ? 45.872 67.276 30.902 1.00 25.22 509 GLN A O 1
ATOM 3918 N N . THR A 1 510 ? 45.537 66.119 29.015 1.00 27.41 510 THR A N 1
ATOM 3919 C CA . THR A 1 510 ? 45.962 64.869 29.545 1.00 28.16 510 THR A CA 1
ATOM 3920 C C . THR A 1 510 ? 47.432 64.655 29.502 1.00 31.83 510 THR A C 1
ATOM 3921 O O . THR A 1 510 ? 47.979 64.201 30.467 1.00 34.29 510 THR A O 1
ATOM 3925 N N . HIS A 1 511 ? 48.087 64.938 28.377 1.00 31.10 511 HIS A N 1
ATOM 3926 C CA . HIS A 1 511 ? 49.510 64.703 28.208 1.00 31.58 511 HIS A CA 1
ATOM 3927 C C . HIS A 1 511 ? 50.327 65.988 28.436 1.00 33.65 511 HIS A C 1
ATOM 3928 O O . HIS A 1 511 ? 51.563 65.920 28.712 1.00 32.39 511 HIS A O 1
ATOM 3935 N N . GLY A 1 512 ? 49.665 67.142 28.337 1.00 29.19 512 GLY A N 1
ATOM 3936 C CA . GLY A 1 512 ? 50.330 68.449 28.496 1.00 27.03 512 GLY A CA 1
ATOM 3937 C C . GLY A 1 512 ? 50.554 69.131 27.150 1.00 27.48 512 GLY A C 1
ATOM 3938 O O . GLY A 1 512 ? 50.491 68.503 26.062 1.00 24.74 512 GLY A O 1
ATOM 3939 N N . ALA A 1 513 ? 50.905 70.413 27.204 1.00 25.85 513 ALA A N 1
ATOM 3940 C CA . ALA A 1 513 ? 51.175 71.152 25.988 1.00 21.62 513 ALA A CA 1
ATOM 3941 C C . ALA A 1 513 ? 52.210 70.421 25.151 1.00 18.74 513 ALA A C 1
ATOM 3942 O O . ALA A 1 513 ? 53.243 69.941 25.671 1.00 19.93 513 ALA A O 1
ATOM 3944 N N . ALA A 1 514 ? 51.952 70.316 23.844 1.00 18.57 514 ALA A N 1
ATOM 3945 C CA . ALA A 1 514 ? 52.919 69.697 22.961 1.00 18.75 514 ALA A CA 1
ATOM 3946 C C . ALA A 1 514 ? 52.881 70.243 21.580 1.00 17.86 514 ALA A C 1
ATOM 3947 O O . ALA A 1 514 ? 51.885 70.040 20.897 1.00 18.39 514 ALA A O 1
ATOM 3949 N N . THR A 1 515 ? 53.962 70.867 21.159 1.00 14.82 515 THR A N 1
ATOM 3950 C CA . THR A 1 515 ? 54.104 71.414 19.859 1.00 16.52 515 THR A CA 1
ATOM 3951 C C . THR A 1 515 ? 55.544 71.342 19.447 1.00 16.75 515 THR A C 1
ATOM 3952 O O . THR A 1 515 ? 56.408 71.008 20.218 1.00 16.66 515 THR A O 1
ATOM 3956 N N . LEU A 1 516 ? 55.801 71.643 18.180 1.00 16.34 516 LEU A N 1
ATOM 3957 C CA . LEU A 1 516 ? 57.089 72.125 17.765 1.00 15.60 516 LEU A CA 1
ATOM 3958 C C . LEU A 1 516 ? 56.978 73.654 17.469 1.00 16.87 516 LEU A C 1
ATOM 3959 O O . LEU A 1 516 ? 56.131 74.110 16.669 1.00 18.59 516 LEU A O 1
ATOM 3964 N N . HIS A 1 517 ? 57.816 74.409 18.161 1.00 16.18 517 HIS A N 1
ATOM 3965 C CA . HIS A 1 517 ? 57.944 75.879 18.003 1.00 17.15 517 HIS A CA 1
ATOM 3966 C C . HIS A 1 517 ? 56.705 76.695 18.323 1.00 16.55 517 HIS A C 1
ATOM 3967 O O . HIS A 1 517 ? 56.583 77.891 17.946 1.00 18.49 517 HIS A O 1
ATOM 3974 N N . GLY A 1 518 ? 55.763 76.055 18.986 1.00 15.47 518 GLY A N 1
ATOM 3975 C CA . GLY A 1 518 ? 54.450 76.618 19.317 1.00 16.32 518 GLY A CA 1
ATOM 3976 C C . GLY A 1 518 ? 53.415 76.655 18.208 1.00 15.97 518 GLY A C 1
ATOM 3977 O O . GLY A 1 518 ? 52.303 77.194 18.413 1.00 15.68 518 GLY A O 1
ATOM 3978 N N . VAL A 1 519 ? 53.701 76.053 17.068 1.00 14.31 519 VAL A N 1
ATOM 3979 C CA . VAL A 1 519 ? 52.806 76.299 15.919 1.00 17.92 519 VAL A CA 1
ATOM 3980 C C . VAL A 1 519 ? 52.071 75.108 15.338 1.00 18.73 519 VAL A C 1
ATOM 3981 O O . VAL A 1 519 ? 51.198 75.275 14.444 1.00 15.73 519 VAL A O 1
ATOM 3985 N N . CYS A 1 520 ? 52.430 73.910 15.785 1.00 18.33 520 CYS A N 1
ATOM 3986 C CA . CYS A 1 520 ? 51.738 72.663 15.301 1.00 18.44 520 CYS A CA 1
ATOM 3987 C C . CYS A 1 520 ? 51.884 71.570 16.350 1.00 17.95 520 CYS A C 1
ATOM 3988 O O . CYS A 1 520 ? 52.717 71.689 17.266 1.00 21.43 520 CYS A O 1
ATOM 3991 N N . SER A 1 521 ? 51.124 70.486 16.199 1.00 17.92 521 SER A N 1
ATOM 3992 C CA . SER A 1 521 ? 51.059 69.347 17.133 1.00 17.89 521 SER A CA 1
ATOM 3993 C C . SER A 1 521 ? 50.857 67.997 16.359 1.00 17.65 521 SER A C 1
ATOM 3994 O O . SER A 1 521 ? 50.116 67.895 15.309 1.00 16.02 521 SER A O 1
ATOM 3997 N N . ASN A 1 522 ? 51.497 66.981 16.906 1.00 15.78 522 ASN A N 1
ATOM 3998 C CA . ASN A 1 522 ? 51.428 65.641 16.371 1.00 16.80 522 ASN A CA 1
ATOM 3999 C C . ASN A 1 522 ? 50.037 65.083 16.455 1.00 16.57 522 ASN A C 1
ATOM 4000 O O . ASN A 1 522 ? 49.361 65.194 17.500 1.00 16.12 522 ASN A O 1
ATOM 4005 N N . GLY A 1 523 ? 49.630 64.460 15.365 1.00 15.96 523 GLY A N 1
ATOM 4006 C CA . GLY A 1 523 ? 48.211 63.973 15.189 1.00 17.79 523 GLY A CA 1
ATOM 4007 C C . GLY A 1 523 ? 47.298 64.896 14.429 1.00 16.62 523 GLY A C 1
ATOM 4008 O O . GLY A 1 523 ? 46.168 64.550 14.194 1.00 19.61 523 GLY A O 1
ATOM 4009 N N . PHE A 1 524 ? 47.814 66.060 14.018 1.00 16.60 524 PHE A N 1
ATOM 4010 C CA . PHE A 1 524 ? 47.064 67.218 13.495 1.00 16.65 524 PHE A CA 1
ATOM 4011 C C . PHE A 1 524 ? 47.778 67.765 12.323 1.00 15.70 524 PHE A C 1
ATOM 4012 O O . PHE A 1 524 ? 48.195 68.910 12.341 1.00 15.18 524 PHE A O 1
ATOM 4020 N N . PRO A 1 525 ? 47.934 66.900 11.263 1.00 16.74 525 PRO A N 1
ATOM 4021 C CA . PRO A 1 525 ? 48.658 67.259 10.040 1.00 17.91 525 PRO A CA 1
ATOM 4022 C C . PRO A 1 525 ? 48.009 68.424 9.353 1.00 16.38 525 PRO A C 1
ATOM 4023 O O . PRO A 1 525 ? 46.796 68.559 9.413 1.00 15.88 525 PRO A O 1
ATOM 4027 N N . ASN A 1 526 ? 48.828 69.268 8.707 1.00 14.18 526 ASN A N 1
ATOM 4028 C CA . ASN A 1 526 ? 48.333 70.399 7.976 1.00 14.91 526 ASN A CA 1
ATOM 4029 C C . ASN A 1 526 ? 47.558 71.391 8.787 1.00 14.24 526 ASN A C 1
ATOM 4030 O O . ASN A 1 526 ? 46.840 72.188 8.230 1.00 16.07 526 ASN A O 1
ATOM 4035 N N . LEU A 1 527 ? 47.781 71.441 10.083 1.00 14.93 527 LEU A N 1
ATOM 4036 C CA . LEU A 1 527 ? 47.152 72.474 10.952 1.00 16.58 527 LEU A CA 1
ATOM 4037 C C . LEU A 1 527 ? 48.277 73.223 11.553 1.00 15.72 527 LEU A C 1
ATOM 4038 O O . LEU A 1 527 ? 49.228 72.627 12.066 1.00 13.61 527 LEU A O 1
ATOM 4043 N N . PHE A 1 528 ? 48.157 74.544 11.524 1.00 16.66 528 PHE A N 1
ATOM 4044 C CA . PHE A 1 528 ? 49.083 75.428 12.173 1.00 14.58 528 PHE A CA 1
ATOM 4045 C C . PHE A 1 528 ? 48.386 76.527 12.923 1.00 13.70 528 PHE A C 1
ATOM 4046 O O . PHE A 1 528 ? 47.286 76.876 12.567 1.00 14.22 528 PHE A O 1
ATOM 4054 N N . PHE A 1 529 ? 49.053 77.094 13.919 1.00 14.61 529 PHE A N 1
ATOM 4055 C CA . PHE A 1 529 ? 48.451 78.105 14.750 1.00 15.15 529 PHE A CA 1
ATOM 4056 C C . PHE A 1 529 ? 49.493 79.077 15.162 1.00 14.76 529 PHE A C 1
ATOM 4057 O O . PHE A 1 529 ? 50.637 78.716 15.325 1.00 13.53 529 PHE A O 1
ATOM 4065 N N . THR A 1 530 ? 49.071 80.325 15.368 1.00 15.57 530 THR A N 1
ATOM 4066 C CA . THR A 1 530 ? 50.013 81.379 15.737 1.00 16.46 530 THR A CA 1
ATOM 4067 C C . THR A 1 530 ? 50.573 81.000 17.086 1.00 15.80 530 THR A C 1
ATOM 4068 O O . THR A 1 530 ? 49.890 80.479 17.896 1.00 18.52 530 THR A O 1
ATOM 4072 N N . PRO A 1 531 ? 51.846 81.169 17.285 1.00 14.54 531 PRO A N 1
ATOM 4073 C CA . PRO A 1 531 ? 52.392 80.577 18.497 1.00 17.98 531 PRO A CA 1
ATOM 4074 C C . PRO A 1 531 ? 51.994 81.318 19.790 1.00 22.52 531 PRO A C 1
ATOM 4075 O O . PRO A 1 531 ? 52.253 82.494 19.894 1.00 28.30 531 PRO A O 1
ATOM 4079 N N . LEU A 1 532 ? 51.469 80.593 20.772 1.00 21.72 532 LEU A N 1
ATOM 4080 C CA . LEU A 1 532 ? 51.256 81.122 22.074 1.00 25.08 532 LEU A CA 1
ATOM 4081 C C . LEU A 1 532 ? 52.036 80.206 23.073 1.00 23.49 532 LEU A C 1
ATOM 4082 O O . LEU A 1 532 ? 53.102 80.443 23.324 1.00 23.31 532 LEU A O 1
ATOM 4087 N N . SER A 1 533 ? 51.525 79.097 23.566 1.00 24.85 533 SER A N 1
ATOM 4088 C CA . SER A 1 533 ? 52.306 78.176 24.353 1.00 24.31 533 SER A CA 1
ATOM 4089 C C . SER A 1 533 ? 53.617 77.748 23.617 1.00 25.69 533 SER A C 1
ATOM 4090 O O . SER A 1 533 ? 53.634 77.599 22.412 1.00 25.95 533 SER A O 1
ATOM 4093 N N . GLN A 1 534 ? 54.683 77.548 24.381 1.00 21.06 534 GLN A N 1
ATOM 4094 C CA . GLN A 1 534 ? 55.947 76.919 23.925 1.00 18.23 534 GLN A CA 1
ATOM 4095 C C . GLN A 1 534 ? 56.636 77.771 22.864 1.00 20.66 534 GLN A C 1
ATOM 4096 O O . GLN A 1 534 ? 57.189 77.254 21.903 1.00 17.43 534 GLN A O 1
ATOM 4102 N N . SER A 1 535 ? 56.585 79.088 23.025 1.00 21.47 535 SER A N 1
ATOM 4103 C CA . SER A 1 535 ? 57.260 79.909 22.068 1.00 22.06 535 SER A CA 1
ATOM 4104 C C . SER A 1 535 ? 57.904 81.133 22.804 1.00 26.81 535 SER A C 1
ATOM 4105 O O . SER A 1 535 ? 58.608 80.983 23.778 1.00 27.96 535 SER A O 1
ATOM 4108 N N . SER A 1 536 ? 57.672 82.318 22.317 1.00 26.67 536 SER A N 1
ATOM 4109 C CA . SER A 1 536 ? 58.007 83.545 22.979 1.00 24.83 536 SER A CA 1
ATOM 4110 C C . SER A 1 536 ? 56.927 84.539 22.548 1.00 28.00 536 SER A C 1
ATOM 4111 O O . SER A 1 536 ? 56.161 84.261 21.637 1.00 32.57 536 SER A O 1
ATOM 4114 N N . GLN A 1 537 ? 56.871 85.683 23.212 1.00 23.94 537 GLN A N 1
ATOM 4115 C CA . GLN A 1 537 ? 55.887 86.705 22.954 1.00 27.59 537 GLN A CA 1
ATOM 4116 C C . GLN A 1 537 ? 56.681 88.045 23.078 1.00 29.98 537 GLN A C 1
ATOM 4117 O O . GLN A 1 537 ? 57.731 88.100 23.674 1.00 18.31 537 GLN A O 1
ATOM 4123 N N . ALA A 1 538 ? 56.122 89.096 22.525 1.00 33.60 538 ALA A N 1
ATOM 4124 C CA . ALA A 1 538 ? 56.635 90.389 22.645 1.00 25.65 538 ALA A CA 1
ATOM 4125 C C . ALA A 1 538 ? 55.476 91.214 23.143 1.00 27.48 538 ALA A C 1
ATOM 4126 O O . ALA A 1 538 ? 54.326 90.878 22.867 1.00 27.66 538 ALA A O 1
ATOM 4128 N N . ALA A 1 539 ? 55.738 92.310 23.878 1.00 25.79 539 ALA A N 1
ATOM 4129 C CA . ALA A 1 539 ? 54.679 93.252 24.181 1.00 26.37 539 ALA A CA 1
ATOM 4130 C C . ALA A 1 539 ? 53.921 93.675 22.940 1.00 23.46 539 ALA A C 1
ATOM 4131 O O . ALA A 1 539 ? 52.721 93.939 22.966 1.00 26.27 539 ALA A O 1
ATOM 4133 N N . ASN A 1 540 ? 54.649 93.783 21.844 1.00 18.97 540 ASN A N 1
ATOM 4134 C CA . ASN A 1 540 ? 54.105 94.149 20.598 1.00 20.28 540 ASN A CA 1
ATOM 4135 C C . ASN A 1 540 ? 53.686 92.856 19.942 1.00 18.51 540 ASN A C 1
ATOM 4136 O O . ASN A 1 540 ? 54.490 92.168 19.337 1.00 15.76 540 ASN A O 1
ATOM 4141 N N . ASN A 1 541 ? 52.407 92.570 20.041 1.00 18.54 541 ASN A N 1
ATOM 4142 C CA . ASN A 1 541 ? 51.826 91.391 19.456 1.00 20.54 541 ASN A CA 1
ATOM 4143 C C . ASN A 1 541 ? 51.991 91.287 17.960 1.00 21.05 541 ASN A C 1
ATOM 4144 O O . ASN A 1 541 ? 51.970 90.182 17.457 1.00 19.68 541 ASN A O 1
ATOM 4149 N N . ALA A 1 542 ? 52.157 92.398 17.249 1.00 18.83 542 ALA A N 1
ATOM 4150 C CA . ALA A 1 542 ? 52.302 92.398 15.814 1.00 19.26 542 ALA A CA 1
ATOM 4151 C C . ALA A 1 542 ? 53.650 91.838 15.457 1.00 21.83 542 ALA A C 1
ATOM 4152 O O . ALA A 1 542 ? 53.848 91.339 14.328 1.00 20.30 542 ALA A O 1
ATOM 4154 N N . PHE A 1 543 ? 54.604 92.003 16.367 1.00 17.19 543 PHE A N 1
ATOM 4155 C CA . PHE A 1 543 ? 55.900 91.441 16.153 1.00 18.89 543 PHE A CA 1
ATOM 4156 C C . PHE A 1 543 ? 55.826 89.888 16.234 1.00 18.17 543 PHE A C 1
ATOM 4157 O O . PHE A 1 543 ? 56.322 89.156 15.400 1.00 19.01 543 PHE A O 1
ATOM 4165 N N . THR A 1 544 ? 55.203 89.406 17.265 1.00 15.16 544 THR A N 1
ATOM 4166 C CA . THR A 1 544 ? 54.957 88.012 17.400 1.00 17.38 544 THR A CA 1
ATOM 4167 C C . THR A 1 544 ? 54.265 87.392 16.162 1.00 15.73 544 THR A C 1
ATOM 4168 O O . THR A 1 544 ? 54.662 86.369 15.660 1.00 15.96 544 THR A O 1
ATOM 4172 N N . LEU A 1 545 ? 53.238 88.047 15.707 1.00 16.63 545 LEU A N 1
ATOM 4173 C CA . LEU A 1 545 ? 52.477 87.610 14.547 1.00 18.04 545 LEU A CA 1
ATOM 4174 C C . LEU A 1 545 ? 53.313 87.635 13.306 1.00 17.73 545 LEU A C 1
ATOM 4175 O O . LEU A 1 545 ? 53.173 86.724 12.502 1.00 17.20 545 LEU A O 1
ATOM 4180 N N . ASP A 1 546 ? 54.152 88.670 13.153 1.00 18.31 546 ASP A N 1
ATOM 4181 C CA . ASP A 1 546 ? 55.128 88.769 12.060 1.00 17.91 546 ASP A CA 1
ATOM 4182 C C . ASP A 1 546 ? 56.007 87.510 12.051 1.00 18.16 546 ASP A C 1
ATOM 4183 O O . ASP A 1 546 ? 55.975 86.690 11.083 1.00 19.99 546 ASP A O 1
ATOM 4188 N N . VAL A 1 547 ? 56.656 87.282 13.171 1.00 15.90 547 VAL A N 1
ATOM 4189 C CA . VAL A 1 547 ? 57.565 86.123 13.317 1.00 17.84 547 VAL A CA 1
ATOM 4190 C C . VAL A 1 547 ? 56.845 84.813 13.051 1.00 18.89 547 VAL A C 1
ATOM 4191 O O . VAL A 1 547 ? 57.327 83.964 12.263 1.00 18.15 547 VAL A O 1
ATOM 4195 N N . GLY A 1 548 ? 55.683 84.669 13.674 1.00 18.57 548 GLY A N 1
ATOM 4196 C CA . GLY A 1 548 ? 55.013 83.397 13.635 1.00 19.66 548 GLY A CA 1
ATOM 4197 C C . GLY A 1 548 ? 54.382 83.074 12.272 1.00 18.94 548 GLY A C 1
ATOM 4198 O O . GLY A 1 548 ? 54.521 81.949 11.805 1.00 17.30 548 GLY A O 1
ATOM 4199 N N . THR A 1 549 ? 53.688 84.024 11.679 1.00 18.64 549 THR A N 1
ATOM 4200 C CA . THR A 1 549 ? 53.113 83.822 10.358 1.00 19.31 549 THR A CA 1
ATOM 4201 C C . THR A 1 549 ? 54.187 83.531 9.298 1.00 20.16 549 THR A C 1
ATOM 4202 O O . THR A 1 549 ? 54.008 82.586 8.489 1.00 19.86 549 THR A O 1
ATOM 4206 N N . GLU A 1 550 ? 55.316 84.263 9.367 1.00 20.54 550 GLU A N 1
ATOM 4207 C CA . GLU A 1 550 ? 56.464 83.989 8.486 1.00 20.04 550 GLU A CA 1
ATOM 4208 C C . GLU A 1 550 ? 57.006 82.569 8.660 1.00 20.49 550 GLU A C 1
ATOM 4209 O O . GLU A 1 550 ? 57.279 81.893 7.666 1.00 16.39 550 GLU A O 1
ATOM 4215 N N . HIS A 1 551 ? 57.201 82.113 9.904 1.00 16.92 551 HIS A N 1
ATOM 4216 C CA . HIS A 1 551 ? 57.684 80.757 10.058 1.00 14.58 551 HIS A CA 1
ATOM 4217 C C . HIS A 1 551 ? 56.713 79.720 9.459 1.00 16.04 551 HIS A C 1
ATOM 4218 O O . HIS A 1 551 ? 57.139 78.799 8.769 1.00 17.30 551 HIS A O 1
ATOM 4225 N N . ILE A 1 552 ? 55.427 79.842 9.805 1.00 14.75 552 ILE A N 1
ATOM 4226 C CA . ILE A 1 552 ? 54.423 78.885 9.361 1.00 13.81 552 ILE A CA 1
ATOM 4227 C C . ILE A 1 552 ? 54.430 78.828 7.809 1.00 14.74 552 ILE A C 1
ATOM 4228 O O . ILE A 1 552 ? 54.477 77.747 7.196 1.00 14.06 552 ILE A O 1
ATOM 4233 N N . VAL A 1 553 ? 54.374 79.993 7.169 1.00 15.53 553 VAL A N 1
ATOM 4234 C CA . VAL A 1 553 ? 54.237 80.066 5.683 1.00 16.07 553 VAL A CA 1
ATOM 4235 C C . VAL A 1 553 ? 55.516 79.545 5.032 1.00 16.14 553 VAL A C 1
ATOM 4236 O O . VAL A 1 553 ? 55.486 78.811 3.980 1.00 14.83 553 VAL A O 1
ATOM 4240 N N . GLN A 1 554 ? 56.668 79.839 5.665 1.00 15.40 554 GLN A N 1
ATOM 4241 C CA . GLN A 1 554 ? 57.907 79.326 5.123 1.00 16.95 554 GLN A CA 1
ATOM 4242 C C . GLN A 1 554 ? 58.076 77.782 5.263 1.00 16.31 554 GLN A C 1
ATOM 4243 O O . GLN A 1 554 ? 58.603 77.138 4.359 1.00 15.40 554 GLN A O 1
ATOM 4249 N N . VAL A 1 555 ? 57.616 77.200 6.379 1.00 13.63 555 VAL A N 1
ATOM 4250 C CA . VAL A 1 555 ? 57.632 75.760 6.546 1.00 14.96 555 VAL A CA 1
ATOM 4251 C C . VAL A 1 555 ? 56.740 75.094 5.501 1.00 17.98 555 VAL A C 1
ATOM 4252 O O . VAL A 1 555 ? 57.091 74.046 4.878 1.00 15.88 555 VAL A O 1
ATOM 4256 N N . ILE A 1 556 ? 55.542 75.681 5.339 1.00 16.01 556 ILE A N 1
ATOM 4257 C CA . ILE A 1 556 ? 54.633 75.167 4.326 1.00 15.05 556 ILE A CA 1
ATOM 4258 C C . ILE A 1 556 ? 55.238 75.294 2.890 1.00 15.55 556 ILE A C 1
ATOM 4259 O O . ILE A 1 556 ? 55.113 74.373 2.035 1.00 13.61 556 ILE A O 1
ATOM 4264 N N . LYS A 1 557 ? 55.820 76.458 2.603 1.00 16.99 557 LYS A N 1
ATOM 4265 C CA . LYS A 1 557 ? 56.525 76.670 1.322 1.00 17.20 557 LYS A CA 1
ATOM 4266 C C . LYS A 1 557 ? 57.585 75.601 1.038 1.00 16.04 557 LYS A C 1
ATOM 4267 O O . LYS A 1 557 ? 57.624 74.989 -0.081 1.00 17.46 557 LYS A O 1
ATOM 4273 N N . THR A 1 558 ? 58.377 75.325 2.054 1.00 15.53 558 THR A N 1
ATOM 4274 C CA . THR A 1 558 ? 59.383 74.304 1.981 1.00 17.09 558 THR A CA 1
ATOM 4275 C C . THR A 1 558 ? 58.797 72.950 1.674 1.00 16.54 558 THR A C 1
ATOM 4276 O O . THR A 1 558 ? 59.260 72.267 0.806 1.00 14.87 558 THR A O 1
ATOM 4280 N N . ALA A 1 559 ? 57.811 72.558 2.430 1.00 17.00 559 ALA A N 1
ATOM 4281 C CA . ALA A 1 559 ? 57.180 71.256 2.291 1.00 16.74 559 ALA A CA 1
ATOM 4282 C C . ALA A 1 559 ? 56.551 71.150 0.920 1.00 16.96 559 ALA A C 1
ATOM 4283 O O . ALA A 1 559 ? 56.789 70.139 0.219 1.00 20.38 559 ALA A O 1
ATOM 4285 N N . GLU A 1 560 ? 55.817 72.199 0.487 1.00 16.37 560 GLU A N 1
ATOM 4286 C CA . GLU A 1 560 ? 55.151 72.183 -0.836 1.00 17.28 560 GLU A CA 1
ATOM 4287 C C . GLU A 1 560 ? 56.236 72.034 -1.926 1.00 19.11 560 GLU A C 1
ATOM 4288 O O . GLU A 1 560 ? 56.055 71.298 -2.866 1.00 17.22 560 GLU A O 1
ATOM 4294 N N . ASP A 1 561 ? 57.339 72.767 -1.786 1.00 18.46 561 ASP A N 1
ATOM 4295 C CA . ASP A 1 561 ? 58.380 72.713 -2.782 1.00 17.35 561 ASP A CA 1
ATOM 4296 C C . ASP A 1 561 ? 59.028 71.305 -2.793 1.00 16.89 561 ASP A C 1
ATOM 4297 O O . ASP A 1 561 ? 59.287 70.746 -3.839 1.00 17.91 561 ASP A O 1
ATOM 4302 N N . ARG A 1 562 ? 59.271 70.737 -1.647 1.00 16.92 562 ARG A N 1
ATOM 4303 C CA . ARG A 1 562 ? 59.855 69.415 -1.592 1.00 18.75 562 ARG A CA 1
ATOM 4304 C C . ARG A 1 562 ? 59.027 68.309 -2.221 1.00 22.72 562 ARG A C 1
ATOM 4305 O O . ARG A 1 562 ? 59.610 67.431 -2.867 1.00 20.16 562 ARG A O 1
ATOM 4313 N N . VAL A 1 563 ? 57.686 68.342 -2.082 1.00 23.08 563 VAL A N 1
ATOM 4314 C CA . VAL A 1 563 ? 56.826 67.339 -2.776 1.00 18.11 563 VAL A CA 1
ATOM 4315 C C . VAL A 1 563 ? 56.299 67.758 -4.145 1.00 17.74 563 VAL A C 1
ATOM 4316 O O . VAL A 1 563 ? 55.430 67.076 -4.758 1.00 19.80 563 VAL A O 1
ATOM 4320 N N . ASP A 1 564 ? 56.777 68.884 -4.645 1.00 17.29 564 ASP A N 1
ATOM 4321 C CA . ASP A 1 564 ? 56.240 69.511 -5.846 1.00 22.71 564 ASP A CA 1
ATOM 4322 C C . ASP A 1 564 ? 54.691 69.687 -5.846 1.00 23.54 564 ASP A C 1
ATOM 4323 O O . ASP A 1 564 ? 53.965 69.312 -6.791 1.00 18.02 564 ASP A O 1
ATOM 4328 N N . GLY A 1 565 ? 54.244 70.342 -4.797 1.00 22.95 565 GLY A N 1
ATOM 4329 C CA . GLY A 1 565 ? 52.843 70.761 -4.618 1.00 21.15 565 GLY A CA 1
ATOM 4330 C C . GLY A 1 565 ? 52.059 69.650 -3.904 1.00 19.85 565 GLY A C 1
ATOM 4331 O O . GLY A 1 565 ? 52.165 68.442 -4.236 1.00 17.15 565 GLY A O 1
ATOM 4332 N N . ASP A 1 566 ? 51.257 70.092 -2.928 1.00 19.27 566 ASP A N 1
ATOM 4333 C CA . ASP A 1 566 ? 50.293 69.254 -2.243 1.00 18.83 566 ASP A CA 1
ATOM 4334 C C . ASP A 1 566 ? 50.896 68.354 -1.226 1.00 17.42 566 ASP A C 1
ATOM 4335 O O . ASP A 1 566 ? 50.821 67.117 -1.301 1.00 13.75 566 ASP A O 1
ATOM 4340 N N . ALA A 1 567 ? 51.387 69.007 -0.177 1.00 18.02 567 ALA A N 1
ATOM 4341 C CA . ALA A 1 567 ? 52.002 68.315 0.973 1.00 15.93 567 ALA A CA 1
ATOM 4342 C C . ALA A 1 567 ? 51.107 67.984 2.093 1.00 16.58 567 ALA A C 1
ATOM 4343 O O . ALA A 1 567 ? 50.108 68.716 2.424 1.00 16.67 567 ALA A O 1
ATOM 4345 N N . LEU A 1 568 ? 51.519 66.906 2.750 1.00 16.38 568 LEU A N 1
ATOM 4346 C CA . LEU A 1 568 ? 51.013 66.557 4.025 1.00 18.81 568 LEU A CA 1
ATOM 4347 C C . LEU A 1 568 ? 52.164 66.715 4.996 1.00 18.94 568 LEU A C 1
ATOM 4348 O O . LEU A 1 568 ? 53.127 65.974 4.887 1.00 19.75 568 LEU A O 1
ATOM 4353 N N . VAL A 1 569 ? 52.004 67.597 5.994 1.00 16.40 569 VAL A N 1
ATOM 4354 C CA . VAL A 1 569 ? 53.051 68.013 6.858 1.00 18.03 569 VAL A CA 1
ATOM 4355 C C . VAL A 1 569 ? 52.622 67.819 8.267 1.00 20.70 569 VAL A C 1
ATOM 4356 O O . VAL A 1 569 ? 51.639 68.444 8.698 1.00 19.23 569 VAL A O 1
ATOM 4360 N N . GLU A 1 570 ? 53.388 67.040 9.038 1.00 21.54 570 GLU A N 1
ATOM 4361 C CA . GLU A 1 570 ? 52.953 66.645 10.393 1.00 19.37 570 GLU A CA 1
ATOM 4362 C C . GLU A 1 570 ? 54.146 66.515 11.280 1.00 18.99 570 GLU A C 1
ATOM 4363 O O . GLU A 1 570 ? 55.060 65.759 10.963 1.00 17.28 570 GLU A O 1
ATOM 4369 N N . VAL A 1 571 ? 54.189 67.298 12.347 1.00 18.72 571 VAL A N 1
ATOM 4370 C CA . VAL A 1 571 ? 55.304 67.146 13.308 1.00 17.64 571 VAL A CA 1
ATOM 4371 C C . VAL A 1 571 ? 55.261 65.718 13.966 1.00 16.88 571 VAL A C 1
ATOM 4372 O O . VAL A 1 571 ? 54.161 65.163 14.253 1.00 14.36 571 VAL A O 1
ATOM 4376 N N . THR A 1 572 ? 56.427 65.173 14.230 1.00 16.81 572 THR A N 1
ATOM 4377 C CA . THR A 1 572 ? 56.438 63.867 14.927 1.00 18.40 572 THR A CA 1
ATOM 4378 C C . THR A 1 572 ? 56.252 64.004 16.465 1.00 17.68 572 THR A C 1
ATOM 4379 O O . THR A 1 572 ? 56.523 65.042 17.055 1.00 18.07 572 THR A O 1
ATOM 4383 N N . SER A 1 573 ? 55.837 62.959 17.121 1.00 17.73 573 SER A N 1
ATOM 4384 C CA . SER A 1 573 ? 55.678 62.974 18.598 1.00 19.92 573 SER A CA 1
ATOM 4385 C C . SER A 1 573 ? 57.019 63.217 19.262 1.00 20.25 573 SER A C 1
ATOM 4386 O O . SER A 1 573 ? 57.085 63.923 20.235 1.00 19.14 573 SER A O 1
ATOM 4389 N N . GLU A 1 574 ? 58.070 62.648 18.664 1.00 22.19 574 GLU A N 1
ATOM 4390 C CA . GLU A 1 574 ? 59.469 62.815 19.121 1.00 24.78 574 GLU A CA 1
ATOM 4391 C C . GLU A 1 574 ? 59.895 64.213 19.124 1.00 20.87 574 GLU A C 1
ATOM 4392 O O . GLU A 1 574 ? 60.539 64.611 20.059 1.00 20.08 574 GLU A O 1
ATOM 4398 N N . ALA A 1 575 ? 59.636 64.910 18.018 1.00 20.85 575 ALA A N 1
ATOM 4399 C CA . ALA A 1 575 ? 60.123 66.305 17.843 1.00 20.19 575 ALA A CA 1
ATOM 4400 C C . ALA A 1 575 ? 59.333 67.235 18.779 1.00 18.34 575 ALA A C 1
ATOM 4401 O O . ALA A 1 575 ? 59.926 68.066 19.477 1.00 20.50 575 ALA A O 1
ATOM 4403 N N . GLU A 1 576 ? 58.020 67.051 18.898 1.00 17.77 576 GLU A N 1
ATOM 4404 C CA . GLU A 1 576 ? 57.229 67.879 19.817 1.00 17.73 576 GLU A CA 1
ATOM 4405 C C . GLU A 1 576 ? 57.571 67.630 21.292 1.00 22.50 576 GLU A C 1
ATOM 4406 O O . GLU A 1 576 ? 57.478 68.528 22.184 1.00 18.54 576 GLU A O 1
ATOM 4412 N N . GLU A 1 577 ? 57.946 66.392 21.577 1.00 22.45 577 GLU A N 1
ATOM 4413 C CA . GLU A 1 577 ? 58.287 66.047 22.924 1.00 21.22 577 GLU A CA 1
ATOM 4414 C C . GLU A 1 577 ? 59.676 66.595 23.318 1.00 16.78 577 GLU A C 1
ATOM 4415 O O . GLU A 1 577 ? 59.847 67.104 24.402 1.00 17.74 577 GLU A O 1
ATOM 4421 N N . ALA A 1 578 ? 60.638 66.565 22.418 1.00 16.71 578 ALA A N 1
ATOM 4422 C CA . ALA A 1 578 ? 61.881 67.230 22.641 1.00 18.29 578 ALA A CA 1
ATOM 4423 C C . ALA A 1 578 ? 61.679 68.742 22.903 1.00 21.86 578 ALA A C 1
ATOM 4424 O O . ALA A 1 578 ? 62.298 69.326 23.779 1.00 19.74 578 ALA A O 1
ATOM 4426 N N . TRP A 1 579 ? 60.778 69.356 22.130 1.00 21.68 579 TRP A N 1
ATOM 4427 C CA . TRP A 1 579 ? 60.604 70.797 22.170 1.00 18.33 579 TRP A CA 1
ATOM 4428 C C . TRP A 1 579 ? 59.965 71.113 23.548 1.00 19.02 579 TRP A C 1
ATOM 4429 O O . TRP A 1 579 ? 60.378 72.055 24.258 1.00 16.25 579 TRP A O 1
ATOM 4440 N N . SER A 1 580 ? 59.020 70.227 23.959 1.00 19.56 580 SER A N 1
ATOM 4441 C CA . SER A 1 580 ? 58.327 70.355 25.228 1.00 19.25 580 SER A CA 1
ATOM 4442 C C . SER A 1 580 ? 59.271 70.235 26.436 1.00 20.22 580 SER A C 1
ATOM 4443 O O . SER A 1 580 ? 59.117 71.023 27.390 1.00 19.42 580 SER A O 1
ATOM 4446 N N . PHE A 1 581 ? 60.269 69.332 26.369 1.00 21.35 581 PHE A N 1
ATOM 4447 C CA . PHE A 1 581 ? 61.317 69.269 27.393 1.00 19.29 581 PHE A CA 1
ATOM 4448 C C . PHE A 1 581 ? 62.198 70.515 27.305 1.00 20.49 581 PHE A C 1
ATOM 4449 O O . PHE A 1 581 ? 62.662 71.018 28.313 1.00 21.50 581 PHE A O 1
ATOM 4457 N N . GLU A 1 582 ? 62.420 71.057 26.111 1.00 21.65 582 GLU A N 1
ATOM 4458 C CA . GLU A 1 582 ? 63.096 72.377 26.030 1.00 21.53 582 GLU A CA 1
ATOM 4459 C C . GLU A 1 582 ? 62.306 73.428 26.829 1.00 19.04 582 GLU A C 1
ATOM 4460 O O . GLU A 1 582 ? 62.905 74.158 27.632 1.00 19.45 582 GLU A O 1
ATOM 4466 N N . ILE A 1 583 ? 60.991 73.484 26.637 1.00 17.13 583 ILE A N 1
ATOM 4467 C CA . ILE A 1 583 ? 60.199 74.493 27.289 1.00 19.39 583 ILE A CA 1
ATOM 4468 C C . ILE A 1 583 ? 60.322 74.317 28.852 1.00 22.73 583 ILE A C 1
ATOM 4469 O O . ILE A 1 583 ? 60.491 75.332 29.588 1.00 20.40 583 ILE A O 1
ATOM 4474 N N . MET A 1 584 ? 60.284 73.076 29.326 1.00 22.95 584 MET A N 1
ATOM 4475 C CA . MET A 1 584 ? 60.385 72.767 30.770 1.00 22.95 584 MET A CA 1
ATOM 4476 C C . MET A 1 584 ? 61.675 73.324 31.351 1.00 22.12 584 MET A C 1
ATOM 4477 O O . MET A 1 584 ? 61.680 73.909 32.449 1.00 24.92 584 MET A O 1
ATOM 4482 N N . LYS A 1 585 ? 62.756 73.239 30.559 1.00 21.08 585 LYS A N 1
ATOM 4483 C CA . LYS A 1 585 ? 64.053 73.777 30.974 1.00 26.03 585 LYS A CA 1
ATOM 4484 C C . LYS A 1 585 ? 64.014 75.308 31.269 1.00 29.65 585 LYS A C 1
ATOM 4485 O O . LYS A 1 585 ? 64.860 75.847 31.994 1.00 24.24 585 LYS A O 1
ATOM 4491 N N . HIS A 1 586 ? 63.067 76.009 30.650 1.00 26.75 586 HIS A N 1
ATOM 4492 C CA . HIS A 1 586 ? 62.952 77.455 30.792 1.00 23.65 586 HIS A CA 1
ATOM 4493 C C . HIS A 1 586 ? 61.983 77.953 31.877 1.00 22.71 586 HIS A C 1
ATOM 4494 O O . HIS A 1 586 ? 61.869 79.182 32.069 1.00 23.20 586 HIS A O 1
ATOM 4501 N N . ALA A 1 587 ? 61.312 77.022 32.591 1.00 20.98 587 ALA A N 1
ATOM 4502 C CA . ALA A 1 587 ? 60.187 77.306 33.475 1.00 24.58 587 ALA A CA 1
ATOM 4503 C C . ALA A 1 587 ? 60.580 78.148 34.704 1.00 25.26 587 ALA A C 1
ATOM 4504 O O . ALA A 1 587 ? 59.802 78.975 35.174 1.00 27.28 587 ALA A O 1
ATOM 4506 N N . GLY A 1 588 ? 61.793 77.972 35.172 1.00 23.00 588 GLY A N 1
ATOM 4507 C CA . GLY A 1 588 ? 62.324 78.748 36.306 1.00 26.21 588 GLY A CA 1
ATOM 4508 C C . GLY A 1 588 ? 62.257 80.252 36.082 1.00 26.94 588 GLY A C 1
ATOM 4509 O O . GLY A 1 588 ? 61.964 80.977 37.009 1.00 26.35 588 GLY A O 1
ATOM 4510 N N . TRP A 1 589 ? 62.447 80.710 34.852 1.00 27.43 589 TRP A N 1
ATOM 4511 C CA . TRP A 1 589 ? 62.255 82.133 34.548 1.00 29.27 589 TRP A CA 1
ATOM 4512 C C . TRP A 1 589 ? 60.898 82.627 35.063 1.00 24.93 589 TRP A C 1
ATOM 4513 O O . TRP A 1 589 ? 60.802 83.699 35.649 1.00 26.11 589 TRP A O 1
ATOM 4524 N N . PHE A 1 590 ? 59.869 81.811 34.895 1.00 24.42 590 PHE A N 1
ATOM 4525 C CA . PHE A 1 590 ? 58.503 82.264 35.154 1.00 24.70 590 PHE A CA 1
ATOM 4526 C C . PHE A 1 590 ? 57.984 82.118 36.580 1.00 24.89 590 PHE A C 1
ATOM 4527 O O . PHE A 1 590 ? 56.838 82.478 36.889 1.00 22.59 590 PHE A O 1
ATOM 4535 N N . ALA A 1 591 ? 58.878 81.713 37.483 1.00 26.07 591 ALA A N 1
ATOM 4536 C CA . ALA A 1 591 ? 58.644 81.957 38.930 1.00 25.95 591 ALA A CA 1
ATOM 4537 C C . ALA A 1 591 ? 58.395 83.421 39.236 1.00 30.33 591 ALA A C 1
ATOM 4538 O O . ALA A 1 591 ? 57.744 83.748 40.238 1.00 28.86 591 ALA A O 1
ATOM 4540 N N . SER A 1 592 ? 58.917 84.297 38.362 1.00 31.98 592 SER A N 1
ATOM 4541 C CA . SER A 1 592 ? 58.547 85.700 38.381 1.00 29.29 592 SER A CA 1
ATOM 4542 C C . SER A 1 592 ? 57.063 85.967 38.571 1.00 27.66 592 SER A C 1
ATOM 4543 O O . SER A 1 592 ? 56.687 86.969 39.103 1.00 31.81 592 SER A O 1
ATOM 4546 N N . VAL A 1 593 ? 56.208 85.063 38.154 1.00 29.14 593 VAL A N 1
ATOM 4547 C CA . VAL A 1 593 ? 54.795 85.302 38.171 1.00 36.49 593 VAL A CA 1
ATOM 4548 C C . VAL A 1 593 ? 54.148 84.916 39.529 1.00 39.61 593 VAL A C 1
ATOM 4549 O O . VAL A 1 593 ? 53.057 85.332 39.823 1.00 43.03 593 VAL A O 1
ATOM 4553 N N . THR A 1 594 ? 54.863 84.189 40.371 1.00 38.79 594 THR A N 1
ATOM 4554 C CA . THR A 1 594 ? 54.369 83.782 41.682 1.00 40.10 594 THR A CA 1
ATOM 4555 C C . THR A 1 594 ? 53.811 84.841 42.529 1.00 41.54 594 THR A C 1
ATOM 4556 O O . THR A 1 594 ? 52.762 84.649 43.110 1.00 51.08 594 THR A O 1
ATOM 4560 N N . GLY A 1 595 ? 54.526 85.944 42.631 1.00 37.07 595 GLY A N 1
ATOM 4561 C CA . GLY A 1 595 ? 54.129 86.996 43.535 1.00 43.00 595 GLY A CA 1
ATOM 4562 C C . GLY A 1 595 ? 53.085 87.927 42.958 1.00 50.20 595 GLY A C 1
ATOM 4563 O O . GLY A 1 595 ? 52.676 88.843 43.634 1.00 50.44 595 GLY A O 1
ATOM 4564 N N . CYS A 1 596 ? 52.642 87.703 41.720 1.00 44.47 596 CYS A N 1
ATOM 4565 C CA . CYS A 1 596 ? 51.665 88.597 41.113 1.00 42.07 596 CYS A CA 1
ATOM 4566 C C . CYS A 1 596 ? 50.269 88.649 41.761 1.00 46.18 596 CYS A C 1
ATOM 4567 O O . CYS A 1 596 ? 49.684 87.607 42.034 1.00 41.94 596 CYS A O 1
ATOM 4570 N N . THR A 1 597 ? 49.754 89.881 41.983 1.00 56.35 597 THR A N 1
ATOM 4571 C CA . THR A 1 597 ? 48.316 90.119 42.102 1.00 53.85 597 THR A CA 1
ATOM 4572 C C . THR A 1 597 ? 47.657 89.380 40.959 1.00 60.46 597 THR A C 1
ATOM 4573 O O . THR A 1 597 ? 48.185 89.433 39.811 1.00 46.07 597 THR A O 1
ATOM 4577 N N . PRO A 1 598 ? 46.458 88.802 41.237 1.00 71.33 598 PRO A N 1
ATOM 4578 C CA . PRO A 1 598 ? 45.693 88.097 40.195 1.00 57.12 598 PRO A CA 1
ATOM 4579 C C . PRO A 1 598 ? 45.398 89.011 39.007 1.00 53.71 598 PRO A C 1
ATOM 4580 O O . PRO A 1 598 ? 45.349 90.248 39.126 1.00 44.13 598 PRO A O 1
ATOM 4584 N N . GLY A 1 599 ? 45.259 88.383 37.849 1.00 65.71 599 GLY A N 1
ATOM 4585 C CA . GLY A 1 599 ? 45.014 89.086 36.594 1.00 69.23 599 GLY A CA 1
ATOM 4586 C C . GLY A 1 599 ? 45.044 88.029 35.517 1.00 79.94 599 GLY A C 1
ATOM 4587 O O . GLY A 1 599 ? 45.323 86.847 35.823 1.00 59.15 599 GLY A O 1
ATOM 4588 N N . TYR A 1 600 ? 44.793 88.409 34.264 1.00 71.63 600 TYR A N 1
ATOM 4589 C CA . TYR A 1 600 ? 44.814 87.382 33.216 1.00 71.21 600 TYR A CA 1
ATOM 4590 C C . TYR A 1 600 ? 46.192 86.610 33.086 1.00 66.99 600 TYR A C 1
ATOM 4591 O O . TYR A 1 600 ? 46.185 85.405 32.701 1.00 60.79 600 TYR A O 1
ATOM 4600 N N . ILE A 1 601 ? 47.321 87.247 33.488 1.00 61.00 601 ILE A N 1
ATOM 4601 C CA . ILE A 1 601 ? 48.683 86.598 33.398 1.00 77.35 601 ILE A CA 1
ATOM 4602 C C . ILE A 1 601 ? 48.979 85.502 34.508 1.00 71.67 601 ILE A C 1
ATOM 4603 O O . ILE A 1 601 ? 49.883 84.670 34.362 1.00 71.67 601 ILE A O 1
ATOM 4608 N N . THR A 1 602 ? 48.215 85.495 35.594 1.00 69.19 602 THR A N 1
ATOM 4609 C CA . THR A 1 602 ? 48.202 84.353 36.540 1.00 67.00 602 THR A CA 1
ATOM 4610 C C . THR A 1 602 ? 46.920 83.511 36.403 1.00 68.19 602 THR A C 1
ATOM 4611 O O . THR A 1 602 ? 46.732 82.560 37.189 1.00 56.02 602 THR A O 1
ATOM 4615 N N . SER A 1 603 ? 46.069 83.827 35.407 1.00 59.53 603 SER A N 1
ATOM 4616 C CA . SER A 1 603 ? 44.733 83.194 35.260 1.00 71.66 603 SER A CA 1
ATOM 4617 C C . SER A 1 603 ? 43.939 83.284 36.591 1.00 74.57 603 SER A C 1
ATOM 4618 O O . SER A 1 603 ? 43.498 82.262 37.183 1.00 70.04 603 SER A O 1
ATOM 4621 N N . GLU A 1 604 ? 43.799 84.543 37.028 1.00 76.70 604 GLU A N 1
ATOM 4622 C CA . GLU A 1 604 ? 43.328 84.939 38.370 1.00 66.65 604 GLU A CA 1
ATOM 4623 C C . GLU A 1 604 ? 43.858 84.080 39.556 1.00 62.11 604 GLU A C 1
ATOM 4624 O O . GLU A 1 604 ? 43.079 83.679 40.419 1.00 56.50 604 GLU A O 1
ATOM 4630 N N . GLY A 1 605 ? 45.167 83.819 39.597 1.00 55.01 605 GLY A N 1
ATOM 4631 C CA . GLY A 1 605 ? 45.784 82.957 40.648 1.00 64.21 605 GLY A CA 1
ATOM 4632 C C . GLY A 1 605 ? 45.801 81.425 40.410 1.00 75.43 605 GLY A C 1
ATOM 4633 O O . GLY A 1 605 ? 46.472 80.674 41.132 1.00 80.13 605 GLY A O 1
ATOM 4634 N N . GLU A 1 606 ? 45.096 80.933 39.394 1.00 68.10 606 GLU A N 1
ATOM 4635 C CA . GLU A 1 606 ? 45.099 79.485 39.099 1.00 60.53 606 GLU A CA 1
ATOM 4636 C C . GLU A 1 606 ? 46.487 78.963 38.644 1.00 60.05 606 GLU A C 1
ATOM 4637 O O . GLU A 1 606 ? 46.978 77.937 39.179 1.00 55.07 606 GLU A O 1
ATOM 4643 N N . ALA A 1 607 ? 47.112 79.651 37.680 1.00 54.21 607 ALA A N 1
ATOM 4644 C CA . ALA A 1 607 ? 48.530 79.451 37.412 1.00 55.21 607 ALA A CA 1
ATOM 4645 C C . ALA A 1 607 ? 49.241 79.686 38.717 1.00 47.00 607 ALA A C 1
ATOM 4646 O O . ALA A 1 607 ? 50.110 78.912 39.056 1.00 53.96 607 ALA A O 1
ATOM 4648 N N . PRO A 1 614 ? 53.556 67.174 43.138 1.00 57.28 614 PRO A N 1
ATOM 4649 C CA . PRO A 1 614 ? 54.266 66.119 42.345 1.00 67.67 614 PRO A CA 1
ATOM 4650 C C . PRO A 1 614 ? 54.966 66.707 41.062 1.00 70.52 614 PRO A C 1
ATOM 4651 O O . PRO A 1 614 ? 55.400 67.904 41.084 1.00 53.85 614 PRO A O 1
ATOM 4655 N N . MET A 1 615 ? 55.136 65.829 40.045 1.00 66.21 615 MET A N 1
ATOM 4656 C CA . MET A 1 615 ? 55.558 66.091 38.612 1.00 62.61 615 MET A CA 1
ATOM 4657 C C . MET A 1 615 ? 54.474 66.625 37.685 1.00 57.03 615 MET A C 1
ATOM 4658 O O . MET A 1 615 ? 54.750 66.885 36.487 1.00 53.18 615 MET A O 1
ATOM 4663 N N . GLU A 1 616 ? 53.248 66.719 38.206 1.00 51.00 616 GLU A N 1
ATOM 4664 C CA . GLU A 1 616 ? 52.165 67.566 37.688 1.00 45.40 616 GLU A CA 1
ATOM 4665 C C . GLU A 1 616 ? 52.721 68.971 37.387 1.00 43.34 616 GLU A C 1
ATOM 4666 O O . GLU A 1 616 ? 52.249 69.670 36.468 1.00 41.63 616 GLU A O 1
ATOM 4672 N N . MET A 1 617 ? 53.720 69.383 38.173 1.00 42.24 617 MET A N 1
ATOM 4673 C CA . MET A 1 617 ? 54.382 70.653 37.949 1.00 47.43 617 MET A CA 1
ATOM 4674 C C . MET A 1 617 ? 55.075 70.732 36.594 1.00 40.77 617 MET A C 1
ATOM 4675 O O . MET A 1 617 ? 55.062 71.794 35.958 1.00 33.36 617 MET A O 1
ATOM 4680 N N . ALA A 1 618 ? 55.658 69.644 36.158 1.00 33.56 618 ALA A N 1
ATOM 4681 C CA . ALA A 1 618 ? 56.369 69.668 34.892 1.00 42.77 618 ALA A CA 1
ATOM 4682 C C . ALA A 1 618 ? 55.378 69.606 33.704 1.00 38.04 618 ALA A C 1
ATOM 4683 O O . ALA A 1 618 ? 55.576 70.235 32.630 1.00 31.24 618 ALA A O 1
ATOM 4685 N N . LYS A 1 619 ? 54.268 68.929 33.937 1.00 26.85 619 LYS A N 1
ATOM 4686 C CA . LYS A 1 619 ? 53.188 69.036 32.988 1.00 31.78 619 LYS A CA 1
ATOM 4687 C C . LYS A 1 619 ? 52.679 70.474 32.838 1.00 34.76 619 LYS A C 1
ATOM 4688 O O . LYS A 1 619 ? 52.418 70.936 31.759 1.00 30.62 619 LYS A O 1
ATOM 4694 N N . ARG A 1 620 ? 52.558 71.191 33.935 1.00 38.65 620 ARG A N 1
ATOM 4695 C CA . ARG A 1 620 ? 52.177 72.609 33.874 1.00 39.32 620 ARG A CA 1
ATOM 4696 C C . ARG A 1 620 ? 53.252 73.465 33.239 1.00 32.88 620 ARG A C 1
ATOM 4697 O O . ARG A 1 620 ? 52.980 74.300 32.424 1.00 36.82 620 ARG A O 1
ATOM 4705 N N . ALA A 1 621 ? 54.481 73.181 33.552 1.00 25.59 621 ALA A N 1
ATOM 4706 C CA . ALA A 1 621 ? 55.553 73.898 32.990 1.00 28.92 621 ALA A CA 1
ATOM 4707 C C . ALA A 1 621 ? 55.591 73.754 31.463 1.00 35.33 621 ALA A C 1
ATOM 4708 O O . ALA A 1 621 ? 56.087 74.630 30.774 1.00 34.83 621 ALA A O 1
ATOM 4710 N N . ARG A 1 622 ? 55.083 72.644 30.935 1.00 28.50 622 ARG A N 1
ATOM 4711 C CA . ARG A 1 622 ? 55.162 72.441 29.507 1.00 27.01 622 ARG A CA 1
ATOM 4712 C C . ARG A 1 622 ? 54.413 73.526 28.754 1.00 24.92 622 ARG A C 1
ATOM 4713 O O . ARG A 1 622 ? 54.653 73.686 27.541 1.00 25.13 622 ARG A O 1
ATOM 4721 N N . SER A 1 623 ? 53.453 74.211 29.393 1.00 23.34 623 SER A N 1
ATOM 4722 C CA . SER A 1 623 ? 52.663 75.149 28.638 1.00 26.92 623 SER A CA 1
ATOM 4723 C C . SER A 1 623 ? 53.224 76.537 28.544 1.00 23.93 623 SER A C 1
ATOM 4724 O O . SER A 1 623 ? 52.635 77.372 27.857 1.00 27.43 623 SER A O 1
ATOM 4727 N N . GLY A 1 624 ? 54.383 76.789 29.150 1.00 22.03 624 GLY A N 1
ATOM 4728 C CA . GLY A 1 624 ? 54.996 78.124 29.118 1.00 21.13 624 GLY A CA 1
ATOM 4729 C C . GLY A 1 624 ? 55.848 78.319 27.914 1.00 19.37 624 GLY A C 1
ATOM 4730 O O . GLY A 1 624 ? 55.686 77.626 26.917 1.00 22.98 624 GLY A O 1
ATOM 4731 N N . ASN A 1 625 ? 56.759 79.274 28.022 1.00 18.72 625 ASN A N 1
ATOM 4732 C CA . ASN A 1 625 ? 57.513 79.794 26.941 1.00 18.19 625 ASN A CA 1
ATOM 4733 C C . ASN A 1 625 ? 59.004 79.653 27.153 1.00 17.03 625 ASN A C 1
ATOM 4734 O O . ASN A 1 625 ? 59.490 79.358 28.225 1.00 21.02 625 ASN A O 1
ATOM 4739 N N . LEU A 1 626 ? 59.748 79.843 26.075 1.00 17.91 626 LEU A N 1
ATOM 4740 C CA . LEU A 1 626 ? 61.158 80.032 26.160 1.00 19.82 626 LEU A CA 1
ATOM 4741 C C . LEU A 1 626 ? 61.351 81.296 27.026 1.00 21.42 626 LEU A C 1
ATOM 4742 O O . LEU A 1 626 ? 60.428 82.076 27.180 1.00 21.86 626 LEU A O 1
ATOM 4747 N N . SER A 1 627 ? 62.534 81.467 27.621 1.00 20.59 627 SER A N 1
ATOM 4748 C CA . SER A 1 627 ? 62.798 82.522 28.587 1.00 21.43 627 SER A CA 1
ATOM 4749 C C . SER A 1 627 ? 63.764 83.593 28.024 1.00 23.74 627 SER A C 1
ATOM 4750 O O . SER A 1 627 ? 64.218 84.463 28.792 1.00 24.21 627 SER A O 1
ATOM 4753 N N . GLN A 1 628 ? 64.091 83.521 26.719 1.00 18.73 628 GLN A N 1
ATOM 4754 C CA . GLN A 1 628 ? 65.153 84.317 26.188 1.00 20.81 628 GLN A CA 1
ATOM 4755 C C . GLN A 1 628 ? 64.779 85.474 25.288 1.00 21.93 628 GLN A C 1
ATOM 4756 O O . GLN A 1 628 ? 65.677 86.154 24.766 1.00 25.97 628 GLN A O 1
ATOM 4762 N N . GLY A 1 629 ? 63.479 85.719 25.153 1.00 20.61 629 GLY A N 1
ATOM 4763 C CA . GLY A 1 629 ? 62.885 86.754 24.294 1.00 20.20 629 GLY A CA 1
ATOM 4764 C C . GLY A 1 629 ? 62.671 86.508 22.817 1.00 19.98 629 GLY A C 1
ATOM 4765 O O . GLY A 1 629 ? 63.242 85.548 22.183 1.00 18.29 629 GLY A O 1
ATOM 4766 N N . MET A 1 630 ? 61.877 87.399 22.236 1.00 21.27 630 MET A N 1
ATOM 4767 C CA . MET A 1 630 ? 61.437 87.220 20.839 1.00 21.91 630 MET A CA 1
ATOM 4768 C C . MET A 1 630 ? 62.615 87.139 19.836 1.00 22.22 630 MET A C 1
ATOM 4769 O O . MET A 1 630 ? 62.637 86.278 18.939 1.00 23.12 630 MET A O 1
ATOM 4774 N N . ALA A 1 631 ? 63.628 87.987 19.983 1.00 22.02 631 ALA A N 1
ATOM 4775 C CA . ALA A 1 631 ? 64.718 87.995 18.990 1.00 20.74 631 ALA A CA 1
ATOM 4776 C C . ALA A 1 631 ? 65.391 86.636 18.933 1.00 22.61 631 ALA A C 1
ATOM 4777 O O . ALA A 1 631 ? 65.740 86.136 17.851 1.00 22.10 631 ALA A O 1
ATOM 4779 N N . SER A 1 632 ? 65.636 86.077 20.131 1.00 21.76 632 SER A N 1
ATOM 4780 C CA . SER A 1 632 ? 66.279 84.760 20.256 1.00 22.61 632 SER A CA 1
ATOM 4781 C C . SER A 1 632 ? 65.425 83.606 19.611 1.00 21.94 632 SER A C 1
ATOM 4782 O O . SER A 1 632 ? 65.925 82.836 18.829 1.00 22.72 632 SER A O 1
ATOM 4785 N N . TYR A 1 633 ? 64.147 83.537 19.917 1.00 20.71 633 TYR A N 1
ATOM 4786 C CA . TYR A 1 633 ? 63.224 82.627 19.267 1.00 21.03 633 TYR A CA 1
ATOM 4787 C C . TYR A 1 633 ? 63.243 82.781 17.700 1.00 22.72 633 TYR A C 1
ATOM 4788 O O . TYR A 1 633 ? 63.377 81.777 16.918 1.00 20.05 633 TYR A O 1
ATOM 4797 N N . MET A 1 634 ? 63.129 84.042 17.266 1.00 19.96 634 MET A N 1
ATOM 4798 C CA . MET A 1 634 ? 63.189 84.358 15.840 1.00 22.05 634 MET A CA 1
ATOM 4799 C C . MET A 1 634 ? 64.421 83.819 15.153 1.00 21.70 634 MET A C 1
ATOM 4800 O O . MET A 1 634 ? 64.326 83.261 14.046 1.00 22.00 634 MET A O 1
ATOM 4805 N N . LYS A 1 635 ? 65.570 84.115 15.743 1.00 24.66 635 LYS A N 1
ATOM 4806 C CA . LYS A 1 635 ? 66.849 83.627 15.208 1.00 26.98 635 LYS A CA 1
ATOM 4807 C C . LYS A 1 635 ? 66.864 82.064 15.159 1.00 21.99 635 LYS A C 1
ATOM 4808 O O . LYS A 1 635 ? 67.322 81.462 14.199 1.00 23.42 635 LYS A O 1
ATOM 4814 N N . LEU A 1 636 ? 66.374 81.438 16.206 1.00 21.04 636 LEU A N 1
ATOM 4815 C CA . LEU A 1 636 ? 66.276 79.973 16.273 1.00 22.02 636 LEU A CA 1
ATOM 4816 C C . LEU A 1 636 ? 65.458 79.423 15.084 1.00 20.78 636 LEU A C 1
ATOM 4817 O O . LEU A 1 636 ? 65.858 78.486 14.474 1.00 21.47 636 LEU A O 1
ATOM 4822 N N . LEU A 1 637 ? 64.321 80.073 14.750 1.00 22.64 637 LEU A N 1
ATOM 4823 C CA . LEU A 1 637 ? 63.516 79.664 13.653 1.00 20.60 637 LEU A CA 1
ATOM 4824 C C . LEU A 1 637 ? 64.215 79.841 12.334 1.00 20.45 637 LEU A C 1
ATOM 4825 O O . LEU A 1 637 ? 64.160 78.954 11.473 1.00 19.74 637 LEU A O 1
ATOM 4830 N N . GLN A 1 638 ? 64.912 80.970 12.193 1.00 22.70 638 GLN A N 1
ATOM 4831 C CA . GLN A 1 638 ? 65.667 81.259 10.955 1.00 24.56 638 GLN A CA 1
ATOM 4832 C C . GLN A 1 638 ? 66.689 80.158 10.748 1.00 24.08 638 GLN A C 1
ATOM 4833 O O . GLN A 1 638 ? 66.740 79.558 9.677 1.00 23.39 638 GLN A O 1
ATOM 4839 N N . GLU A 1 639 ? 67.428 79.823 11.800 1.00 22.46 639 GLU A N 1
ATOM 4840 C CA . GLU A 1 639 ? 68.417 78.754 11.623 1.00 26.25 639 GLU A CA 1
ATOM 4841 C C . GLU A 1 639 ? 67.766 77.403 11.283 1.00 25.87 639 GLU A C 1
ATOM 4842 O O . GLU A 1 639 ? 68.280 76.628 10.479 1.00 21.71 639 GLU A O 1
ATOM 4848 N N . TYR A 1 640 ? 66.627 77.149 11.899 1.00 24.32 640 TYR A N 1
ATOM 4849 C CA . TYR A 1 640 ? 65.915 75.915 11.669 1.00 21.52 640 TYR A CA 1
ATOM 4850 C C . TYR A 1 640 ? 65.447 75.727 10.179 1.00 22.82 640 TYR A C 1
ATOM 4851 O O . TYR A 1 640 ? 65.463 74.602 9.612 1.00 22.52 640 TYR A O 1
ATOM 4860 N N . ARG A 1 641 ? 65.060 76.835 9.562 1.00 22.00 641 ARG A N 1
ATOM 4861 C CA . ARG A 1 641 ? 64.501 76.797 8.241 1.00 22.62 641 ARG A CA 1
ATOM 4862 C C . ARG A 1 641 ? 65.593 76.778 7.186 1.00 22.89 641 ARG A C 1
ATOM 4863 O O . ARG A 1 641 ? 65.338 76.444 6.050 1.00 21.63 641 ARG A O 1
ATOM 4871 N N . ALA A 1 642 ? 66.769 77.189 7.561 1.00 20.93 642 ALA A N 1
ATOM 4872 C CA . ALA A 1 642 ? 67.784 77.483 6.583 1.00 27.36 642 ALA A CA 1
ATOM 4873 C C . ALA A 1 642 ? 68.077 76.340 5.598 1.00 28.85 642 ALA A C 1
ATOM 4874 O O . ALA A 1 642 ? 68.270 76.623 4.407 1.00 29.18 642 ALA A O 1
ATOM 4876 N N . ASP A 1 643 ? 68.052 75.062 5.998 1.00 24.73 643 ASP A N 1
ATOM 4877 C CA . ASP A 1 643 ? 68.472 74.109 5.005 1.00 27.63 643 ASP A CA 1
ATOM 4878 C C . ASP A 1 643 ? 67.366 73.282 4.338 1.00 30.22 643 ASP A C 1
ATOM 4879 O O . ASP A 1 643 ? 67.689 72.330 3.612 1.00 25.07 643 ASP A O 1
ATOM 4884 N N . GLY A 1 644 ? 66.096 73.651 4.588 1.00 28.95 644 GLY A N 1
ATOM 4885 C CA . GLY A 1 644 ? 64.952 72.957 4.038 1.00 23.89 644 GLY A CA 1
ATOM 4886 C C . GLY A 1 644 ? 64.714 71.584 4.615 1.00 22.20 644 GLY A C 1
ATOM 4887 O O . GLY A 1 644 ? 63.765 70.885 4.133 1.00 20.26 644 GLY A O 1
ATOM 4888 N N . SER A 1 645 ? 65.513 71.161 5.632 1.00 20.26 645 SER A N 1
ATOM 4889 C CA . SER A 1 645 ? 65.357 69.789 6.171 1.00 19.58 645 SER A CA 1
ATOM 4890 C C . SER A 1 645 ? 64.053 69.588 6.958 1.00 18.76 645 SER A C 1
ATO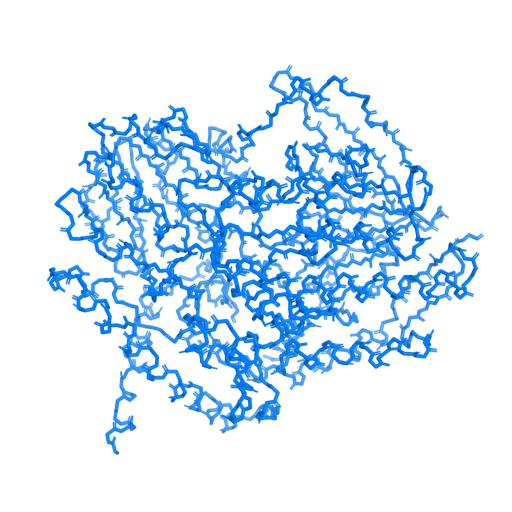M 4891 O O . SER A 1 645 ? 63.565 68.483 7.088 1.00 18.48 645 SER A O 1
ATOM 4894 N N . LEU A 1 646 ? 63.516 70.657 7.561 1.00 20.19 646 LEU A N 1
ATOM 4895 C CA . LEU A 1 646 ? 62.325 70.557 8.350 1.00 17.70 646 LEU A CA 1
ATOM 4896 C C . LEU A 1 646 ? 62.399 69.458 9.384 1.00 18.71 646 LEU A C 1
ATOM 4897 O O . LEU A 1 646 ? 61.553 68.565 9.497 1.00 17.73 646 LEU A O 1
ATOM 4902 N N . LYS A 1 647 ? 63.449 69.524 10.152 1.00 21.40 647 LYS A N 1
ATOM 4903 C CA . LYS A 1 647 ? 63.806 68.450 11.060 1.00 24.18 647 LYS A CA 1
ATOM 4904 C C . LYS A 1 647 ? 62.679 68.223 12.023 1.00 24.08 647 LYS A C 1
ATOM 4905 O O . LYS A 1 647 ? 62.160 69.192 12.550 1.00 26.97 647 LYS A O 1
ATOM 4911 N N . GLY A 1 648 ? 62.330 66.963 12.281 1.00 19.63 648 GLY A N 1
ATOM 4912 C CA . GLY A 1 648 ? 61.169 66.704 13.096 1.00 20.79 648 GLY A CA 1
ATOM 4913 C C . GLY A 1 648 ? 59.779 66.713 12.408 1.00 19.28 648 GLY A C 1
ATOM 4914 O O . GLY A 1 648 ? 58.784 66.344 13.029 1.00 19.48 648 GLY A O 1
ATOM 4915 N N . PHE A 1 649 ? 59.684 67.074 11.120 1.00 19.79 649 PHE A N 1
ATOM 4916 C CA . PHE A 1 649 ? 58.410 66.898 10.399 1.00 18.41 649 PHE A CA 1
ATOM 4917 C C . PHE A 1 649 ? 58.411 65.645 9.528 1.00 19.51 649 PHE A C 1
ATOM 4918 O O . PHE A 1 649 ? 59.369 65.328 8.848 1.00 22.36 649 PHE A O 1
ATOM 4926 N N . ASP A 1 650 ? 57.304 64.935 9.547 1.00 18.38 650 ASP A N 1
ATOM 4927 C CA . ASP A 1 650 ? 57.002 63.924 8.572 1.00 21.43 650 ASP A CA 1
ATOM 4928 C C . ASP A 1 650 ? 56.401 64.676 7.366 1.00 20.10 650 ASP A C 1
ATOM 4929 O O . ASP A 1 650 ? 55.375 65.358 7.493 1.00 20.39 650 ASP A O 1
ATOM 4934 N N . ILE A 1 651 ? 57.044 64.574 6.217 1.00 19.56 651 ILE A N 1
ATOM 4935 C CA . ILE A 1 651 ? 56.608 65.235 4.958 1.00 21.16 651 ILE A CA 1
ATOM 4936 C C . ILE A 1 651 ? 56.272 64.101 4.001 1.00 21.00 651 ILE A C 1
ATOM 4937 O O . ILE A 1 651 ? 57.001 63.117 3.908 1.00 20.79 651 ILE A O 1
ATOM 4942 N N . SER A 1 652 ? 55.227 64.268 3.253 1.00 20.77 652 SER A N 1
ATOM 4943 C CA . SER A 1 652 ? 54.795 63.271 2.260 1.00 18.81 652 SER A CA 1
ATOM 4944 C C . SER A 1 652 ? 53.819 63.955 1.349 1.00 20.77 652 SER A C 1
ATOM 4945 O O . SER A 1 652 ? 53.488 65.138 1.552 1.00 22.19 652 SER A O 1
ATOM 4948 N N . SER A 1 653 ? 53.376 63.260 0.310 1.00 20.03 653 SER A N 1
ATOM 4949 C CA . SER A 1 653 ? 52.441 63.842 -0.604 1.00 19.37 653 SER A CA 1
ATOM 4950 C C . SER A 1 653 ? 51.059 63.643 -0.024 1.00 21.03 653 SER A C 1
ATOM 4951 O O . SER A 1 653 ? 50.750 62.555 0.375 1.00 19.62 653 SER A O 1
ATOM 4954 N N . ARG A 1 654 ? 50.235 64.659 -0.035 1.00 19.58 654 ARG A N 1
ATOM 4955 C CA . ARG A 1 654 ? 48.877 64.538 0.488 1.00 19.99 654 ARG A CA 1
ATOM 4956 C C . ARG A 1 654 ? 48.043 63.746 -0.528 1.00 21.94 654 ARG A C 1
ATOM 4957 O O . ARG A 1 654 ? 47.163 63.000 -0.154 1.00 18.85 654 ARG A O 1
ATOM 4965 N N . ALA A 1 655 ? 48.319 63.881 -1.804 1.00 25.74 655 ALA A N 1
ATOM 4966 C CA . ALA A 1 655 ? 47.588 63.104 -2.747 1.00 32.90 655 ALA A CA 1
ATOM 4967 C C . ALA A 1 655 ? 48.512 62.290 -3.587 1.00 40.72 655 ALA A C 1
ATOM 4968 O O . ALA A 1 655 ? 47.968 61.503 -4.360 1.00 39.55 655 ALA A O 1
#

B-factor: mean 32.84, std 14.61, range [9.79, 97.19]

Solvent-accessible surface area: 25431 Å² total; per-residue (Å²): 98,140,59,94,137,80,46,93,16,37,130,87,13,90,53,19,18,70,96,14,138,86,103,82,2,38,42,19,34,46,58,0,98,91,20,66,57,140,92,3,104,57,32,14,124,26,60,44,20,82,48,78,48,38,46,88,121,155,56,27,144,92,48,26,143,30,41,0,0,0,18,7,0,11,11,8,0,0,6,0,0,3,47,0,37,125,18,56,11,15,105,26,118,85,25,6,6,1,0,18,49,0,6,0,2,1,12,67,19,23,39,8,37,12,3,7,16,55,6,30,3,0,0,1,0,32,0,10,16,2,74,96,25,58,31,82,0,133,25,19,2,0,34,3,56,13,0,25,80,0,0,72,59,0,0,84,77,32,146,3,72,114,40,20,7,25,21,2,75,8,80,12,0,106,10,53,69,164,43,79,13,0,12,0,76,0,30,7,24,31,16,121,87,104,164,53,67,104,7,106,0,18,0,71,0,0,0,2,12,20,35,51,61,55,31,7,17,3,16,112,12,87,19,8,90,60,2,101,12,63,7,3,0,1,0,18,1,51,22,117,30,0,2,22,38,43,107,65,74,40,0,74,127,1,106,48,84,61,0,0,0,14,15,9,37,41,24,0,2,35,0,0,19,41,0,6,153,43,7,95,43,0,30,0,3,0,64,20,15,16,19,1,19,79,24,30,82,83,102,24,48,85,102,36,24,150,86,97,1,30,78,103,183,43,8,18,55,57,3,9,50,17,3,7,19,32,1,7,10,23,29,139,176,76,59,82,52,32,2,59,3,0,1,20,71,1,41,0,13,0,0,16,4,0,0,66,130,64,42,81,17,94,119,60,119,129,72,35,63,104,11,42,32,69,0,44,98,50,5,20,86,14,6,59,103,18,13,58,42,3,68,90,32,3,160,68,93,146,26,2,59,94,3,43,11,55,20,1,17,2,0,55,68,10,5,10,12,63,95,3,0,70,6,13,50,79,122,31,11,59,26,9,41,6,89,3,113,7,22,43,26,9,49,71,56,0,0,28,12,79,139,129,71,38,62,10,50,7,0,0,0,9,21,25,36,16,4,18,48,29,23,43,5,0,2,2,45,21,22,55,8,77,0,51,0,84,74,44,85,17,0,31,85,22,8,76,99,78,3,2,0,1,12,6,1,3,4,1,32,4,2,0,1,1,2,6,22,6,50,11,0,0,1,66,2,4,3,57,5,0,14,38,15,3,0,0,43,0,0,0,62,2,0,64,27,0,10,95,130,37,135,38,22,0,15,3,22,1,44,65,141,17,3,47,68,19,0,119,51,1,39,110,6,36,12,1,45,23,1,28,109,36,13,2,18,2,85,49,7,12,25,50,98,86,141,163,71,103,41,68,113,23,10,39,31,19,12,0,30,2,0,46,48,2,20,116,61,0,68,112,38,41,86,112,21,60,2,164,22,21,84,36,46,52,26,106

InterPro domains:
  IPR023753 FAD/NAD(P)-binding domain [PF07992] (79-302)
  IPR036188 FAD/NAD(P)-binding domain superfamily [G3DSA:3.50.50.60] (76-361)
  IPR036188 FAD/NAD(P)-binding domain superfamily [G3DSA:3.50.50.60] (446-652)
  IPR036188 FAD/NAD(P)-binding domain superfamily [SSF51905] (78-319)
  IPR036188 FAD/NAD(P)-binding domain superfamily [SSF51905] (229-478)
  IPR050775 Baeyer-Villiger monooxygenase-like [PTHR43098] (56-653)

Nearest PDB structures (foldseek):
  5mq6-assembly1_A  TM=1.002E+00  e=0.000E+00  Thermothelomyces thermophilus
  6jdk-assembly2_B  TM=7.875E-01  e=1.645E-38  Parvibaculum lavamentivorans DS-1
  7v50-assembly1_A  TM=7.921E-01  e=4.648E-37  Acinetobacter calcoaceticus
  7v51-assembly1_A  TM=7.813E-01  e=1.339E-36  Acinetobacter calcoaceticus
  7v4x-assembly1_A  TM=7.903E-01  e=7.524E-36  Acinetobacter calcoaceticus